Protein AF-A0A932IKR4-F1 (afdb_monomer_lite)

Sequence (503 aa):
MSDTNCPSDQYCCGGRCQAKACEPSVCDTSACADAAPGAAHVSEWVCAGGGCAIATCDAGWVDLNTGSADGCEFACTPDPPERCNAADDDCDGVLDNEGAVGCIDYFRDDDADGFGTGVGRCLCSPEAPYVASGTGDCDDDPAGCGAACNPAAPEVCDGYDNDCRAVTTEDGCLTFTTMTSGLANLSVTALALDAAGSLFVGTAGNGGGYRLPAGASTFEPVAGLQSYPIAVVTADVNGNAWFGYTQSNCDDNGTSGCDCGVSRVGGSTTFYCTDYMSTVQNYVLSMVGDAAGYVYLGTGNDYGIYFPAPYDTQACDVDVGTVPPLSTCFAMALDGNTPPHLWVGTGDRLQECTPNHPDPAACGDTCAPRDAAFAGSADDIRALVFDDRGTPSTSDDRLWVGSASKGLSRYEIASAAGTQFSAGSSGLPSNDIRALALDPVRQHLYIGTAGSGLTRYDIAGDAWKVYDTSNGLPSDIIHALAIDGANRQLWIGTDAGVVGTNL

Secondary structure (DSSP, 8-state):
--GGGS-TTEEEETTEEEES---TT---GGGHHHH-TT-BSEEEEEEETTEEEEEEEPTTEE-SS--TTTBS-EE--SSSPPBSSSS-SSSSS-TT-TT-BT-EEEEE-SS-SS--EEEEEEESS-BTTEEE-----S---TTTTGGG-STTSPP-SSSS-TT---SSTTTTPPPPEEE-TT-S---EEEEEE-TT-PEEEEESSTT-EEEE-TT-SS-EEPTT--SS-EEEEEE-TTS-EEEEES-----TTSSS----SEEEESSSEEEE-S-TT-SS---EEEEEE-TTS-EEEEESSS--EE---TTSS-PPP-------TT---EEEEE-S-SSPPEEEEESS-EEEEE--TT-TT----EEEE--GGGTT----EEEEEEE--SSTT-TT-EEEEEESSS-EEEEETTTTEEEEE-BTTBS-S-S-EEEEEEETTTTEEEEEESSS-EEEEETTTTEEEEE-GGGT-S-S-EEEEEEETTTTEEEEEETTEEEEEE-

Structure (mmCIF, N/CA/C/O backbone):
data_AF-A0A932IKR4-F1
#
_entry.id   AF-A0A932IKR4-F1
#
loop_
_atom_site.group_PDB
_atom_site.id
_atom_site.type_symbol
_atom_site.label_atom_id
_atom_site.label_alt_id
_atom_site.label_comp_id
_atom_site.label_asym_id
_atom_site.label_entity_id
_atom_site.label_seq_id
_atom_site.pdbx_PDB_ins_code
_atom_site.Cartn_x
_atom_site.Cartn_y
_atom_site.Cartn_z
_atom_site.occupancy
_atom_site.B_iso_or_equiv
_atom_site.auth_seq_id
_atom_site.auth_comp_id
_atom_site.auth_asym_id
_atom_site.auth_atom_id
_atom_site.pdbx_PDB_model_num
ATOM 1 N N . MET A 1 1 ? -39.457 12.843 95.302 1.00 56.16 1 MET A N 1
ATOM 2 C CA . MET A 1 1 ? -40.437 13.831 94.804 1.00 56.16 1 MET A CA 1
ATOM 3 C C . MET A 1 1 ? -41.474 13.057 94.008 1.00 56.16 1 MET A C 1
ATOM 5 O O . MET A 1 1 ? -41.088 12.087 93.373 1.00 56.16 1 MET A O 1
ATOM 9 N N . SER A 1 2 ? -42.754 13.400 94.133 1.00 53.97 2 SER A N 1
ATOM 10 C CA . SER A 1 2 ? -43.852 12.835 93.334 1.00 53.97 2 SER A CA 1
ATOM 11 C C . SER A 1 2 ? -44.293 13.854 92.282 1.00 53.97 2 SER A C 1
ATOM 13 O O . SER A 1 2 ? -44.059 15.048 92.473 1.00 53.97 2 SER A O 1
ATOM 15 N N . ASP A 1 3 ? -44.954 13.405 91.212 1.00 54.75 3 ASP A N 1
ATOM 16 C CA . ASP A 1 3 ? -45.394 14.262 90.092 1.00 54.75 3 ASP A CA 1
ATOM 17 C C . ASP A 1 3 ? -46.277 15.443 90.509 1.00 54.75 3 ASP A C 1
ATOM 19 O O . ASP A 1 3 ? -46.286 16.480 89.858 1.00 54.75 3 ASP A O 1
ATOM 23 N N . THR A 1 4 ? -46.933 15.355 91.666 1.00 64.56 4 THR A N 1
ATOM 24 C CA . THR A 1 4 ? -47.698 16.453 92.278 1.00 64.56 4 THR A CA 1
ATOM 25 C C . THR A 1 4 ? -46.868 17.695 92.627 1.00 64.56 4 THR A C 1
ATOM 27 O O . THR A 1 4 ? -47.444 18.715 92.995 1.00 64.56 4 THR A O 1
ATOM 30 N N . ASN A 1 5 ? -45.535 17.616 92.554 1.00 69.81 5 ASN A N 1
ATOM 31 C CA . ASN A 1 5 ? -44.621 18.716 92.868 1.00 69.81 5 ASN A CA 1
ATOM 32 C C . ASN A 1 5 ? -44.021 19.391 91.623 1.00 69.81 5 ASN A C 1
ATOM 34 O O . ASN A 1 5 ? -43.191 20.288 91.780 1.00 69.81 5 ASN A O 1
ATOM 38 N N . CYS A 1 6 ? -44.410 18.972 90.417 1.00 65.69 6 CYS A N 1
ATOM 39 C CA . CYS A 1 6 ? -43.968 19.584 89.168 1.00 65.69 6 CYS A CA 1
ATOM 40 C C . CYS A 1 6 ? -45.066 20.475 88.556 1.00 65.69 6 CYS A C 1
ATOM 42 O O . CYS A 1 6 ? -46.251 20.244 88.805 1.00 65.69 6 CYS A O 1
ATOM 44 N N . PRO A 1 7 ? -44.693 21.521 87.790 1.00 74.25 7 PRO A N 1
ATOM 45 C CA . PRO A 1 7 ? -45.634 22.292 86.975 1.00 74.25 7 PRO A CA 1
ATOM 46 C C . PRO A 1 7 ? -46.482 21.381 86.075 1.00 74.25 7 PRO A C 1
ATOM 48 O O . PRO A 1 7 ? -46.032 20.305 85.693 1.00 74.25 7 PRO A O 1
ATOM 51 N N . SER A 1 8 ? -47.705 21.799 85.730 1.00 68.19 8 SER A N 1
ATOM 52 C CA . SER A 1 8 ? -48.698 20.967 85.019 1.00 68.19 8 SER A CA 1
ATOM 53 C C . SER A 1 8 ? -48.262 20.450 83.637 1.00 68.19 8 SER A C 1
ATOM 55 O O . SER A 1 8 ? -48.944 19.613 83.050 1.00 68.19 8 SER A O 1
ATOM 57 N N . ASP A 1 9 ? -47.155 20.960 83.107 1.00 65.12 9 ASP A N 1
ATOM 58 C CA . ASP A 1 9 ? -46.519 20.608 81.838 1.00 65.12 9 ASP A CA 1
ATOM 59 C C . ASP A 1 9 ? -45.223 19.775 82.000 1.00 65.12 9 ASP A C 1
ATOM 61 O O . ASP A 1 9 ? -44.519 19.544 81.016 1.00 65.12 9 ASP A O 1
ATOM 65 N N . GLN A 1 10 ? -44.903 19.300 83.214 1.00 71.56 10 GLN A N 1
ATOM 66 C CA . GLN A 1 10 ? -43.674 18.559 83.544 1.00 71.56 10 GLN A CA 1
ATOM 67 C C . GLN A 1 10 ? -43.917 17.357 84.477 1.00 71.56 10 GLN A C 1
ATOM 69 O O . GLN A 1 10 ? -44.913 17.309 85.196 1.00 71.56 10 GLN A O 1
ATOM 74 N N . TYR A 1 11 ? -42.963 16.417 84.528 1.00 66.50 11 TYR A N 1
ATOM 75 C CA . TYR A 1 11 ? -43.001 15.241 85.420 1.00 66.50 11 TYR A CA 1
ATOM 76 C C . TYR A 1 11 ? -41.697 15.058 86.204 1.00 66.50 11 TYR A C 1
ATOM 78 O O . TYR A 1 11 ? -40.645 15.562 85.803 1.00 66.50 11 TYR A O 1
ATOM 86 N N . CYS A 1 12 ? -41.746 14.322 87.318 1.00 52.25 12 CYS A N 1
ATOM 87 C CA . CYS A 1 12 ? -40.599 14.088 88.193 1.00 52.25 12 CYS A CA 1
ATOM 88 C C . CYS A 1 12 ? -39.766 12.876 87.735 1.00 52.25 12 CYS A C 1
ATOM 90 O O . CYS A 1 12 ? -40.035 11.741 88.126 1.00 52.25 12 CYS A O 1
ATOM 92 N N . CYS A 1 13 ? -38.671 13.129 87.014 1.00 53.44 13 CYS A N 1
ATOM 93 C CA . CYS A 1 13 ? -37.703 12.112 86.590 1.00 53.44 13 CYS A CA 1
ATOM 94 C C . CYS A 1 13 ? -36.390 12.241 87.385 1.00 53.44 13 CYS A C 1
ATOM 96 O O . CYS A 1 13 ? -35.826 13.329 87.512 1.00 53.44 13 CYS A O 1
ATOM 98 N N . GLY A 1 14 ? -35.916 11.155 88.009 1.00 53.19 14 GLY A N 1
ATOM 99 C CA . GLY A 1 14 ? -34.653 11.154 88.773 1.00 53.19 14 GLY A CA 1
ATOM 100 C C . GLY A 1 14 ? -34.582 12.161 89.939 1.00 53.19 14 GLY A C 1
ATOM 101 O O . GLY A 1 14 ? -33.494 12.498 90.403 1.00 53.19 14 GLY A O 1
ATOM 102 N N . GLY A 1 15 ? -35.730 12.667 90.411 1.00 59.91 15 GLY A N 1
ATOM 103 C CA . GLY A 1 15 ? -35.820 13.684 91.464 1.00 59.91 15 GLY A CA 1
ATOM 104 C C . GLY A 1 15 ? -35.792 15.142 90.984 1.00 59.91 15 GLY A C 1
ATOM 105 O O . GLY A 1 15 ? -35.603 16.026 91.820 1.00 59.91 15 GLY A O 1
ATOM 106 N N . ARG A 1 16 ? -35.975 15.415 89.682 1.00 64.00 16 ARG A N 1
ATOM 107 C CA . ARG A 1 16 ? -36.125 16.769 89.111 1.00 64.00 16 ARG A CA 1
ATOM 108 C C . ARG A 1 16 ? -37.298 16.824 88.124 1.00 64.00 16 ARG A C 1
ATOM 110 O O . ARG A 1 16 ? -37.612 15.824 87.491 1.00 64.00 16 ARG A O 1
ATOM 117 N N . CYS A 1 17 ? -37.931 17.988 87.993 1.00 64.88 17 CYS A N 1
ATOM 118 C CA . CYS A 1 17 ? -39.000 18.198 87.013 1.00 64.88 17 CYS A CA 1
ATOM 119 C C . CYS A 1 17 ? -38.411 18.403 85.609 1.00 64.88 17 CYS A C 1
ATOM 121 O O . CYS A 1 17 ? -37.458 19.173 85.460 1.00 64.88 17 CYS A O 1
ATOM 123 N N . GLN A 1 18 ? -38.941 17.699 84.606 1.00 66.94 18 GLN A N 1
ATOM 124 C CA . GLN A 1 18 ? -38.500 17.781 83.208 1.00 66.94 18 GLN A CA 1
ATOM 125 C C . GLN A 1 18 ? -39.681 17.898 82.237 1.00 66.94 18 GLN A C 1
ATOM 127 O O . GLN A 1 18 ? -40.800 17.496 82.559 1.00 66.94 18 GLN A O 1
ATOM 132 N N . ALA A 1 19 ? -39.415 18.482 81.062 1.00 60.28 19 ALA A N 1
ATOM 133 C CA . ALA A 1 19 ? -40.395 18.677 79.999 1.00 60.28 19 ALA A CA 1
ATOM 134 C C . ALA A 1 19 ? -40.912 17.343 79.447 1.00 60.28 19 ALA A C 1
ATOM 136 O O . ALA A 1 19 ? -40.222 16.327 79.466 1.00 60.28 19 ALA A O 1
ATOM 137 N N . LYS A 1 20 ? -42.142 17.387 78.942 1.00 54.25 20 LYS A N 1
ATOM 138 C CA . LYS A 1 20 ? -43.007 16.247 78.628 1.00 54.25 20 LYS A CA 1
ATOM 139 C C . LYS A 1 20 ? -42.462 15.214 77.624 1.00 54.25 20 LYS A C 1
ATOM 141 O O . LYS A 1 20 ? -43.030 14.132 77.522 1.00 54.25 20 LYS A O 1
ATOM 146 N N . ALA A 1 21 ? -41.386 15.526 76.909 1.00 50.66 21 ALA A N 1
ATOM 147 C CA . ALA A 1 21 ? -40.803 14.687 75.871 1.00 50.66 21 ALA A CA 1
ATOM 148 C C . ALA A 1 21 ? -39.400 14.236 76.291 1.00 50.66 21 ALA A C 1
ATOM 150 O O . ALA A 1 21 ? -38.470 15.028 76.179 1.00 50.66 21 ALA A O 1
ATOM 151 N N . CYS A 1 22 ? -39.276 13.012 76.820 1.00 44.84 22 CYS A N 1
ATOM 152 C CA . CYS A 1 22 ? -38.085 12.140 76.779 1.00 44.84 22 CYS A CA 1
ATOM 153 C C . CYS A 1 22 ? -38.253 10.976 77.777 1.00 44.84 22 CYS A C 1
ATOM 155 O O . CYS A 1 22 ? -37.707 11.004 78.877 1.00 44.84 22 CYS A O 1
ATOM 157 N N . GLU A 1 23 ? -38.988 9.935 77.388 1.00 44.25 23 GLU A N 1
ATOM 158 C CA . GLU A 1 23 ? -38.870 8.595 77.980 1.00 44.25 23 GLU A CA 1
ATOM 159 C C . GLU A 1 23 ? -39.088 7.558 76.856 1.00 44.25 23 GLU A C 1
ATOM 161 O O . GLU A 1 23 ? -40.125 7.603 76.191 1.00 44.25 23 GLU A O 1
ATOM 166 N N . PRO A 1 24 ? -38.150 6.616 76.623 1.00 46.19 24 PRO A N 1
ATOM 167 C CA . PRO A 1 24 ? -38.243 5.584 75.577 1.00 46.19 24 PRO A CA 1
ATOM 168 C C . PRO A 1 24 ? -39.400 4.582 75.745 1.00 46.19 24 PRO A C 1
ATOM 170 O O . PRO A 1 24 ? -39.541 3.672 74.932 1.00 46.19 24 PRO A O 1
ATOM 173 N N . SER A 1 25 ? -40.212 4.719 76.798 1.00 50.53 25 SER A N 1
ATOM 174 C CA . SER A 1 25 ? -41.405 3.908 77.058 1.00 50.53 25 SER A CA 1
ATOM 175 C C . SER A 1 25 ? -42.730 4.631 76.750 1.00 50.53 25 SER A C 1
ATOM 177 O O . SER A 1 25 ? -43.794 4.025 76.870 1.00 50.53 25 SER A O 1
ATOM 179 N N . VAL A 1 26 ? -42.680 5.902 76.323 1.00 54.09 26 VAL A N 1
ATOM 180 C CA . VAL A 1 26 ? -43.856 6.755 76.062 1.00 54.09 26 VAL A CA 1
ATOM 181 C C . VAL A 1 26 ? -43.600 7.645 74.843 1.00 54.09 26 VAL A C 1
ATOM 183 O O . VAL A 1 26 ? -43.619 8.871 74.926 1.00 54.09 26 VAL A O 1
ATOM 186 N N . CYS A 1 27 ? -43.313 7.046 73.693 1.00 55.88 27 CYS A N 1
ATOM 187 C CA . CYS A 1 27 ? -43.464 7.803 72.460 1.00 55.88 27 CYS A CA 1
ATOM 188 C C . CYS A 1 27 ? -44.968 7.869 72.138 1.00 55.88 27 CYS A C 1
ATOM 190 O O . CYS A 1 27 ? -45.645 6.846 72.027 1.00 55.88 27 CYS A O 1
ATOM 192 N N . ASP A 1 28 ? -45.495 9.091 72.125 1.00 65.50 28 ASP A N 1
ATOM 193 C CA . ASP A 1 28 ? -46.889 9.392 71.827 1.00 65.50 28 ASP A CA 1
ATOM 194 C C . ASP A 1 28 ? -47.001 9.703 70.334 1.00 65.50 28 ASP A C 1
ATOM 196 O O . ASP A 1 28 ? -46.618 10.786 69.889 1.00 65.50 28 ASP A O 1
ATOM 200 N N . THR A 1 29 ? -47.516 8.749 69.557 1.00 65.25 29 THR A N 1
ATOM 201 C CA . THR A 1 29 ? -47.688 8.909 68.106 1.00 65.25 29 THR A CA 1
ATOM 202 C C . THR A 1 29 ? -48.612 10.079 67.756 1.00 65.25 29 THR A C 1
ATOM 204 O O . THR A 1 29 ? -48.490 10.640 66.670 1.00 65.25 29 THR A O 1
ATOM 207 N N . SER A 1 30 ? -49.474 10.520 68.686 1.00 65.12 30 SER A N 1
ATOM 208 C CA . SER A 1 30 ? -50.340 11.689 68.493 1.00 65.12 30 SER A CA 1
ATOM 209 C C . SER A 1 30 ? -49.604 13.031 68.583 1.00 65.12 30 SER A C 1
ATOM 211 O O . SER A 1 30 ? -50.107 14.024 68.068 1.00 65.12 30 SER A O 1
ATOM 213 N N . ALA A 1 31 ? -48.399 13.060 69.164 1.00 68.56 31 ALA A N 1
ATOM 214 C CA . ALA A 1 31 ? -47.545 14.248 69.242 1.00 68.56 31 ALA A CA 1
ATOM 215 C C . ALA A 1 31 ? -46.484 14.309 68.124 1.00 68.56 31 ALA A C 1
ATOM 217 O O . ALA A 1 31 ? -45.763 15.302 68.013 1.00 68.56 31 ALA A O 1
ATOM 218 N N . CYS A 1 32 ? -46.369 13.265 67.296 1.00 71.75 32 CYS A N 1
ATOM 219 C CA . CYS A 1 32 ? -45.347 13.189 66.252 1.00 71.75 32 CYS A CA 1
ATOM 220 C C . CYS A 1 32 ? -45.570 14.191 65.112 1.00 71.75 32 CYS A C 1
ATOM 222 O O . CYS A 1 32 ? -44.610 14.813 64.664 1.00 71.75 32 CYS A O 1
ATOM 224 N N . ALA A 1 33 ? -46.824 14.431 64.718 1.00 67.38 33 ALA A N 1
ATOM 225 C CA . ALA A 1 33 ? -47.159 15.442 63.714 1.00 67.38 33 ALA A CA 1
ATOM 226 C C . ALA A 1 33 ? -46.787 16.872 64.166 1.00 67.38 33 ALA A C 1
ATOM 228 O O . ALA A 1 33 ? -46.304 17.672 63.371 1.00 67.38 33 ALA A O 1
ATOM 229 N N . ASP A 1 34 ? -46.936 17.182 65.459 1.00 70.38 34 ASP A N 1
ATOM 230 C CA . ASP A 1 34 ? -46.568 18.490 66.021 1.00 70.38 34 ASP A CA 1
ATOM 231 C C . ASP A 1 34 ? -45.042 18.675 66.139 1.00 70.38 34 ASP A C 1
ATOM 233 O O . ASP A 1 34 ? -44.538 19.801 66.123 1.00 70.38 34 ASP A O 1
ATOM 237 N N . ALA A 1 35 ? -44.296 17.573 66.270 1.00 66.75 35 ALA A N 1
ATOM 238 C CA . ALA A 1 35 ? -42.837 17.569 66.355 1.00 66.75 35 ALA A CA 1
ATOM 239 C C . ALA A 1 35 ? -42.148 17.738 64.986 1.00 66.75 35 ALA A C 1
ATOM 241 O O . ALA A 1 35 ? -40.981 18.134 64.945 1.00 66.75 35 ALA A O 1
ATOM 242 N N . ALA A 1 36 ? -42.867 17.488 63.887 1.00 71.31 36 ALA A N 1
ATOM 243 C CA . ALA A 1 36 ? -42.398 17.626 62.511 1.00 71.31 36 ALA A CA 1
ATOM 244 C C . ALA A 1 36 ? -43.330 18.553 61.701 1.00 71.31 36 ALA A C 1
ATOM 246 O O . ALA A 1 36 ? -44.064 18.100 60.829 1.00 71.31 36 ALA A O 1
ATOM 247 N N . PRO A 1 37 ? -43.308 19.876 61.948 1.00 69.69 37 PRO A N 1
ATOM 248 C CA . PRO A 1 37 ? -44.230 20.821 61.309 1.00 69.69 37 PRO A CA 1
ATOM 249 C C . PRO A 1 37 ? -44.044 20.964 59.786 1.00 69.69 37 PRO A C 1
ATOM 251 O O . PRO A 1 37 ? -44.856 21.623 59.141 1.00 69.69 37 PRO A O 1
ATOM 254 N N . GLY A 1 38 ? -42.967 20.402 59.227 1.00 74.88 38 GLY A N 1
ATOM 255 C CA . GLY A 1 38 ? -42.724 20.314 57.786 1.00 74.88 38 GLY A CA 1
ATOM 256 C C . GLY A 1 38 ? -43.245 19.028 57.142 1.00 74.88 38 GLY A C 1
ATOM 257 O O . GLY A 1 38 ? -43.277 18.969 55.919 1.00 74.88 38 GLY A O 1
ATOM 258 N N . ALA A 1 39 ? -43.670 18.038 57.933 1.00 81.06 39 ALA A N 1
ATOM 259 C CA . ALA A 1 39 ? -44.105 16.748 57.427 1.00 81.06 39 ALA A CA 1
ATOM 260 C C . ALA A 1 39 ? -45.499 16.829 56.796 1.00 81.06 39 ALA A C 1
ATOM 262 O O . ALA A 1 39 ? -46.489 17.135 57.467 1.00 81.06 39 ALA A O 1
ATOM 263 N N . ALA A 1 40 ? -45.571 16.536 55.499 1.00 84.25 40 ALA A N 1
ATOM 264 C CA . ALA A 1 40 ? -46.813 16.443 54.743 1.00 84.25 40 ALA A CA 1
ATOM 265 C C . ALA A 1 40 ? -47.147 14.983 54.400 1.00 84.25 40 ALA A C 1
ATOM 267 O O . ALA A 1 40 ? -46.277 14.120 54.410 1.00 84.25 40 ALA A O 1
ATOM 268 N N . HIS A 1 41 ? -48.421 14.716 54.105 1.00 88.25 41 HIS A N 1
ATOM 269 C CA . HIS A 1 41 ? -48.885 13.447 53.531 1.00 88.25 41 HIS A CA 1
ATOM 270 C C . HIS A 1 41 ? -48.590 12.176 54.348 1.00 88.25 41 HIS A C 1
ATOM 272 O O . HIS A 1 41 ? -48.432 11.094 53.791 1.00 88.25 41 HIS A O 1
ATOM 278 N N . VAL A 1 42 ? -48.545 12.289 55.680 1.00 86.75 42 VAL A N 1
ATOM 279 C CA . VAL A 1 42 ? -48.355 11.154 56.598 1.00 86.75 42 VAL A CA 1
ATOM 280 C C . VAL A 1 42 ? -49.703 10.699 57.160 1.00 86.75 42 VAL A C 1
ATOM 282 O O . VAL A 1 42 ? -50.359 11.458 57.879 1.00 86.75 42 VAL A O 1
ATOM 285 N N . SER A 1 43 ? -50.090 9.448 56.899 1.00 86.81 43 SER A N 1
ATOM 286 C CA . SER A 1 43 ? -51.343 8.869 57.401 1.00 86.81 43 SER A CA 1
ATOM 287 C C . SER A 1 43 ? -51.203 8.231 58.783 1.00 86.81 43 SER A C 1
ATOM 289 O O . SER A 1 43 ? -52.168 8.207 59.551 1.00 86.81 43 SER A O 1
ATOM 291 N N . GLU A 1 44 ? -50.017 7.726 59.131 1.00 86.94 44 GLU A N 1
ATOM 292 C CA . GLU A 1 44 ? -49.754 7.123 60.440 1.00 86.94 44 GLU A CA 1
ATOM 293 C C . GLU A 1 44 ? -48.305 7.345 60.885 1.00 86.94 44 GLU A C 1
ATOM 295 O O . GLU A 1 44 ? -47.365 7.221 60.103 1.00 86.94 44 GLU A O 1
ATOM 300 N N . TRP A 1 45 ? -48.130 7.625 62.177 1.00 84.69 45 TRP A N 1
ATOM 301 C CA . TRP A 1 45 ? -46.833 7.780 62.835 1.00 84.69 45 TRP A CA 1
ATOM 302 C C . TRP A 1 45 ? -46.554 6.596 63.760 1.00 84.69 45 TRP A C 1
ATOM 304 O O . TRP A 1 45 ? -47.455 6.115 64.449 1.00 84.69 45 TRP A O 1
ATOM 314 N N . VAL A 1 46 ? -45.294 6.171 63.839 1.00 84.75 46 VAL A N 1
ATOM 315 C CA . VAL A 1 46 ? -44.826 5.111 64.741 1.00 84.75 46 VAL A CA 1
ATOM 316 C C . VAL A 1 46 ? -43.627 5.581 65.551 1.00 84.75 46 VAL A C 1
ATOM 318 O O . VAL A 1 46 ? -42.904 6.511 65.204 1.00 84.75 46 VAL A O 1
ATOM 321 N N . CYS A 1 47 ? -43.417 4.910 66.671 1.00 76.50 47 CYS A N 1
ATOM 322 C CA . CYS A 1 47 ? -42.304 5.145 67.564 1.00 76.50 47 CYS A CA 1
ATOM 323 C C . CYS A 1 47 ? -41.173 4.163 67.270 1.00 76.50 47 CYS A C 1
ATOM 325 O O . CYS A 1 47 ? -41.295 2.973 67.565 1.00 76.50 47 CYS A O 1
ATOM 327 N N . ALA A 1 48 ? -40.063 4.658 66.726 1.00 74.75 48 ALA A N 1
ATOM 328 C CA . ALA A 1 48 ? -38.890 3.856 66.391 1.00 74.75 48 ALA A CA 1
ATOM 329 C C . ALA A 1 48 ? -37.629 4.475 67.012 1.00 74.75 48 ALA A C 1
ATOM 331 O O . ALA A 1 48 ? -37.416 5.683 66.959 1.00 74.75 48 ALA A O 1
ATOM 332 N N . GLY A 1 49 ? -36.796 3.660 67.668 1.00 65.56 49 GLY A N 1
ATOM 333 C CA . GLY A 1 49 ? -35.505 4.113 68.214 1.00 65.56 49 GLY A CA 1
ATOM 334 C C . GLY A 1 49 ? -35.569 5.194 69.309 1.00 65.56 49 GLY A C 1
ATOM 335 O O . GLY A 1 49 ? -34.550 5.811 69.602 1.00 65.56 49 GLY A O 1
ATOM 336 N N . GLY A 1 50 ? -36.733 5.426 69.927 1.00 69.62 50 GLY A N 1
ATOM 337 C CA . GLY A 1 50 ? -36.932 6.495 70.916 1.00 69.62 50 GLY A CA 1
ATOM 338 C C . GLY A 1 50 ? -37.344 7.851 70.324 1.00 69.62 50 GLY A C 1
ATOM 339 O O . GLY A 1 50 ? -37.390 8.826 71.071 1.00 69.62 50 GLY A O 1
ATOM 340 N N . GLY A 1 51 ? -37.663 7.908 69.025 1.00 73.75 51 GLY A N 1
ATOM 341 C CA . GLY A 1 51 ? -38.201 9.079 68.325 1.00 73.75 51 GLY A CA 1
ATOM 342 C C . GLY A 1 51 ? -39.405 8.744 67.434 1.00 73.75 51 GLY A C 1
ATOM 343 O O . GLY A 1 51 ? -39.844 7.593 67.369 1.00 73.75 51 GLY A O 1
ATOM 344 N N . CYS A 1 52 ? -39.948 9.769 66.775 1.00 78.19 52 CYS A N 1
ATOM 345 C CA . CYS A 1 52 ? -41.031 9.640 65.801 1.00 78.19 52 CYS A CA 1
ATOM 346 C C . CYS A 1 52 ? -40.483 9.205 64.440 1.00 78.19 52 CYS A C 1
ATOM 348 O O . CYS A 1 52 ? -39.486 9.753 63.979 1.00 78.19 52 CYS A O 1
ATOM 350 N N . ALA A 1 53 ? -41.155 8.254 63.803 1.00 83.81 53 ALA A N 1
ATOM 351 C CA . ALA A 1 53 ? -40.898 7.808 62.442 1.00 83.81 53 ALA A CA 1
ATOM 352 C C . ALA A 1 53 ? -42.225 7.699 61.680 1.00 83.81 53 ALA A C 1
ATOM 354 O O . ALA A 1 53 ? -43.284 7.498 62.284 1.00 83.81 53 ALA A O 1
ATOM 355 N N . ILE A 1 54 ? -42.165 7.835 60.360 1.00 86.12 54 ILE A N 1
ATOM 356 C CA . ILE A 1 54 ? -43.325 7.684 59.481 1.00 86.12 54 ILE A CA 1
ATOM 357 C C . ILE A 1 54 ? -43.669 6.191 59.408 1.00 86.12 54 ILE A C 1
ATOM 359 O O . ILE A 1 54 ? -42.795 5.355 59.192 1.00 86.12 54 ILE A O 1
ATOM 363 N N . ALA A 1 55 ? -44.928 5.841 59.686 1.00 84.31 55 ALA A N 1
ATOM 364 C CA . ALA A 1 55 ? -45.402 4.456 59.653 1.00 84.31 55 ALA A CA 1
ATOM 365 C C . ALA A 1 55 ? -46.091 4.138 58.326 1.00 84.31 55 ALA A C 1
ATOM 367 O O . ALA A 1 55 ? -45.809 3.110 57.716 1.00 84.31 55 ALA A O 1
ATOM 368 N N . THR A 1 56 ? -46.996 5.018 57.893 1.00 85.44 56 THR A N 1
ATOM 369 C CA . THR A 1 56 ? -47.658 4.944 56.588 1.00 85.44 56 THR A CA 1
ATOM 370 C C . THR A 1 56 ? -47.872 6.344 56.022 1.00 85.44 56 THR A C 1
ATOM 372 O O . THR A 1 56 ? -48.119 7.297 56.769 1.00 85.44 56 THR A O 1
ATOM 375 N N . CYS A 1 57 ? -47.778 6.449 54.700 1.00 87.81 57 CYS A N 1
ATOM 376 C CA . CYS A 1 57 ? -48.072 7.653 53.935 1.00 87.81 57 CYS A CA 1
ATOM 377 C C . CYS A 1 57 ? -49.528 7.675 53.458 1.00 87.81 57 CYS A C 1
ATOM 379 O O . CYS A 1 57 ? -50.146 6.625 53.253 1.00 87.81 57 CYS A O 1
ATOM 381 N N . ASP A 1 58 ? -50.062 8.881 53.248 1.00 87.69 58 ASP A N 1
ATOM 382 C CA . ASP A 1 58 ? -51.340 9.082 52.571 1.00 87.69 58 ASP A CA 1
ATOM 383 C C . ASP A 1 58 ? -51.336 8.376 51.206 1.00 87.69 58 ASP A C 1
ATOM 385 O O . ASP A 1 58 ? -50.313 8.275 50.532 1.00 87.69 58 ASP A O 1
ATOM 389 N N . ALA A 1 59 ? -52.502 7.901 50.762 1.00 83.12 59 ALA A N 1
ATOM 390 C CA . ALA A 1 59 ? -52.613 7.236 49.467 1.00 83.12 59 ALA A CA 1
ATOM 391 C C . ALA A 1 59 ? -52.113 8.145 48.324 1.00 83.12 59 ALA A C 1
ATOM 393 O O . ALA A 1 59 ? -52.599 9.269 48.172 1.00 83.12 59 ALA A O 1
ATOM 394 N N . GLY A 1 60 ? -51.190 7.628 47.505 1.00 81.38 60 GLY A N 1
ATOM 395 C CA . GLY A 1 60 ? -50.534 8.380 46.429 1.00 81.38 60 GLY A CA 1
ATOM 396 C C . GLY A 1 60 ? -49.326 9.206 46.883 1.00 81.38 60 GLY A C 1
ATOM 397 O O . GLY A 1 60 ? -48.941 10.126 46.167 1.00 81.38 60 GLY A O 1
ATOM 398 N N . TRP A 1 61 ? -48.766 8.915 48.061 1.00 85.69 61 TRP A N 1
ATOM 399 C CA . TRP A 1 61 ? -47.539 9.527 48.563 1.00 85.69 61 TRP A CA 1
ATOM 400 C C . TRP A 1 61 ? -46.600 8.484 49.163 1.00 85.69 61 TRP A C 1
ATOM 402 O O . TRP A 1 61 ? -47.057 7.496 49.741 1.00 85.69 61 TRP A O 1
ATOM 412 N N . VAL A 1 62 ? -45.298 8.736 49.064 1.00 85.44 62 VAL A N 1
ATOM 413 C CA . VAL A 1 62 ? -44.230 7.889 49.615 1.00 85.44 62 VAL A CA 1
ATOM 414 C C . VAL A 1 62 ? -43.143 8.749 50.272 1.00 85.44 62 VAL A C 1
ATOM 41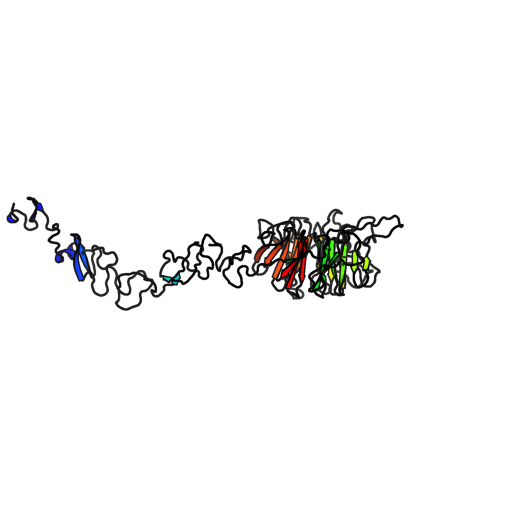6 O O . VAL A 1 62 ? -42.915 9.889 49.866 1.00 85.44 62 VAL A O 1
ATOM 419 N N . ASP A 1 63 ? -42.512 8.203 51.313 1.00 84.31 63 ASP A N 1
ATOM 420 C CA . ASP A 1 63 ? -41.333 8.758 51.997 1.00 84.31 63 ASP A CA 1
ATOM 421 C C . ASP A 1 63 ? -40.107 7.949 51.555 1.00 84.31 63 ASP A C 1
ATOM 423 O O . ASP A 1 63 ? -39.972 6.774 51.911 1.00 84.31 63 ASP A O 1
ATOM 427 N N . LEU A 1 64 ? -39.237 8.561 50.747 1.00 78.94 64 LEU A N 1
ATOM 428 C CA . LEU A 1 64 ? -38.065 7.889 50.172 1.00 78.94 64 LEU A CA 1
ATOM 429 C C . LEU A 1 64 ? -36.799 8.085 51.001 1.00 78.94 64 LEU A C 1
ATOM 431 O O . LEU A 1 64 ? -35.900 7.240 50.984 1.00 78.94 64 LEU A O 1
ATOM 435 N N . ASN A 1 65 ? -36.691 9.210 51.708 1.00 79.94 65 ASN A N 1
ATOM 436 C CA . ASN A 1 65 ? -35.481 9.560 52.443 1.00 79.94 65 ASN A CA 1
ATOM 437 C C . ASN A 1 65 ? -35.497 9.037 53.893 1.00 79.94 65 ASN A C 1
ATOM 439 O O . ASN A 1 65 ? -34.476 9.111 54.589 1.00 79.94 65 ASN A O 1
ATOM 443 N N . THR A 1 66 ? -36.612 8.430 54.326 1.00 75.50 66 THR A N 1
ATOM 444 C CA . THR A 1 66 ? -36.870 7.868 55.667 1.00 75.50 66 THR A CA 1
ATOM 445 C C . THR A 1 66 ? -36.803 8.905 56.793 1.00 75.50 66 THR A C 1
ATOM 447 O O . THR A 1 66 ? -36.698 8.579 57.983 1.00 75.50 66 THR A O 1
ATOM 450 N N . GLY A 1 67 ? -36.811 10.179 56.413 1.00 80.50 67 GLY A N 1
ATOM 451 C CA . GLY A 1 67 ? -36.696 11.345 57.256 1.00 80.50 67 GLY A CA 1
ATOM 452 C C . GLY A 1 67 ? -38.066 11.775 57.744 1.00 80.50 67 GLY A C 1
ATOM 453 O O . GLY A 1 67 ? -38.937 12.220 57.015 1.00 80.50 67 GLY A O 1
ATOM 454 N N . SER A 1 68 ? -38.242 11.755 59.057 1.00 78.38 68 SER A N 1
ATOM 455 C CA . SER A 1 68 ? -39.497 12.175 59.676 1.00 78.38 68 SER A CA 1
ATOM 456 C C . SER A 1 68 ? -39.773 13.686 59.598 1.00 78.38 68 SER A C 1
ATOM 458 O O . SER A 1 68 ? -40.757 14.138 60.173 1.00 78.38 68 SER A O 1
ATOM 460 N N . ALA A 1 69 ? -38.875 14.501 59.035 1.00 80.81 69 ALA A N 1
ATOM 461 C CA . ALA A 1 69 ? -38.911 15.962 59.175 1.00 80.81 69 ALA A CA 1
ATOM 462 C C . ALA A 1 69 ? -39.730 16.669 58.082 1.00 80.81 69 ALA A C 1
ATOM 464 O O . ALA A 1 69 ? -40.319 17.722 58.346 1.00 80.81 69 ALA A O 1
ATOM 465 N N . ASP A 1 70 ? -39.749 16.098 56.883 1.00 81.31 70 ASP A N 1
ATOM 466 C CA . ASP A 1 70 ? -40.357 16.604 55.650 1.00 81.31 70 ASP A CA 1
ATOM 467 C C . ASP A 1 70 ? -41.539 15.754 55.154 1.00 81.31 70 ASP A C 1
ATOM 469 O O . ASP A 1 70 ? -42.327 16.231 54.337 1.00 81.31 70 ASP A O 1
ATOM 473 N N . GLY A 1 71 ? -41.800 14.604 55.783 1.00 85.75 71 GLY A N 1
ATOM 474 C CA . GLY A 1 71 ? -43.033 13.839 55.575 1.00 85.75 71 GLY A CA 1
ATOM 475 C C . GLY A 1 71 ? -42.904 12.836 54.440 1.00 85.75 71 GLY A C 1
ATOM 476 O O . GLY A 1 71 ? -41.811 12.386 54.156 1.00 85.75 71 GLY A O 1
ATOM 477 N N . CYS A 1 72 ? -44.026 12.481 53.819 1.00 86.69 72 CYS A N 1
ATOM 478 C CA . CYS A 1 72 ? -44.037 11.716 52.577 1.00 86.69 72 CYS A CA 1
ATOM 479 C C . CYS A 1 72 ? -44.017 12.713 51.419 1.00 86.69 72 CYS A C 1
ATOM 481 O O . CYS A 1 72 ? -45.033 13.330 51.093 1.00 86.69 72 CYS A O 1
ATOM 483 N N . GLU A 1 73 ? -42.835 12.964 50.876 1.00 83.12 73 GLU A N 1
ATOM 484 C CA . GLU A 1 73 ? -42.541 14.126 50.043 1.00 83.12 73 GLU A CA 1
ATOM 485 C C . GLU A 1 73 ? -42.752 13.893 48.540 1.00 83.12 73 GLU A C 1
ATOM 487 O O . GLU A 1 73 ? -42.831 14.860 47.775 1.00 83.12 73 GLU A O 1
ATOM 492 N N . PHE A 1 74 ? -42.923 12.639 48.114 1.00 80.06 74 PHE A N 1
ATOM 493 C CA . PHE A 1 74 ? -43.097 12.277 46.708 1.00 80.06 74 PHE A CA 1
ATOM 494 C C . PHE A 1 74 ? -44.535 11.856 46.413 1.00 80.06 74 PHE A C 1
ATOM 496 O O . PHE A 1 74 ? -45.060 10.930 47.028 1.00 80.06 74 PHE A O 1
ATOM 503 N N . ALA A 1 75 ? -45.172 12.550 45.466 1.00 79.19 75 ALA A N 1
ATOM 504 C CA . ALA A 1 75 ? -46.489 12.193 44.951 1.00 79.19 75 ALA A CA 1
ATOM 505 C C . ALA A 1 75 ? -46.351 11.122 43.864 1.00 79.19 75 ALA A C 1
ATOM 507 O O . ALA A 1 75 ? -45.559 11.299 42.943 1.00 79.19 75 ALA A O 1
ATOM 508 N N . CYS A 1 76 ? -47.175 10.081 43.935 1.00 76.94 76 CYS A N 1
ATOM 509 C CA . CYS A 1 76 ? -47.127 8.919 43.054 1.00 76.94 76 CYS A CA 1
ATOM 510 C C . CYS A 1 76 ? -48.547 8.462 42.670 1.00 76.94 76 CYS A C 1
ATOM 512 O O . CYS A 1 76 ? -49.550 8.857 43.283 1.00 76.94 76 CYS A O 1
ATOM 514 N N . THR A 1 77 ? -48.666 7.614 41.650 1.00 74.94 77 THR A N 1
ATOM 515 C CA . THR A 1 77 ? -49.939 6.984 41.267 1.00 74.94 77 THR A CA 1
ATOM 516 C C . THR A 1 77 ? -49.766 5.475 41.313 1.00 74.94 77 THR A C 1
ATOM 518 O O . THR A 1 77 ? -48.862 4.985 40.672 1.00 74.94 77 THR A O 1
ATOM 521 N N . PRO A 1 78 ? -50.625 4.694 41.985 1.00 67.00 78 PRO A N 1
ATOM 522 C CA . PRO A 1 78 ? -50.501 3.241 41.922 1.00 67.00 78 PRO A CA 1
ATOM 523 C C . PRO A 1 78 ? -50.795 2.731 40.502 1.00 67.00 78 PRO A C 1
ATOM 525 O O . PRO A 1 78 ? -51.803 3.145 39.916 1.00 67.00 78 PRO A O 1
ATOM 528 N N . ASP A 1 79 ? -49.987 1.789 39.997 1.00 68.38 79 ASP A N 1
ATOM 529 C CA . ASP A 1 79 ? -50.212 1.001 38.760 1.00 68.38 79 ASP A CA 1
ATOM 530 C C . ASP A 1 79 ? -49.813 1.591 37.359 1.00 68.38 79 ASP A C 1
ATOM 532 O O . ASP A 1 79 ? -50.111 0.939 36.350 1.00 68.38 79 ASP A O 1
ATOM 536 N N . PRO A 1 80 ? -49.168 2.770 37.180 1.00 73.50 80 PRO A N 1
ATOM 537 C CA . PRO A 1 80 ? -48.492 3.143 35.936 1.00 73.50 80 PRO A CA 1
ATOM 538 C C . PRO A 1 80 ? -47.053 2.591 35.892 1.00 73.50 80 PRO A C 1
ATOM 540 O O . PRO A 1 80 ? -46.483 2.279 36.927 1.00 73.50 80 PRO A O 1
ATOM 543 N N . PRO A 1 81 ? -46.443 2.468 34.701 1.00 82.88 81 PRO A N 1
ATOM 544 C CA . PRO A 1 81 ? -45.024 2.146 34.601 1.00 82.88 81 PRO A CA 1
ATOM 545 C C . PRO A 1 81 ? -44.157 3.344 35.021 1.00 82.88 81 PRO A C 1
ATOM 547 O O . PRO A 1 81 ? -44.438 4.466 34.580 1.00 82.88 81 PRO A O 1
ATOM 550 N N . GLU A 1 82 ? -43.104 3.067 35.796 1.00 88.56 82 GLU A N 1
ATOM 551 C CA . GLU A 1 82 ? -42.075 4.020 36.238 1.00 88.56 82 GLU A CA 1
ATOM 552 C C . GLU A 1 82 ? -41.484 4.805 35.058 1.00 88.56 82 GLU A C 1
ATOM 554 O O . GLU A 1 82 ? -41.442 4.284 33.936 1.00 88.56 82 GLU A O 1
ATOM 559 N N . ARG A 1 83 ? -41.046 6.055 35.249 1.00 90.38 83 ARG A N 1
ATOM 560 C CA . ARG A 1 83 ? -40.474 6.884 34.167 1.00 90.38 83 ARG A CA 1
ATOM 561 C C . ARG A 1 83 ? -39.198 7.544 34.637 1.00 90.38 83 ARG A C 1
ATOM 563 O O . ARG A 1 83 ? -39.170 8.052 35.736 1.00 90.38 83 ARG A O 1
ATOM 570 N N . CYS A 1 84 ? -38.224 7.692 33.737 1.00 91.69 84 CYS A N 1
ATOM 571 C CA . CYS A 1 84 ? -36.986 8.427 34.016 1.00 91.69 84 CYS A CA 1
ATOM 572 C C . CYS A 1 84 ? -37.234 9.938 34.222 1.00 91.69 84 CYS A C 1
ATOM 574 O O . CYS A 1 84 ? -37.045 10.739 33.297 1.00 91.69 84 CYS A O 1
ATOM 576 N N . ASN A 1 85 ? -37.705 10.337 35.400 1.00 88.56 85 ASN A N 1
ATOM 577 C CA . ASN A 1 85 ? -38.125 11.702 35.723 1.00 88.56 85 ASN A CA 1
ATOM 578 C C . ASN A 1 85 ? -37.747 12.140 37.154 1.00 88.56 85 ASN A C 1
ATOM 580 O O . ASN A 1 85 ? -38.109 13.256 37.542 1.00 88.56 85 ASN A O 1
ATOM 584 N N . ALA A 1 86 ? -36.986 11.320 37.891 1.00 86.19 86 ALA A N 1
ATOM 585 C CA . ALA A 1 86 ? -36.603 11.539 39.286 1.00 86.19 86 ALA A CA 1
ATOM 586 C C . ALA A 1 86 ? -37.793 11.639 40.261 1.00 86.19 86 ALA A C 1
ATOM 588 O O . ALA A 1 86 ? -37.697 12.312 41.293 1.00 86.19 86 ALA A O 1
ATOM 589 N N . ALA A 1 87 ? -38.907 10.985 39.936 1.00 83.81 87 ALA A N 1
ATOM 590 C CA . ALA A 1 87 ? -40.041 10.739 40.817 1.00 83.81 87 ALA A CA 1
ATOM 591 C C . ALA A 1 87 ? -40.256 9.226 40.974 1.00 83.81 87 ALA A C 1
ATOM 593 O O . ALA A 1 87 ? -39.679 8.432 40.243 1.00 83.81 87 ALA A O 1
ATOM 594 N N . ASP A 1 88 ? -41.026 8.849 41.990 1.00 83.44 88 ASP A N 1
ATOM 595 C CA . ASP A 1 88 ? -41.515 7.483 42.173 1.00 83.44 88 ASP A CA 1
ATOM 596 C C . ASP A 1 88 ? -42.931 7.488 41.595 1.00 83.44 88 ASP A C 1
ATOM 598 O O . ASP A 1 88 ? -43.864 7.989 42.230 1.00 83.44 88 ASP A O 1
ATOM 602 N N . ASP A 1 89 ? -43.073 7.100 40.328 1.00 84.69 89 ASP A N 1
ATOM 603 C CA . ASP A 1 89 ? -44.341 7.212 39.611 1.00 84.69 89 ASP A CA 1
ATOM 604 C C . ASP A 1 89 ? -45.314 6.084 39.992 1.00 84.69 89 ASP A C 1
ATOM 606 O O . ASP A 1 89 ? -46.530 6.310 39.901 1.00 84.69 89 ASP A O 1
ATOM 610 N N . ASP A 1 90 ? -44.809 4.917 40.423 1.00 85.25 90 ASP A N 1
ATOM 611 C CA . ASP A 1 90 ? -45.582 3.693 40.701 1.00 85.25 90 ASP A CA 1
ATOM 612 C C . ASP A 1 90 ? -45.788 3.349 42.196 1.00 85.25 90 ASP A C 1
ATOM 614 O O . ASP A 1 90 ? -46.560 2.437 42.530 1.00 85.25 90 ASP A O 1
ATOM 618 N N . CYS A 1 91 ? -45.236 4.177 43.088 1.00 82.50 91 CYS A N 1
ATOM 619 C CA . CYS A 1 91 ? -45.300 4.091 44.548 1.00 82.50 91 CYS A CA 1
ATOM 620 C C . CYS A 1 91 ? -44.564 2.880 45.164 1.00 82.50 91 CYS A C 1
ATOM 622 O O . CYS A 1 91 ? -44.968 2.428 46.247 1.00 82.50 91 CYS A O 1
ATOM 624 N N . ASP A 1 92 ? -43.550 2.302 44.513 1.00 83.62 92 ASP A N 1
ATOM 625 C CA . ASP A 1 92 ? -42.813 1.139 45.035 1.00 83.62 92 ASP A CA 1
ATOM 626 C C . ASP A 1 92 ? -41.666 1.490 46.007 1.00 83.62 92 ASP A C 1
ATOM 628 O O . ASP A 1 92 ? -41.125 0.602 46.682 1.00 83.62 92 ASP A O 1
ATOM 632 N N . GLY A 1 93 ? -41.352 2.780 46.156 1.00 80.56 93 GLY A N 1
ATOM 633 C CA . GLY A 1 93 ? -40.274 3.294 46.9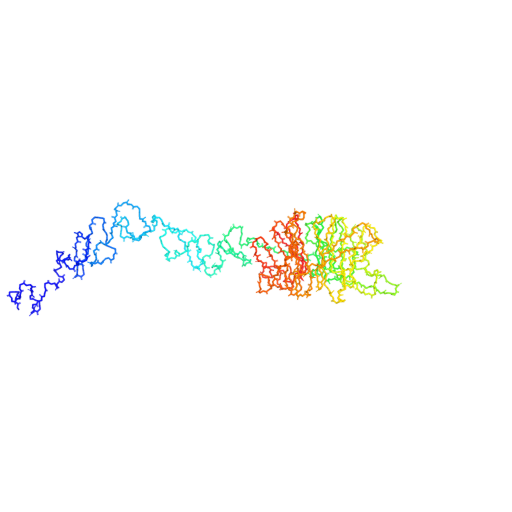93 1.00 80.56 93 GLY A CA 1
ATOM 634 C C . GLY A 1 93 ? -38.917 3.386 46.285 1.00 80.56 93 GLY A C 1
ATOM 635 O O . GLY A 1 93 ? -37.903 3.589 46.961 1.00 80.56 93 GLY A O 1
ATOM 636 N N . VAL A 1 94 ? -38.856 3.201 44.963 1.00 84.56 94 VAL A N 1
ATOM 637 C CA . VAL A 1 94 ? -37.626 3.202 44.161 1.00 84.56 94 VAL A CA 1
ATOM 638 C C . VAL A 1 94 ? -37.756 4.174 42.988 1.00 84.56 94 VAL A C 1
ATOM 640 O O . VAL A 1 94 ? -38.478 3.941 42.031 1.00 84.56 94 VAL A O 1
ATOM 643 N N . LEU A 1 95 ? -36.963 5.247 43.019 1.00 87.44 95 LEU A N 1
ATOM 644 C CA . LEU A 1 95 ? -36.880 6.196 41.904 1.00 87.44 95 LEU A CA 1
ATOM 645 C C . LEU A 1 95 ? -36.245 5.548 40.672 1.00 87.44 95 LEU A C 1
ATOM 647 O O . LEU A 1 95 ? -35.174 4.945 40.792 1.00 87.44 95 LEU A O 1
ATOM 651 N N . ASP A 1 96 ? -36.835 5.784 39.495 1.00 87.19 96 ASP A N 1
ATOM 652 C CA . ASP A 1 96 ? -36.201 5.552 38.190 1.00 87.19 96 ASP A CA 1
ATOM 653 C C . ASP A 1 96 ? -35.577 4.139 38.046 1.00 87.19 96 ASP A C 1
ATOM 655 O O . ASP A 1 96 ? -34.429 3.984 37.609 1.00 87.19 96 ASP A O 1
ATOM 659 N N . ASN A 1 97 ? -36.308 3.097 38.457 1.00 88.81 97 ASN A N 1
ATOM 660 C CA . ASN A 1 97 ? -35.808 1.720 38.468 1.00 88.81 97 ASN A CA 1
ATOM 661 C C . ASN A 1 97 ? -35.504 1.169 37.050 1.00 88.81 97 ASN A C 1
ATOM 663 O O . ASN A 1 97 ? -35.880 1.724 36.014 1.00 88.81 97 ASN A O 1
ATOM 667 N N . GLU A 1 98 ? -34.752 0.064 36.983 1.00 92.12 98 GLU A N 1
ATOM 668 C CA . GLU A 1 98 ? -34.377 -0.548 35.701 1.00 92.12 98 GLU A CA 1
ATOM 669 C C . GLU A 1 98 ? -35.619 -0.934 34.882 1.00 92.12 98 GLU A C 1
ATOM 671 O O . GLU A 1 98 ? -36.494 -1.661 35.353 1.00 92.12 98 GLU A O 1
ATOM 676 N N . GLY A 1 99 ? -35.664 -0.492 33.622 1.00 91.19 99 GLY A N 1
ATOM 677 C CA . GLY A 1 99 ? -36.810 -0.692 32.732 1.00 91.19 99 GLY A CA 1
ATOM 678 C C . GLY A 1 99 ? -37.863 0.421 32.771 1.00 91.19 99 GLY A C 1
ATOM 679 O O . GLY A 1 99 ? -38.874 0.298 32.071 1.00 91.19 99 GLY A O 1
ATOM 680 N N . ALA A 1 100 ? -37.633 1.504 33.522 1.00 92.62 100 ALA A N 1
ATOM 681 C CA . ALA A 1 100 ? -38.499 2.678 33.520 1.00 92.62 100 ALA A CA 1
ATOM 682 C C . ALA A 1 100 ? -38.683 3.265 32.108 1.00 92.62 100 ALA A C 1
ATOM 684 O O . ALA A 1 100 ? -37.779 3.329 31.276 1.00 92.62 100 ALA A O 1
ATOM 685 N N . VAL A 1 101 ? -39.882 3.741 31.804 1.00 92.31 101 VAL A N 1
ATOM 686 C CA . VAL A 1 101 ? -40.228 4.336 30.515 1.00 92.31 101 VAL A CA 1
ATOM 687 C C . VAL A 1 101 ? -39.321 5.531 30.225 1.00 92.31 101 VAL A C 1
ATOM 689 O O . VAL A 1 101 ? -39.322 6.531 30.943 1.00 92.31 101 VAL A O 1
ATOM 692 N N . GLY A 1 102 ? -38.608 5.451 29.102 1.00 91.00 102 GLY A N 1
ATOM 693 C CA . GLY A 1 102 ? -37.645 6.468 28.682 1.00 91.00 102 GLY A CA 1
ATOM 694 C C . GLY A 1 102 ? -36.196 6.146 29.047 1.00 91.00 102 GLY A C 1
ATOM 695 O O . GLY A 1 102 ? -35.329 6.953 28.718 1.00 91.00 102 GLY A O 1
ATOM 696 N N . CYS A 1 103 ? -35.929 4.991 29.664 1.00 94.56 103 CYS A N 1
ATOM 697 C CA . CYS A 1 103 ? -34.569 4.495 29.839 1.00 94.56 103 CYS A CA 1
ATOM 698 C C . CYS A 1 103 ? -33.889 4.237 28.490 1.00 94.56 103 CYS A C 1
ATOM 700 O O . CYS A 1 103 ? -34.540 4.042 27.456 1.00 94.56 103 CYS A O 1
ATOM 702 N N . ILE A 1 104 ? -32.560 4.246 28.518 1.00 94.75 104 ILE A N 1
ATOM 703 C CA . ILE A 1 104 ? -31.721 3.800 27.408 1.00 94.75 104 ILE A CA 1
ATOM 704 C C . ILE A 1 104 ? -30.856 2.641 27.885 1.00 94.75 104 ILE A C 1
ATOM 706 O O . ILE A 1 104 ? -30.578 2.516 29.079 1.00 94.75 104 ILE A O 1
ATOM 710 N N . ASP A 1 105 ? -30.442 1.792 26.953 1.00 95.88 105 ASP A N 1
ATOM 711 C CA . ASP A 1 105 ? -29.551 0.689 27.278 1.00 95.88 105 ASP A CA 1
ATOM 712 C C . ASP A 1 105 ? -28.147 1.222 27.582 1.00 95.88 105 ASP A C 1
ATOM 714 O O . ASP A 1 105 ? -27.529 1.882 26.744 1.00 95.88 105 ASP A O 1
ATOM 718 N N . TYR A 1 106 ? -27.659 0.914 28.782 1.00 96.56 106 TYR A N 1
ATOM 719 C CA . TYR A 1 106 ? -26.264 1.065 29.169 1.00 96.56 106 TYR A CA 1
ATOM 720 C C . TYR A 1 106 ? -25.582 -0.297 29.204 1.00 96.56 106 TYR A C 1
ATOM 722 O O . TYR A 1 106 ? -26.148 -1.285 29.680 1.00 96.56 106 TYR A O 1
ATOM 730 N N . PHE A 1 107 ? -24.352 -0.347 28.718 1.00 96.00 107 PHE A N 1
ATOM 731 C CA . PHE A 1 107 ? -23.550 -1.556 28.600 1.00 96.00 107 PHE A CA 1
ATOM 732 C C . PHE A 1 107 ? -22.444 -1.545 29.643 1.00 96.00 107 PHE A C 1
ATOM 734 O O . PHE A 1 107 ? -22.031 -0.485 30.123 1.00 96.00 107 PHE A O 1
ATOM 741 N N . ARG A 1 108 ? -22.018 -2.748 30.032 1.00 94.94 108 ARG A N 1
ATOM 742 C CA . ARG A 1 108 ? -20.858 -2.908 30.901 1.00 94.94 108 ARG A CA 1
ATOM 743 C C . ARG A 1 108 ? -19.640 -2.354 30.168 1.00 94.94 108 ARG A C 1
ATOM 745 O O . ARG A 1 108 ? -19.520 -2.654 28.995 1.00 94.94 108 ARG A O 1
ATOM 752 N N . ASP A 1 109 ? -18.842 -1.546 30.850 1.00 94.69 109 ASP A N 1
ATOM 753 C CA . ASP A 1 109 ? -17.694 -0.840 30.271 1.00 94.69 109 ASP A CA 1
ATOM 754 C C . ASP A 1 109 ? -16.569 -0.833 31.313 1.00 94.69 109 ASP A C 1
ATOM 756 O O . ASP A 1 109 ? -16.613 -0.111 32.318 1.00 94.69 109 ASP A O 1
ATOM 760 N N . ASP A 1 110 ? -15.647 -1.775 31.145 1.00 94.31 110 ASP A N 1
ATOM 761 C CA . ASP A 1 110 ? -14.547 -2.073 32.060 1.00 94.31 110 ASP A CA 1
ATOM 762 C C . ASP A 1 110 ? -13.254 -1.332 31.681 1.00 94.31 110 ASP A C 1
ATOM 764 O O . ASP A 1 110 ? -12.409 -1.105 32.559 1.00 94.31 110 ASP A O 1
ATOM 768 N N . ASP A 1 111 ? -13.093 -0.941 30.416 1.00 93.38 111 ASP A N 1
ATOM 769 C CA . ASP A 1 111 ? -11.911 -0.243 29.899 1.00 93.38 111 ASP A CA 1
ATOM 770 C C . ASP A 1 111 ? -12.098 1.274 29.696 1.00 93.38 111 ASP A C 1
ATOM 772 O O . ASP A 1 111 ? -11.112 2.001 29.520 1.00 93.38 111 ASP A O 1
ATOM 776 N N . ALA A 1 112 ? -13.328 1.756 29.884 1.00 93.75 112 ALA A N 1
ATOM 777 C CA . ALA A 1 112 ? -13.747 3.150 29.896 1.00 93.75 112 ALA A CA 1
ATOM 778 C C . ALA A 1 112 ? -13.606 3.879 28.551 1.00 93.75 112 ALA A C 1
ATOM 780 O O . ALA A 1 112 ? -13.276 5.076 28.533 1.00 93.75 112 ALA A O 1
ATOM 781 N N . ASP A 1 113 ? -13.872 3.199 27.436 1.00 93.06 113 ASP A N 1
ATOM 782 C CA . ASP A 1 113 ? -13.854 3.796 26.095 1.00 93.06 113 ASP A CA 1
ATOM 783 C C . ASP A 1 113 ? -15.224 4.318 25.606 1.00 93.06 113 ASP A C 1
ATOM 785 O O . ASP A 1 113 ? -15.303 5.101 24.649 1.00 93.06 113 ASP A O 1
ATOM 789 N N . GLY A 1 114 ? -16.296 3.990 26.339 1.00 94.19 114 GLY A N 1
ATOM 790 C CA . GLY A 1 114 ? -17.667 4.433 26.086 1.00 94.19 114 GLY A CA 1
ATOM 791 C C . GLY A 1 114 ? -18.509 3.484 25.227 1.00 94.19 114 GLY A C 1
ATOM 792 O O . GLY A 1 114 ? -19.707 3.757 25.032 1.00 94.19 114 GLY A O 1
ATOM 793 N N . PHE A 1 115 ? -17.923 2.390 24.751 1.00 95.69 115 PHE A N 1
ATOM 794 C CA . PHE A 1 115 ? -18.599 1.209 24.233 1.00 95.69 115 PHE A CA 1
ATOM 795 C C . PHE A 1 115 ? -18.560 0.105 25.290 1.00 95.69 115 PHE A C 1
ATOM 797 O O . PHE A 1 115 ? -17.884 0.212 26.302 1.00 95.69 115 PHE A O 1
ATOM 804 N N . GLY A 1 116 ? -19.435 -0.884 25.147 1.00 94.31 116 GLY A N 1
ATOM 805 C CA . GLY A 1 116 ? -19.515 -1.942 26.137 1.00 94.31 116 GLY A CA 1
ATOM 806 C C . GLY A 1 116 ? -19.970 -3.263 25.559 1.00 94.31 116 GLY A C 1
ATOM 807 O O . GLY A 1 116 ? -20.680 -3.322 24.540 1.00 94.31 116 GLY A O 1
ATOM 808 N N . THR A 1 117 ? -19.568 -4.338 26.231 1.00 90.88 117 THR A N 1
ATOM 809 C CA . THR A 1 117 ? -19.851 -5.710 25.810 1.00 90.88 117 THR A CA 1
ATOM 810 C C . THR A 1 117 ? -21.166 -6.251 26.381 1.00 90.88 117 THR A C 1
ATOM 812 O O . THR A 1 117 ? -21.711 -5.810 27.398 1.00 90.88 117 THR A O 1
ATOM 815 N N . GLY A 1 118 ? -21.691 -7.291 25.728 1.00 89.38 118 GLY A N 1
ATOM 816 C CA . GLY A 1 118 ? -22.802 -8.086 26.250 1.00 89.38 118 GLY A CA 1
ATOM 817 C C . GLY A 1 118 ? -24.186 -7.452 26.082 1.00 89.38 118 GLY A C 1
ATOM 818 O O . GLY A 1 118 ? -24.491 -6.821 25.073 1.00 89.38 118 GLY A O 1
ATOM 819 N N . VAL A 1 119 ? -25.078 -7.732 27.037 1.00 91.62 119 VAL A N 1
ATOM 820 C CA . VAL A 1 119 ? -26.480 -7.291 26.994 1.00 91.62 119 VAL A CA 1
ATOM 821 C C . VAL A 1 119 ? -26.618 -6.003 27.794 1.00 91.62 119 VAL A C 1
ATOM 823 O O . VAL A 1 119 ? -26.277 -5.977 28.977 1.00 91.62 119 VAL A O 1
ATOM 826 N N . GLY A 1 120 ? -27.135 -4.962 27.147 1.00 93.81 120 GLY A N 1
ATOM 827 C CA . GLY A 1 120 ? -27.411 -3.685 27.791 1.00 93.81 120 GLY A CA 1
ATOM 828 C C . GLY A 1 120 ? -28.514 -3.793 28.845 1.00 93.81 120 GLY A C 1
ATOM 829 O O . GLY A 1 120 ? -29.409 -4.638 28.754 1.00 93.81 120 GLY A O 1
ATOM 830 N N . ARG A 1 121 ? -28.433 -2.930 29.856 1.00 95.88 121 ARG A N 1
ATOM 831 C CA . ARG A 1 121 ? -29.458 -2.735 30.883 1.00 95.88 121 ARG A CA 1
ATOM 832 C C . ARG A 1 121 ? -30.140 -1.399 30.655 1.00 95.88 121 ARG A C 1
ATOM 834 O O . ARG A 1 121 ? -29.464 -0.385 30.515 1.00 95.88 121 ARG A O 1
ATOM 841 N N . CYS A 1 122 ? -31.466 -1.392 30.651 1.00 95.50 122 CYS A N 1
ATOM 842 C CA . CYS A 1 122 ? -32.227 -0.176 30.402 1.00 95.50 122 CYS A CA 1
ATOM 843 C C . CYS A 1 122 ? -32.281 0.676 31.677 1.00 95.50 122 CYS A C 1
ATOM 845 O O . CYS A 1 122 ? -33.089 0.417 32.570 1.00 95.50 122 CYS A O 1
ATOM 847 N N . LEU A 1 123 ? -31.400 1.676 31.770 1.00 95.50 123 LEU A N 1
ATOM 848 C CA . LEU A 1 123 ? -31.232 2.541 32.943 1.00 95.50 123 LEU A CA 1
ATOM 849 C C . LEU A 1 123 ? -31.538 4.007 32.597 1.00 95.50 123 LEU A C 1
ATOM 851 O O . LEU A 1 123 ? -31.414 4.444 31.450 1.00 95.50 123 LEU A O 1
ATOM 855 N N . CYS A 1 124 ? -31.921 4.790 33.604 1.00 93.94 124 CYS A N 1
ATOM 856 C CA . CYS A 1 124 ? -32.177 6.227 33.455 1.00 93.94 124 CYS A CA 1
ATOM 857 C C . CYS A 1 124 ? -30.900 7.084 33.536 1.00 93.94 124 CYS A C 1
ATOM 859 O O . CYS A 1 124 ? -30.875 8.224 33.073 1.00 93.94 124 CYS A O 1
ATOM 861 N N . SER A 1 125 ? -29.824 6.537 34.104 1.00 92.56 125 SER A N 1
ATOM 862 C CA . SER A 1 125 ? -28.501 7.161 34.213 1.00 92.56 125 SER A CA 1
ATOM 863 C C . SER A 1 125 ? -27.418 6.073 34.286 1.00 92.56 125 SER A C 1
ATOM 865 O O . SER A 1 125 ? -27.750 4.944 34.655 1.00 92.56 125 SER A O 1
ATOM 867 N N . PRO A 1 126 ? -26.155 6.368 33.924 1.00 93.75 126 PRO A N 1
ATOM 868 C CA . PRO A 1 126 ? -25.086 5.374 33.965 1.00 93.75 126 PRO A CA 1
ATOM 869 C C . PRO A 1 126 ? -24.790 4.956 35.410 1.00 93.75 126 PRO A C 1
ATOM 871 O O . PRO A 1 126 ? -24.576 5.805 36.280 1.00 93.75 126 PRO A O 1
ATOM 874 N N . GLU A 1 127 ? -24.722 3.650 35.658 1.00 92.38 127 GLU A N 1
ATOM 875 C CA . GLU A 1 127 ? -24.447 3.073 36.976 1.00 92.38 127 GLU A CA 1
ATOM 876 C C . GLU A 1 127 ? -23.396 1.973 36.847 1.00 92.38 127 GLU A C 1
ATOM 878 O O . GLU A 1 127 ? -23.607 0.988 36.147 1.00 92.38 127 GLU A O 1
ATOM 883 N N . ALA A 1 128 ? -22.272 2.098 37.559 1.00 91.19 128 ALA A N 1
ATOM 884 C CA . ALA A 1 128 ? -21.190 1.122 37.479 1.00 91.19 128 ALA A CA 1
ATOM 885 C C . ALA A 1 128 ? -21.668 -0.313 37.813 1.00 91.19 128 ALA A C 1
ATOM 887 O O . ALA A 1 128 ? -22.304 -0.522 38.848 1.00 91.19 128 ALA A O 1
ATOM 888 N N . PRO A 1 129 ? -21.326 -1.326 36.990 1.00 92.06 129 PRO A N 1
ATOM 889 C CA . PRO A 1 129 ? -20.365 -1.272 35.881 1.00 92.06 129 PRO A CA 1
ATOM 890 C C . PRO A 1 129 ? -20.971 -0.928 34.501 1.00 92.06 129 PRO A C 1
ATOM 892 O O . PRO A 1 129 ? -20.257 -0.986 33.513 1.00 92.06 129 PRO A O 1
ATOM 895 N N . TYR A 1 130 ? -22.260 -0.592 34.412 1.00 94.88 130 TYR A N 1
ATOM 896 C CA . TYR A 1 130 ? -22.982 -0.263 33.177 1.00 94.88 130 TYR A CA 1
ATOM 897 C C . TYR A 1 130 ? -22.955 1.246 32.896 1.00 94.88 130 TYR A C 1
ATOM 899 O O . TYR A 1 130 ? -23.878 1.981 33.261 1.00 94.88 130 TYR A O 1
ATOM 907 N N . VAL A 1 131 ? -21.866 1.719 32.289 1.00 95.56 131 VAL A N 1
ATOM 908 C CA . VAL A 1 131 ? -21.627 3.156 32.066 1.00 95.56 131 VAL A CA 1
ATOM 909 C C . VAL A 1 131 ? -21.524 3.553 30.592 1.00 95.56 131 VAL A C 1
ATOM 911 O O . VAL A 1 131 ? -21.738 4.728 30.286 1.00 95.56 131 VAL A O 1
ATOM 914 N N . ALA A 1 132 ? -21.298 2.603 29.680 1.00 95.81 132 ALA A N 1
ATOM 915 C CA . ALA A 1 132 ? -21.262 2.867 28.244 1.00 95.81 132 ALA A CA 1
ATOM 916 C C . ALA A 1 132 ? -22.662 3.028 27.658 1.00 95.81 132 ALA A C 1
ATOM 918 O O . ALA A 1 132 ? -23.587 2.301 28.006 1.00 95.81 132 ALA A O 1
ATOM 919 N N . SER A 1 133 ? -22.796 3.955 26.711 1.00 94.62 133 SER A N 1
ATOM 920 C CA . SER A 1 133 ? -24.008 4.104 25.888 1.00 94.62 133 SER A CA 1
ATOM 921 C C . SER A 1 133 ? -23.816 3.578 24.461 1.00 94.62 133 SER A C 1
ATOM 923 O O . SER A 1 133 ? -24.793 3.395 23.733 1.00 94.62 133 SER A O 1
ATOM 925 N N . GLY A 1 134 ? -22.565 3.327 24.059 1.00 93.88 134 GLY A N 1
ATOM 926 C CA . GLY A 1 134 ? -22.222 2.599 22.845 1.00 93.88 134 GLY A CA 1
ATOM 927 C C . GLY A 1 134 ? -22.339 1.089 23.051 1.00 93.88 134 GLY A C 1
ATOM 928 O O . GLY A 1 134 ? -22.136 0.580 24.148 1.00 93.88 134 GLY A O 1
ATOM 929 N N . THR A 1 135 ? -22.662 0.366 21.981 1.00 93.00 135 THR A N 1
ATOM 930 C CA . THR A 1 135 ? -22.728 -1.103 21.955 1.00 93.00 135 THR A CA 1
ATOM 931 C C . THR A 1 135 ? -21.849 -1.639 20.836 1.00 93.00 135 THR A C 1
ATOM 933 O O . THR A 1 135 ? -21.557 -0.901 19.894 1.00 93.00 135 THR A O 1
ATOM 936 N N . GLY A 1 136 ? -21.509 -2.926 20.892 1.00 90.25 136 GLY A N 1
ATOM 937 C CA . GLY A 1 136 ? -20.748 -3.610 19.845 1.00 90.25 136 GLY A CA 1
ATOM 938 C C . GLY A 1 136 ? -19.253 -3.696 20.120 1.00 90.25 136 GLY A C 1
ATOM 939 O O . GLY A 1 136 ? -18.510 -4.043 19.212 1.00 90.25 136 GLY A O 1
ATOM 940 N N . ASP A 1 137 ? -18.833 -3.399 21.346 1.00 92.81 137 ASP A N 1
ATOM 941 C CA . ASP A 1 137 ? -17.482 -3.677 21.811 1.00 92.81 137 ASP A CA 1
ATOM 942 C C . ASP A 1 137 ? -17.179 -5.184 21.721 1.00 92.81 137 ASP A C 1
ATOM 944 O O . ASP A 1 137 ? -18.056 -6.032 21.953 1.00 92.81 137 ASP A O 1
ATOM 948 N N . CYS A 1 138 ? -15.951 -5.508 21.341 1.00 90.06 138 CYS A N 1
ATOM 949 C CA . CYS A 1 138 ? -15.449 -6.860 21.192 1.00 90.06 138 CYS A CA 1
ATOM 950 C C . CYS A 1 138 ? -14.374 -7.235 22.226 1.00 90.06 138 CYS A C 1
ATOM 952 O O . CYS A 1 138 ? -14.122 -8.436 22.378 1.00 90.06 138 CYS A O 1
ATOM 954 N N . ASP A 1 139 ? -13.804 -6.279 22.968 1.00 90.50 139 ASP A N 1
ATOM 955 C CA . ASP A 1 139 ? -12.837 -6.513 24.044 1.00 90.50 139 ASP A CA 1
ATOM 956 C C . ASP A 1 139 ? -12.875 -5.438 25.150 1.00 90.50 139 ASP A C 1
ATOM 958 O O . ASP A 1 139 ? -12.059 -4.529 25.184 1.00 90.50 139 ASP A O 1
ATOM 962 N N . ASP A 1 140 ? -13.745 -5.663 26.135 1.00 89.31 140 ASP A N 1
ATOM 963 C CA . ASP A 1 140 ? -13.875 -4.858 27.361 1.00 89.31 140 ASP A CA 1
ATOM 964 C C . ASP A 1 140 ? -12.743 -5.081 28.396 1.00 89.31 140 ASP A C 1
ATOM 966 O O . ASP A 1 140 ? -12.811 -4.568 29.514 1.00 89.31 140 ASP A O 1
ATOM 970 N N . ASP A 1 141 ? -11.756 -5.955 28.142 1.00 89.50 141 ASP A N 1
ATOM 971 C CA . ASP A 1 141 ? -10.694 -6.256 29.115 1.00 89.50 141 ASP A CA 1
ATOM 972 C C . ASP A 1 141 ? -9.476 -5.341 28.888 1.00 89.50 141 ASP A C 1
ATOM 974 O O . ASP A 1 141 ? -8.772 -5.483 27.884 1.00 89.50 141 ASP A O 1
ATOM 978 N N . PRO A 1 142 ? -9.093 -4.482 29.860 1.00 87.12 142 PRO A N 1
ATOM 979 C CA . PRO A 1 142 ? -7.882 -3.666 29.755 1.00 87.12 142 PRO A CA 1
ATOM 980 C C . PRO A 1 142 ? -6.584 -4.475 29.583 1.00 87.12 142 PRO A C 1
ATOM 982 O O . PRO A 1 142 ? -5.529 -3.898 29.309 1.00 87.12 142 PRO A O 1
ATOM 985 N N . ALA A 1 143 ? -6.610 -5.789 29.837 1.00 86.81 143 ALA A N 1
ATOM 986 C CA . ALA A 1 143 ? -5.488 -6.695 29.608 1.00 86.81 143 ALA A CA 1
ATOM 987 C C . ALA A 1 143 ? -5.376 -7.217 28.159 1.00 86.81 143 ALA A C 1
ATOM 989 O O . ALA A 1 143 ? -4.327 -7.781 27.826 1.00 86.81 143 ALA A O 1
ATOM 990 N N . GLY A 1 144 ? -6.420 -7.066 27.337 1.00 84.88 144 GLY A N 1
ATOM 991 C CA . GLY A 1 144 ? -6.448 -7.366 25.904 1.00 84.88 144 GLY A CA 1
ATOM 992 C C . GLY A 1 144 ? -6.057 -6.154 25.054 1.00 84.88 144 GLY A C 1
ATOM 993 O O . GLY A 1 144 ? -5.042 -5.507 25.335 1.00 84.88 144 GLY A O 1
ATOM 994 N N . CYS A 1 145 ? -6.831 -5.849 24.012 1.00 87.31 145 CYS A N 1
ATOM 995 C CA . CYS A 1 145 ? -6.724 -4.568 23.305 1.00 87.31 145 CYS A CA 1
ATOM 996 C C . CYS A 1 145 ? -7.476 -3.431 24.015 1.00 87.31 145 CYS A C 1
ATOM 998 O O . CYS A 1 145 ? -7.120 -2.267 23.794 1.00 87.31 145 CYS A O 1
ATOM 1000 N N . GLY A 1 146 ? -8.421 -3.756 24.911 1.00 92.12 146 GLY A N 1
ATOM 1001 C CA . GLY A 1 146 ? -9.183 -2.801 25.721 1.00 92.12 146 GLY A CA 1
ATOM 1002 C C . GLY A 1 146 ? -9.731 -1.653 24.877 1.00 92.12 146 GLY A C 1
ATOM 1003 O O . GLY A 1 146 ? -10.127 -1.862 23.738 1.00 92.12 146 GLY A O 1
ATOM 1004 N N . ALA A 1 147 ? -9.570 -0.419 25.369 1.00 92.75 147 ALA A N 1
ATOM 1005 C CA . ALA A 1 147 ? -10.114 0.802 24.762 1.00 92.75 147 ALA A CA 1
ATOM 1006 C C . ALA A 1 147 ? -9.695 1.093 23.300 1.00 92.75 147 ALA A C 1
ATOM 1008 O O . ALA A 1 147 ? -10.101 2.097 22.708 1.00 92.75 147 ALA A O 1
ATOM 1009 N N . ALA A 1 148 ? -8.790 0.292 22.727 1.00 91.12 148 ALA A N 1
ATOM 1010 C CA . ALA A 1 148 ? -8.457 0.321 21.308 1.00 91.12 148 ALA A CA 1
ATOM 1011 C C . ALA A 1 148 ? -9.388 -0.551 20.441 1.00 91.12 148 ALA A C 1
ATOM 1013 O O . ALA A 1 148 ? -9.237 -0.520 19.222 1.00 91.12 148 ALA A O 1
ATOM 1014 N N . CYS A 1 149 ? -10.294 -1.327 21.035 1.00 91.50 149 CYS A N 1
ATOM 1015 C CA . CYS A 1 149 ? -11.184 -2.280 20.381 1.00 91.50 149 CYS A CA 1
ATOM 1016 C C . CYS A 1 149 ? -12.648 -1.896 20.567 1.00 91.50 149 CYS A C 1
ATOM 1018 O O . CYS A 1 149 ? -13.344 -2.413 21.427 1.00 91.50 149 CYS A O 1
ATOM 1020 N N . ASN A 1 150 ? -13.141 -1.020 19.698 1.00 92.19 150 ASN A N 1
ATOM 1021 C CA . ASN A 1 150 ? -14.540 -0.619 19.692 1.00 92.19 150 ASN A CA 1
ATOM 1022 C C . ASN A 1 150 ? -15.021 -0.271 18.278 1.00 92.19 150 ASN A C 1
ATOM 1024 O O . ASN A 1 150 ? -14.222 0.099 17.420 1.00 92.19 150 ASN A O 1
ATOM 1028 N N . PRO A 1 151 ? -16.343 -0.261 18.026 1.00 90.81 151 PRO A N 1
ATOM 1029 C CA . PRO A 1 151 ? -16.914 0.035 16.708 1.00 90.81 151 PRO A CA 1
ATOM 1030 C C . PRO A 1 151 ? -16.540 1.381 16.072 1.00 90.81 151 PRO A C 1
ATOM 1032 O O . PRO A 1 151 ? -16.848 1.610 14.899 1.00 90.81 151 PRO A O 1
ATOM 1035 N N . ALA A 1 152 ? -15.964 2.312 16.836 1.00 89.00 152 ALA A N 1
ATOM 1036 C CA . ALA A 1 152 ? -15.508 3.606 16.342 1.00 89.00 152 ALA A CA 1
ATOM 1037 C C . ALA A 1 152 ? -13.984 3.682 16.149 1.00 89.00 152 ALA A C 1
ATOM 1039 O O . ALA A 1 152 ? -13.501 4.676 15.592 1.00 89.00 152 ALA A O 1
ATOM 1040 N N . ALA A 1 153 ? -13.225 2.680 16.595 1.00 86.94 153 ALA A N 1
ATOM 1041 C CA . ALA A 1 153 ? -11.782 2.664 16.455 1.00 86.94 153 ALA A CA 1
ATOM 1042 C C . ALA A 1 153 ? -11.374 2.323 15.009 1.00 86.94 153 ALA A C 1
ATOM 1044 O O . ALA A 1 153 ? -12.117 1.676 14.273 1.00 86.94 153 ALA A O 1
ATOM 1045 N N . PRO A 1 154 ? -10.206 2.795 14.546 1.00 78.31 154 PRO A N 1
ATOM 1046 C CA . PRO A 1 154 ? -9.641 2.371 13.273 1.00 78.31 154 PRO A CA 1
ATOM 1047 C C . PRO A 1 154 ? -8.919 1.022 13.406 1.00 78.31 154 PRO A C 1
ATOM 1049 O O . PRO A 1 154 ? -8.142 0.828 14.335 1.00 78.31 154 PRO A O 1
ATOM 1052 N N . GLU A 1 155 ? -9.072 0.147 12.411 1.00 78.75 155 GLU A N 1
ATOM 1053 C CA . GLU A 1 155 ? -8.359 -1.136 12.363 1.00 78.75 155 GLU A CA 1
ATOM 1054 C C . GLU A 1 155 ? -6.824 -0.979 12.337 1.00 78.75 155 GLU A C 1
ATOM 1056 O O . GLU A 1 155 ? -6.258 -0.352 11.426 1.00 78.75 155 GLU A O 1
ATOM 1061 N N . VAL A 1 156 ? -6.112 -1.667 13.235 1.00 75.56 156 VAL A N 1
ATOM 1062 C CA . VAL A 1 156 ? -4.643 -1.841 13.300 1.00 75.56 156 VAL A CA 1
ATOM 1063 C C . VAL A 1 156 ? -4.318 -3.334 13.065 1.00 75.56 156 VAL A C 1
ATOM 1065 O O . VAL A 1 156 ? -5.183 -4.166 13.224 1.00 75.56 156 VAL A O 1
ATOM 1068 N N . CYS A 1 157 ? -3.165 -3.686 12.466 1.00 74.81 157 CYS A N 1
ATOM 1069 C CA . CYS A 1 157 ? -2.851 -5.108 12.183 1.00 74.81 157 CYS A CA 1
ATOM 1070 C C . CYS A 1 157 ? -1.984 -5.671 13.307 1.00 74.81 157 CYS A C 1
ATOM 1072 O O . CYS A 1 157 ? -0.804 -5.983 13.099 1.00 74.81 157 CYS A O 1
ATOM 1074 N N . ASP A 1 158 ? -2.512 -5.647 14.522 1.00 74.00 158 ASP A N 1
ATOM 1075 C CA . ASP A 1 158 ? -1.796 -5.994 15.749 1.00 74.00 158 ASP A CA 1
ATOM 1076 C C . ASP A 1 158 ? -2.246 -7.332 16.358 1.00 74.00 158 ASP A C 1
ATOM 1078 O O . ASP A 1 158 ? -1.741 -7.737 17.408 1.00 74.00 158 ASP A O 1
ATOM 1082 N N . GLY A 1 159 ? -3.114 -8.065 15.663 1.00 75.44 159 GLY A N 1
ATOM 1083 C CA . GLY A 1 159 ? -3.710 -9.321 16.094 1.00 75.44 159 GLY A CA 1
ATOM 1084 C C . GLY A 1 159 ? -5.094 -9.168 16.723 1.00 75.44 159 GLY A C 1
ATOM 1085 O O . GLY A 1 159 ? -5.654 -10.195 17.124 1.00 75.44 159 GLY A O 1
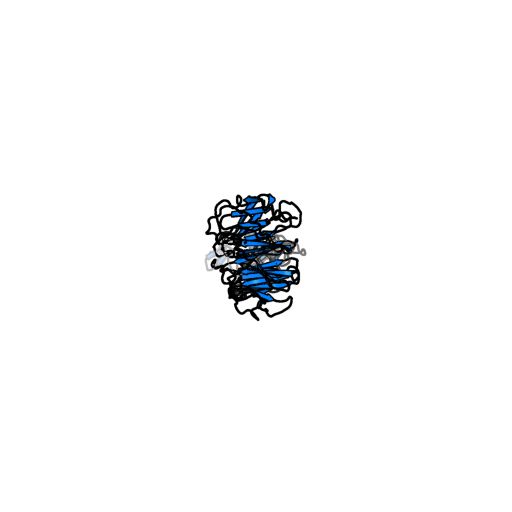ATOM 1086 N N . TYR A 1 160 ? -5.624 -7.945 16.827 1.00 81.94 160 TYR A N 1
ATOM 1087 C CA . TYR A 1 160 ? -6.926 -7.638 17.415 1.00 81.94 160 TYR A CA 1
ATOM 1088 C C . TYR A 1 160 ? -7.881 -7.003 16.390 1.00 81.94 160 TYR A C 1
ATOM 1090 O O . TYR A 1 160 ? -7.461 -6.259 15.514 1.00 81.94 160 TYR A O 1
ATOM 1098 N N . ASP A 1 161 ? -9.180 -7.284 16.531 1.00 84.44 161 ASP A N 1
ATOM 1099 C CA . ASP A 1 161 ? -10.252 -6.642 15.752 1.00 84.44 161 ASP A CA 1
ATOM 1100 C C . ASP A 1 161 ? -10.548 -5.280 16.389 1.00 84.44 161 ASP A C 1
ATOM 1102 O O . ASP A 1 161 ? -11.363 -5.193 17.304 1.00 84.44 161 ASP A O 1
ATOM 1106 N N . ASN A 1 162 ? -9.829 -4.227 15.993 1.00 86.31 162 ASN A N 1
ATOM 1107 C CA . ASN A 1 162 ? -9.956 -2.935 16.669 1.00 86.31 162 ASN A CA 1
ATOM 1108 C C . ASN A 1 162 ? -11.307 -2.280 16.385 1.00 86.31 162 ASN A C 1
ATOM 1110 O O . ASN A 1 162 ? -11.812 -1.562 17.238 1.00 86.31 162 ASN A O 1
ATOM 1114 N N . ASP A 1 163 ? -11.895 -2.502 15.207 1.00 87.31 163 ASP A N 1
ATOM 1115 C CA . ASP A 1 163 ? -13.160 -1.865 14.823 1.00 87.31 163 ASP A CA 1
ATOM 1116 C C . ASP A 1 163 ? -14.411 -2.737 15.035 1.00 87.31 163 ASP A C 1
ATOM 1118 O O . ASP A 1 163 ? -15.528 -2.335 14.690 1.00 87.31 163 ASP A O 1
ATOM 1122 N N . CYS A 1 164 ? -14.233 -3.911 15.650 1.00 87.94 164 CYS A N 1
ATOM 1123 C CA . CYS A 1 164 ? -15.268 -4.836 16.116 1.00 87.94 164 CYS A CA 1
ATOM 1124 C C . CYS A 1 164 ? -16.349 -5.173 15.072 1.00 87.94 164 CYS A C 1
ATOM 1126 O O . CYS A 1 164 ? -17.507 -5.454 15.414 1.00 87.94 164 CYS A O 1
ATOM 1128 N N . ARG A 1 165 ? -16.014 -5.147 13.776 1.00 84.00 165 ARG A N 1
ATOM 1129 C CA . ARG A 1 165 ? -16.986 -5.392 12.691 1.00 84.00 165 ARG A CA 1
ATOM 1130 C C . ARG A 1 165 ? -17.074 -6.850 12.244 1.00 84.00 165 ARG A C 1
ATOM 1132 O O . ARG A 1 165 ? -17.922 -7.159 11.403 1.00 84.00 165 ARG A O 1
ATOM 1139 N N . ALA A 1 166 ? -16.251 -7.730 12.816 1.00 66.25 166 ALA A N 1
ATOM 1140 C CA . ALA A 1 166 ? -16.310 -9.185 12.706 1.00 66.25 166 ALA A CA 1
ATOM 1141 C C . ALA A 1 166 ? -16.537 -9.749 11.283 1.00 66.25 166 ALA A C 1
ATOM 1143 O O . ALA A 1 166 ? -17.620 -10.235 10.935 1.00 66.25 166 ALA A O 1
ATOM 1144 N N . VAL A 1 167 ? -15.467 -9.812 10.491 1.00 57.34 167 VAL A N 1
ATOM 1145 C CA . VAL A 1 167 ? -15.301 -10.679 9.306 1.00 57.34 167 VAL A CA 1
ATOM 1146 C C . VAL A 1 167 ? -14.068 -11.601 9.468 1.00 57.34 167 VAL A C 1
ATOM 1148 O O . VAL A 1 167 ? -14.094 -12.723 8.962 1.00 57.34 167 VAL A O 1
ATOM 1151 N N . THR A 1 168 ? -13.076 -11.210 10.277 1.00 55.53 168 THR A N 1
ATOM 1152 C CA . THR A 1 168 ? -11.898 -11.918 10.829 1.00 55.53 168 THR A CA 1
ATOM 1153 C C . THR A 1 168 ? -11.189 -10.969 11.819 1.00 55.53 168 THR A C 1
ATOM 1155 O O . THR A 1 168 ? -11.504 -9.791 11.832 1.00 55.53 168 THR A O 1
ATOM 1158 N N . THR A 1 169 ? -10.225 -11.435 12.626 1.00 56.97 169 THR A N 1
ATOM 1159 C CA . THR A 1 169 ? -9.479 -10.609 13.615 1.00 56.97 169 THR A CA 1
ATOM 1160 C C . THR A 1 169 ? -8.623 -9.477 13.015 1.00 56.97 169 THR A C 1
ATOM 1162 O O . THR A 1 169 ? -7.791 -8.934 13.718 1.00 56.97 169 THR A O 1
ATOM 1165 N N . GLU A 1 170 ? -8.708 -9.247 11.703 1.00 61.94 170 GLU A N 1
ATOM 1166 C CA . GLU A 1 170 ? -7.731 -8.516 10.886 1.00 61.94 170 GLU A CA 1
ATOM 1167 C C . GLU A 1 170 ? -8.404 -8.022 9.585 1.00 61.94 170 GLU A C 1
ATOM 1169 O O . GLU A 1 170 ? -7.920 -8.232 8.460 1.00 61.94 170 GLU A O 1
ATOM 1174 N N . ASP A 1 171 ? -9.604 -7.456 9.694 1.00 61.25 171 ASP A N 1
ATOM 1175 C CA . ASP A 1 171 ? -10.410 -7.145 8.519 1.00 61.25 171 ASP A CA 1
ATOM 1176 C C . ASP A 1 171 ? -9.813 -6.010 7.707 1.00 61.25 171 ASP A C 1
ATOM 1178 O O . ASP A 1 171 ? -9.803 -4.844 8.093 1.00 61.25 171 ASP A O 1
ATOM 1182 N N . GLY A 1 172 ? -9.348 -6.357 6.509 1.00 66.00 172 GLY A N 1
ATOM 1183 C CA . GLY A 1 172 ? -8.638 -5.423 5.649 1.00 66.00 172 GLY A CA 1
ATOM 1184 C C . GLY A 1 172 ? -7.142 -5.358 5.936 1.00 66.00 172 GLY A C 1
ATOM 1185 O O . GLY A 1 172 ? -6.493 -4.444 5.432 1.00 66.00 172 GLY A O 1
ATOM 1186 N N . CYS A 1 173 ? -6.568 -6.305 6.676 1.00 76.81 173 CYS A N 1
ATOM 1187 C CA . CYS A 1 173 ? -5.124 -6.474 6.789 1.00 76.81 173 CYS A CA 1
ATOM 1188 C C . CYS A 1 173 ? -4.566 -7.408 5.708 1.00 76.81 173 CYS A C 1
ATOM 1190 O O . CYS A 1 173 ? -5.172 -8.402 5.309 1.00 76.81 173 CYS A O 1
ATOM 1192 N N . LEU A 1 174 ? -3.394 -7.051 5.181 1.00 87.44 174 LEU A N 1
ATOM 1193 C CA . LEU A 1 174 ? -2.694 -7.846 4.178 1.00 87.44 174 LEU A CA 1
ATOM 1194 C C . LEU A 1 174 ? -1.961 -9.022 4.826 1.00 87.44 174 LEU A C 1
ATOM 1196 O O . LEU A 1 174 ? -1.188 -8.846 5.762 1.00 87.44 174 LEU A O 1
ATOM 1200 N N . THR A 1 175 ? -2.126 -10.217 4.259 1.00 88.12 175 THR A N 1
ATOM 1201 C CA . THR A 1 175 ? -1.323 -11.394 4.620 1.00 88.12 175 THR A CA 1
ATOM 1202 C C . THR A 1 175 ? -0.176 -11.580 3.636 1.00 88.12 175 THR A C 1
ATOM 1204 O O . THR A 1 175 ? -0.411 -11.667 2.426 1.00 88.12 175 THR A O 1
ATOM 1207 N N . PHE A 1 176 ? 1.055 -11.696 4.126 1.00 93.50 176 PHE A N 1
ATOM 1208 C CA . PHE A 1 176 ? 2.250 -11.750 3.284 1.00 93.50 176 PHE A CA 1
ATOM 1209 C C . PHE A 1 176 ? 2.749 -13.178 3.060 1.00 93.50 176 PHE A C 1
ATOM 1211 O O . PHE A 1 176 ? 2.988 -13.928 4.003 1.00 93.50 176 PHE A O 1
ATOM 1218 N N . THR A 1 177 ? 2.949 -13.555 1.794 1.00 95.25 177 THR A N 1
ATOM 1219 C CA . THR A 1 177 ? 3.604 -14.815 1.416 1.00 95.25 177 THR A CA 1
ATOM 1220 C C . THR A 1 177 ? 4.930 -14.528 0.728 1.00 95.25 177 THR A C 1
ATOM 1222 O O . THR A 1 177 ? 4.959 -14.089 -0.422 1.00 95.25 177 THR A O 1
ATOM 1225 N N . THR A 1 178 ? 6.037 -14.800 1.417 1.00 96.94 178 THR A N 1
ATOM 1226 C CA . THR A 1 178 ? 7.388 -14.625 0.867 1.00 96.94 178 THR A CA 1
ATOM 1227 C C . THR A 1 178 ? 7.756 -15.773 -0.069 1.00 96.94 178 THR A C 1
ATOM 1229 O O . THR A 1 178 ? 7.706 -16.948 0.298 1.00 96.94 178 THR A O 1
ATOM 1232 N N . MET A 1 179 ? 8.188 -15.429 -1.276 1.00 96.62 179 MET A N 1
ATOM 1233 C CA . MET A 1 179 ? 8.593 -16.345 -2.331 1.00 96.62 179 MET A CA 1
ATOM 1234 C C . MET A 1 179 ? 10.059 -16.119 -2.698 1.00 96.62 179 MET A C 1
ATOM 1236 O O . MET A 1 179 ? 10.473 -15.034 -3.107 1.00 96.62 179 MET A O 1
ATOM 1240 N N . THR A 1 180 ? 10.848 -17.184 -2.586 1.00 97.00 180 THR A N 1
ATOM 1241 C CA . THR A 1 180 ? 12.296 -17.168 -2.861 1.00 97.00 180 THR A CA 1
ATOM 1242 C C . THR A 1 180 ? 12.739 -18.291 -3.799 1.00 97.00 180 THR A C 1
ATOM 1244 O O . THR A 1 180 ? 13.859 -18.282 -4.304 1.00 97.00 180 THR A O 1
ATOM 1247 N N . SER A 1 181 ? 11.866 -19.273 -4.052 1.00 96.75 181 SER A N 1
ATOM 1248 C CA . SER A 1 181 ? 12.192 -20.474 -4.822 1.00 96.75 181 SER A CA 1
ATOM 1249 C C . SER A 1 181 ? 12.568 -20.127 -6.262 1.00 96.75 181 SER A C 1
ATOM 1251 O O . SER A 1 181 ? 11.726 -19.653 -7.014 1.00 96.75 181 SER A O 1
ATOM 1253 N N . GLY A 1 182 ? 13.818 -20.384 -6.653 1.00 95.31 182 GLY A N 1
ATOM 1254 C CA . GLY A 1 182 ? 14.321 -20.126 -8.008 1.00 95.31 182 GLY A CA 1
ATOM 1255 C C . GLY A 1 182 ? 15.063 -18.797 -8.184 1.00 95.31 182 GLY A C 1
ATOM 1256 O O . GLY A 1 182 ? 15.745 -18.626 -9.192 1.00 95.31 182 GLY A O 1
ATOM 1257 N N . LEU A 1 183 ? 15.018 -17.893 -7.198 1.00 95.56 183 LEU A N 1
ATOM 1258 C CA . LEU A 1 183 ? 15.827 -16.670 -7.197 1.00 95.56 183 LEU A CA 1
ATOM 1259 C C . LEU A 1 183 ? 17.234 -16.966 -6.666 1.00 95.56 183 LEU A C 1
ATOM 1261 O O . LEU A 1 183 ? 17.385 -17.481 -5.559 1.00 95.56 183 LEU A O 1
ATOM 1265 N N . ALA A 1 184 ? 18.277 -16.606 -7.419 1.00 94.19 184 ALA A N 1
ATOM 1266 C CA . ALA A 1 184 ? 19.656 -16.709 -6.926 1.00 94.19 184 ALA A CA 1
ATOM 1267 C C . ALA A 1 184 ? 20.071 -15.509 -6.053 1.00 94.19 184 ALA A C 1
ATOM 1269 O O . ALA A 1 184 ? 21.025 -15.611 -5.283 1.00 94.19 184 ALA A O 1
ATOM 1270 N N . ASN A 1 185 ? 19.367 -14.379 -6.165 1.00 95.56 185 ASN A N 1
ATOM 1271 C CA . ASN A 1 185 ? 19.543 -13.194 -5.330 1.00 95.56 185 ASN A CA 1
ATOM 1272 C C . ASN A 1 185 ? 18.169 -12.731 -4.827 1.00 95.56 185 ASN A C 1
ATOM 1274 O O . ASN A 1 185 ? 17.223 -12.671 -5.606 1.00 95.56 185 ASN A O 1
ATOM 1278 N N . LEU A 1 186 ? 18.066 -12.446 -3.528 1.00 96.56 186 LEU A N 1
ATOM 1279 C CA . LEU A 1 186 ? 16.811 -12.072 -2.874 1.00 96.56 186 LEU A CA 1
ATOM 1280 C C . LEU A 1 186 ? 16.583 -10.560 -2.800 1.00 96.56 186 LEU A C 1
ATOM 1282 O O . LEU A 1 186 ? 15.477 -10.152 -2.475 1.00 96.56 186 LEU A O 1
ATOM 1286 N N . SER A 1 187 ? 17.584 -9.735 -3.118 1.00 96.94 187 SER A N 1
ATOM 1287 C CA . SER A 1 187 ? 17.394 -8.289 -3.216 1.00 96.94 187 SER A CA 1
ATOM 1288 C C . SER A 1 187 ? 16.705 -7.972 -4.539 1.00 96.94 187 SER A C 1
ATOM 1290 O O . SER A 1 187 ? 17.336 -7.937 -5.602 1.00 96.94 187 SER A O 1
ATOM 1292 N N . VAL A 1 188 ? 15.380 -7.847 -4.466 1.00 98.00 188 VAL A N 1
ATOM 1293 C CA . VAL A 1 188 ? 14.497 -7.561 -5.597 1.00 98.00 188 VAL A CA 1
ATOM 1294 C C . VAL A 1 188 ? 14.478 -6.061 -5.827 1.00 98.00 188 VAL A C 1
ATOM 1296 O O . VAL A 1 188 ? 14.128 -5.304 -4.932 1.00 98.00 188 VAL A O 1
ATOM 1299 N N . THR A 1 189 ? 14.828 -5.641 -7.034 1.00 96.38 189 THR A N 1
ATOM 1300 C CA . THR A 1 189 ? 14.972 -4.228 -7.410 1.00 96.38 189 THR A CA 1
ATOM 1301 C C . THR A 1 189 ? 13.807 -3.725 -8.248 1.00 96.38 189 THR A C 1
ATOM 1303 O O . THR A 1 189 ? 13.483 -2.546 -8.197 1.00 96.38 189 THR A O 1
ATOM 1306 N N . ALA A 1 190 ? 13.163 -4.610 -9.011 1.00 96.44 190 ALA A N 1
ATOM 1307 C CA . ALA A 1 190 ? 12.109 -4.241 -9.942 1.00 96.44 190 ALA A CA 1
ATOM 1308 C C . ALA A 1 190 ? 11.107 -5.376 -10.141 1.00 96.44 190 ALA A C 1
ATOM 1310 O O . ALA A 1 190 ? 11.472 -6.553 -10.120 1.00 96.44 190 ALA A O 1
ATOM 1311 N N . LEU A 1 191 ? 9.852 -5.003 -10.381 1.00 97.56 191 LEU A N 1
ATOM 1312 C CA . LEU A 1 191 ? 8.744 -5.910 -10.653 1.00 97.56 191 LEU A CA 1
ATOM 1313 C C . LEU A 1 191 ? 7.915 -5.366 -11.815 1.00 97.56 191 LEU A C 1
ATOM 1315 O O . LEU A 1 191 ? 7.655 -4.168 -11.874 1.00 97.56 191 LEU A O 1
ATOM 1319 N N . ALA A 1 192 ? 7.468 -6.249 -12.703 1.00 95.56 192 ALA A N 1
ATOM 1320 C CA . ALA A 1 192 ? 6.496 -5.925 -13.743 1.00 95.56 192 ALA A CA 1
ATOM 1321 C C . ALA A 1 192 ? 5.591 -7.124 -14.020 1.00 95.56 192 ALA A C 1
ATOM 1323 O O . ALA A 1 192 ? 6.019 -8.269 -13.883 1.00 95.56 192 ALA A O 1
ATOM 1324 N N . LEU A 1 193 ? 4.357 -6.866 -14.441 1.00 93.75 193 LEU A N 1
ATOM 1325 C CA . LEU A 1 193 ? 3.406 -7.895 -14.853 1.00 93.75 193 LEU A CA 1
ATOM 1326 C C . LEU A 1 193 ? 3.170 -7.800 -16.355 1.00 93.75 193 LEU A C 1
ATOM 1328 O O . LEU A 1 193 ? 3.050 -6.699 -16.888 1.00 93.75 193 LEU A O 1
ATOM 1332 N N . ASP A 1 194 ? 3.072 -8.944 -17.028 1.00 90.12 194 ASP A N 1
ATOM 1333 C CA . ASP A 1 194 ? 2.487 -8.985 -18.368 1.00 90.12 194 ASP A CA 1
ATOM 1334 C C . ASP A 1 194 ? 0.958 -9.113 -18.320 1.00 90.12 194 ASP A C 1
ATOM 1336 O O . ASP A 1 194 ? 0.353 -9.413 -17.289 1.00 90.12 194 ASP A O 1
ATOM 1340 N N . ALA A 1 195 ? 0.321 -8.936 -19.479 1.00 86.81 195 ALA A N 1
ATOM 1341 C CA . ALA A 1 195 ? -1.125 -9.087 -19.636 1.00 86.81 195 ALA A CA 1
ATOM 1342 C C . ALA A 1 195 ? -1.644 -10.514 -19.350 1.00 86.81 195 ALA A C 1
ATOM 1344 O O . ALA A 1 195 ? -2.853 -10.711 -19.238 1.00 86.81 195 ALA A O 1
ATOM 1345 N N . ALA A 1 196 ? -0.761 -11.514 -19.255 1.00 88.12 196 ALA A N 1
ATOM 1346 C CA . ALA A 1 196 ? -1.114 -12.884 -18.893 1.00 88.12 196 ALA A CA 1
ATOM 1347 C C . ALA A 1 196 ? -1.002 -13.149 -17.377 1.00 88.12 196 ALA A C 1
ATOM 1349 O O . ALA A 1 196 ? -1.327 -14.254 -16.942 1.00 88.12 196 ALA A O 1
ATOM 1350 N N . GLY A 1 197 ? -0.561 -12.166 -16.583 1.00 89.88 197 GLY A N 1
ATOM 1351 C CA . GLY A 1 197 ? -0.358 -12.285 -15.136 1.00 89.88 197 GLY A CA 1
ATOM 1352 C C . GLY A 1 197 ? 0.972 -12.936 -14.746 1.00 89.88 197 GLY A C 1
ATOM 1353 O O . GLY A 1 197 ? 1.142 -13.357 -13.603 1.00 89.88 197 GLY A O 1
ATOM 1354 N N . SER A 1 198 ? 1.922 -13.071 -15.676 1.00 92.69 198 SER A N 1
ATOM 1355 C CA . SER A 1 198 ? 3.282 -13.490 -15.326 1.00 92.69 198 SER A CA 1
ATOM 1356 C C . SER A 1 198 ? 4.026 -12.319 -14.703 1.00 92.69 198 SER A C 1
ATOM 1358 O O . SER A 1 198 ? 4.016 -11.213 -15.243 1.00 92.69 198 SER A O 1
ATOM 1360 N N . LEU A 1 199 ? 4.730 -12.582 -13.607 1.00 96.19 199 LEU A N 1
ATOM 1361 C CA . LEU A 1 199 ? 5.548 -11.586 -12.931 1.00 96.19 199 LEU A CA 1
ATOM 1362 C C . LEU A 1 199 ? 6.995 -11.679 -13.421 1.00 96.19 199 LEU A C 1
ATOM 1364 O O . LEU A 1 199 ? 7.636 -12.720 -13.301 1.00 96.19 199 LEU A O 1
ATOM 1368 N N . PHE A 1 200 ? 7.533 -10.584 -13.935 1.00 96.81 200 PHE A N 1
ATOM 1369 C CA . PHE A 1 200 ? 8.952 -10.425 -14.218 1.00 96.81 200 PHE A CA 1
ATOM 1370 C C . PHE A 1 200 ? 9.639 -9.715 -13.057 1.00 96.81 200 PHE A C 1
ATOM 1372 O O . PHE A 1 200 ? 9.109 -8.757 -12.493 1.00 96.81 200 PHE A O 1
ATOM 1379 N N . VAL A 1 201 ? 10.826 -10.200 -12.703 1.00 97.81 201 VAL A N 1
ATOM 1380 C CA . VAL A 1 201 ? 11.564 -9.781 -11.511 1.00 97.81 201 VAL A CA 1
ATOM 1381 C C . VAL A 1 201 ? 12.980 -9.392 -11.899 1.00 97.81 201 VAL A C 1
ATOM 1383 O O . VAL A 1 201 ? 13.699 -10.179 -12.518 1.00 97.81 201 VAL A O 1
ATOM 1386 N N . GLY A 1 202 ? 13.383 -8.188 -11.509 1.00 97.12 202 GLY A N 1
ATOM 1387 C CA . GLY A 1 202 ? 14.771 -7.750 -11.488 1.00 97.12 202 GLY A CA 1
ATOM 1388 C C . GLY A 1 202 ? 15.370 -7.919 -10.094 1.00 97.12 202 GLY A C 1
ATOM 1389 O O . GLY A 1 202 ? 14.691 -7.706 -9.090 1.00 97.12 202 GLY A O 1
ATOM 1390 N N . THR A 1 203 ? 16.642 -8.301 -10.024 1.00 96.69 203 THR A N 1
ATOM 1391 C CA . THR A 1 203 ? 17.388 -8.418 -8.765 1.00 96.69 203 THR A CA 1
ATOM 1392 C C . THR A 1 203 ? 18.740 -7.719 -8.865 1.00 96.69 203 THR A C 1
ATOM 1394 O O . THR A 1 203 ? 19.295 -7.558 -9.958 1.00 96.69 203 THR A O 1
ATOM 1397 N N . ALA A 1 204 ? 19.310 -7.360 -7.713 1.00 92.94 204 ALA A N 1
ATOM 1398 C CA . ALA A 1 204 ? 20.622 -6.715 -7.611 1.00 92.94 204 ALA A CA 1
ATOM 1399 C C . ALA A 1 204 ? 21.808 -7.645 -7.966 1.00 92.94 204 ALA A C 1
ATOM 1401 O O . ALA A 1 204 ? 22.965 -7.224 -7.957 1.00 92.94 204 ALA A O 1
ATOM 1402 N N . GLY A 1 205 ? 21.553 -8.929 -8.242 1.00 86.56 205 GLY A N 1
ATOM 1403 C CA . GLY A 1 205 ? 22.575 -9.892 -8.649 1.00 86.56 205 GLY A CA 1
ATOM 1404 C C . GLY A 1 205 ? 22.889 -9.821 -10.142 1.00 86.56 205 GLY A C 1
ATOM 1405 O O . GLY A 1 205 ? 22.031 -9.494 -10.954 1.00 86.56 205 GLY A O 1
ATOM 1406 N N . ASN A 1 206 ? 24.110 -10.197 -10.521 1.00 83.19 206 ASN A N 1
ATOM 1407 C CA . ASN A 1 206 ? 24.481 -10.341 -11.929 1.00 83.19 206 ASN A CA 1
ATOM 1408 C C . ASN A 1 206 ? 23.628 -11.418 -12.616 1.00 83.19 206 ASN A C 1
ATOM 1410 O O . ASN A 1 206 ? 23.505 -12.528 -12.096 1.00 83.19 206 ASN A O 1
ATOM 1414 N N . GLY A 1 207 ? 23.060 -11.096 -13.785 1.00 79.00 207 GLY A N 1
ATOM 1415 C CA . GLY A 1 207 ? 22.101 -11.976 -14.463 1.00 79.00 207 GLY A CA 1
ATOM 1416 C C . GLY A 1 207 ? 20.760 -12.030 -13.729 1.00 79.00 207 GLY A C 1
ATOM 1417 O O . GLY A 1 207 ? 20.093 -13.060 -13.708 1.00 79.00 207 GLY A O 1
ATOM 1418 N N . GLY A 1 208 ? 20.393 -10.928 -13.073 1.00 86.94 208 GLY A N 1
ATOM 1419 C CA . GLY A 1 208 ? 19.350 -10.873 -12.059 1.00 86.94 208 GLY A CA 1
ATOM 1420 C C . GLY A 1 208 ? 17.907 -10.893 -12.557 1.00 86.94 208 GLY A C 1
ATOM 1421 O O . GLY A 1 208 ? 17.037 -10.506 -11.783 1.00 86.94 208 GLY A O 1
ATOM 1422 N N . GLY A 1 209 ? 17.645 -11.277 -13.808 1.00 94.88 209 GLY A N 1
ATOM 1423 C CA . GLY A 1 209 ? 16.301 -11.283 -14.386 1.00 94.88 209 GLY A CA 1
ATOM 1424 C C . GLY A 1 209 ? 15.622 -12.649 -14.299 1.00 94.88 209 GLY A C 1
ATOM 1425 O O . GLY A 1 209 ? 16.157 -13.657 -14.766 1.00 94.88 209 GLY A O 1
ATOM 1426 N N . TYR A 1 210 ? 14.416 -12.667 -13.741 1.00 96.69 210 TYR A N 1
ATOM 1427 C CA . TYR A 1 210 ? 13.610 -13.869 -13.539 1.00 96.69 210 TYR A CA 1
ATOM 1428 C C . TYR A 1 210 ? 12.171 -13.649 -13.993 1.00 96.69 210 TYR A C 1
ATOM 1430 O O . TYR A 1 210 ? 11.699 -12.519 -14.126 1.00 96.69 210 TYR A O 1
ATOM 1438 N N . ARG A 1 211 ? 11.462 -14.753 -14.200 1.00 96.31 211 ARG A N 1
ATOM 1439 C CA . ARG A 1 211 ? 10.031 -14.788 -14.471 1.00 96.31 211 ARG A CA 1
ATOM 1440 C C . ARG A 1 211 ? 9.355 -15.746 -13.498 1.00 96.31 211 ARG A C 1
ATOM 1442 O O . ARG A 1 211 ? 9.884 -16.809 -13.195 1.00 96.31 211 ARG A O 1
ATOM 1449 N N . LEU A 1 212 ? 8.172 -15.387 -13.034 1.00 96.50 212 LEU A N 1
ATOM 1450 C CA . LEU A 1 212 ? 7.220 -16.280 -12.400 1.00 96.50 212 LEU A CA 1
ATOM 1451 C C . LEU A 1 212 ? 6.037 -16.417 -13.359 1.00 96.50 212 LEU A C 1
ATOM 1453 O O . LEU A 1 212 ? 5.285 -15.455 -13.537 1.00 96.50 212 LEU A O 1
ATOM 1457 N N . PRO A 1 213 ? 5.877 -17.571 -14.025 1.00 94.50 213 PRO A N 1
ATOM 1458 C CA . PRO A 1 213 ? 4.682 -17.822 -14.815 1.00 94.50 213 PRO A CA 1
ATOM 1459 C C . PRO A 1 213 ? 3.417 -17.637 -13.967 1.00 94.50 213 PRO A C 1
ATOM 1461 O O . PRO A 1 213 ? 3.412 -17.993 -12.788 1.00 94.50 213 PRO A O 1
ATOM 1464 N N . ALA A 1 214 ? 2.337 -17.141 -14.571 1.00 91.19 214 ALA A N 1
ATOM 1465 C CA . ALA A 1 214 ? 1.051 -17.009 -13.891 1.00 91.19 214 ALA A CA 1
ATOM 1466 C C . ALA A 1 214 ? 0.634 -18.334 -13.216 1.00 91.19 214 ALA A C 1
ATOM 1468 O O . ALA A 1 214 ? 0.611 -19.393 -13.851 1.00 91.19 214 ALA A O 1
ATOM 1469 N N . GLY A 1 215 ? 0.340 -18.280 -11.914 1.00 88.56 215 GLY A N 1
ATOM 1470 C CA . GLY A 1 215 ? -0.036 -19.444 -11.102 1.00 88.56 215 GLY A CA 1
ATOM 1471 C C . GLY A 1 215 ? 1.108 -20.396 -10.715 1.00 88.56 215 GLY A C 1
ATOM 1472 O O . GLY A 1 215 ? 0.850 -21.409 -10.065 1.00 88.56 215 GLY A O 1
ATOM 1473 N N . ALA A 1 216 ? 2.357 -20.110 -11.090 1.00 94.19 216 ALA A N 1
ATOM 1474 C CA . ALA A 1 216 ? 3.517 -20.878 -10.643 1.00 94.19 216 ALA A CA 1
ATOM 1475 C C . ALA A 1 216 ? 3.981 -20.455 -9.238 1.00 94.19 216 ALA A C 1
ATOM 1477 O O . ALA A 1 216 ? 3.645 -19.384 -8.742 1.00 94.19 216 ALA A O 1
ATOM 1478 N N . SER A 1 217 ? 4.800 -21.301 -8.607 1.00 93.00 217 SER A N 1
ATOM 1479 C CA . SER A 1 217 ? 5.377 -21.068 -7.272 1.00 93.00 217 SER A CA 1
ATOM 1480 C C . SER A 1 217 ? 6.908 -20.975 -7.268 1.00 93.00 217 SER A C 1
ATOM 1482 O O . SER A 1 217 ? 7.528 -20.936 -6.205 1.00 93.00 217 SER A O 1
ATOM 1484 N N . THR A 1 218 ? 7.534 -21.027 -8.443 1.00 96.75 218 THR A N 1
ATOM 1485 C CA . THR A 1 218 ? 8.991 -21.064 -8.599 1.00 96.75 218 THR A CA 1
ATOM 1486 C C . THR A 1 218 ? 9.399 -20.149 -9.739 1.00 96.75 218 THR A C 1
ATOM 1488 O O . THR A 1 218 ? 8.850 -20.236 -10.836 1.00 96.75 218 THR A O 1
ATOM 1491 N N . PHE A 1 219 ? 10.375 -19.291 -9.463 1.00 97.62 219 PHE A N 1
ATOM 1492 C CA . PHE A 1 219 ? 10.975 -18.387 -10.428 1.00 97.62 219 PHE A CA 1
ATOM 1493 C C . PHE A 1 219 ? 11.895 -19.145 -11.388 1.00 97.62 219 PHE A C 1
ATOM 1495 O O . PHE A 1 219 ? 12.678 -20.005 -10.981 1.00 97.62 219 PHE A O 1
ATOM 1502 N N . GLU A 1 220 ? 11.827 -18.794 -12.665 1.00 96.12 220 GLU A N 1
ATOM 1503 C CA . GLU A 1 220 ? 12.725 -19.276 -13.710 1.00 96.12 220 GLU A CA 1
ATOM 1504 C C . GLU A 1 220 ? 13.648 -18.137 -14.174 1.00 96.12 220 GLU A C 1
ATOM 1506 O O . GLU A 1 220 ? 13.181 -17.008 -14.354 1.00 96.12 220 GLU A O 1
ATOM 1511 N N . PRO A 1 221 ? 14.959 -18.379 -14.354 1.00 95.00 221 PRO A N 1
ATOM 1512 C CA . PRO A 1 221 ? 15.858 -17.368 -14.897 1.00 95.00 221 PRO A CA 1
ATOM 1513 C C . PRO A 1 221 ? 15.494 -17.069 -16.352 1.00 95.00 221 PRO A C 1
ATOM 1515 O O . PRO A 1 221 ? 15.259 -17.981 -17.151 1.00 95.00 221 PRO A O 1
ATOM 1518 N N . VAL A 1 222 ? 15.488 -15.790 -16.719 1.00 93.88 222 VAL A N 1
ATOM 1519 C CA . VAL A 1 222 ? 15.214 -15.374 -18.096 1.00 93.88 222 VAL A CA 1
ATOM 1520 C C . VAL A 1 222 ? 16.479 -15.555 -18.933 1.00 93.88 222 VAL A C 1
ATOM 1522 O O . VAL A 1 222 ? 17.524 -14.959 -18.673 1.00 93.88 222 VAL A O 1
ATOM 1525 N N . ALA A 1 223 ? 16.393 -16.415 -19.945 1.00 89.62 223 ALA A N 1
ATOM 1526 C CA . ALA A 1 223 ? 17.532 -16.752 -20.787 1.00 89.62 223 ALA A CA 1
ATOM 1527 C C . ALA A 1 223 ? 17.980 -15.573 -21.669 1.00 89.62 223 ALA A C 1
ATOM 1529 O O . ALA A 1 223 ? 17.172 -14.782 -22.153 1.00 89.62 223 ALA A O 1
ATOM 1530 N N . GLY A 1 224 ? 19.289 -15.495 -21.925 1.00 84.81 224 GLY A N 1
ATOM 1531 C CA . GLY A 1 224 ? 19.872 -14.532 -22.862 1.00 84.81 224 GLY A CA 1
ATOM 1532 C C . GLY A 1 224 ? 20.039 -13.110 -22.322 1.00 84.81 224 GLY A C 1
ATOM 1533 O O . GLY A 1 224 ? 20.462 -12.247 -23.080 1.00 84.81 224 GLY A O 1
ATOM 1534 N N . LEU A 1 225 ? 19.740 -12.851 -21.047 1.00 88.06 225 LEU A N 1
ATOM 1535 C CA . LEU A 1 225 ? 20.035 -11.561 -20.421 1.00 88.06 225 LEU A CA 1
ATOM 1536 C C . LEU A 1 225 ? 21.538 -11.364 -20.195 1.00 88.06 225 LEU A C 1
ATOM 1538 O O . LEU A 1 225 ? 22.291 -12.323 -20.008 1.00 88.06 225 LEU A O 1
ATOM 1542 N N . GLN A 1 226 ? 21.958 -10.100 -20.162 1.00 85.81 226 GLN A N 1
ATOM 1543 C CA . GLN A 1 226 ? 23.317 -9.730 -19.782 1.00 85.81 226 GLN A CA 1
ATOM 1544 C C . GLN A 1 226 ? 23.568 -9.986 -18.293 1.00 85.81 226 GLN A C 1
ATOM 1546 O O . GLN A 1 226 ? 22.656 -9.939 -17.462 1.00 85.81 226 GLN A O 1
ATOM 1551 N N . SER A 1 227 ? 24.829 -10.240 -17.947 1.00 86.88 227 SER A N 1
ATOM 1552 C CA . SER A 1 227 ? 25.252 -10.597 -16.591 1.00 86.88 227 SER A CA 1
ATOM 1553 C C . SER A 1 227 ? 25.446 -9.365 -15.691 1.00 86.88 227 SER A C 1
ATOM 1555 O O . SER A 1 227 ? 26.479 -9.236 -15.032 1.00 86.88 227 SER A O 1
ATOM 1557 N N . TYR A 1 228 ? 24.439 -8.494 -15.630 1.00 86.44 228 TYR A N 1
ATOM 1558 C CA . TYR A 1 228 ? 24.413 -7.284 -14.802 1.00 86.44 228 TYR A CA 1
ATOM 1559 C C . TYR A 1 228 ? 23.219 -7.283 -13.842 1.00 86.44 228 TYR A C 1
ATOM 1561 O O . TYR A 1 228 ? 22.270 -8.050 -14.056 1.00 86.44 228 TYR A O 1
ATOM 1569 N N . PRO A 1 229 ? 23.253 -6.447 -12.789 1.00 89.81 229 PRO A N 1
ATOM 1570 C CA . PRO A 1 229 ? 22.081 -6.185 -11.971 1.00 89.81 229 PRO A CA 1
ATOM 1571 C C . PRO A 1 229 ? 20.989 -5.507 -12.798 1.00 89.81 229 PRO A C 1
ATOM 1573 O O . PRO A 1 229 ? 21.262 -4.645 -13.639 1.00 89.81 229 PRO A O 1
ATOM 1576 N N . ILE A 1 230 ? 19.745 -5.899 -12.543 1.00 93.00 230 ILE A N 1
ATOM 1577 C CA . ILE A 1 230 ? 18.577 -5.298 -13.184 1.00 93.00 230 ILE A CA 1
ATOM 1578 C C . ILE A 1 230 ? 18.122 -4.120 -12.327 1.00 93.00 230 ILE A C 1
ATOM 1580 O O . ILE A 1 230 ? 17.909 -4.283 -11.129 1.00 93.00 230 ILE A O 1
ATOM 1584 N N . ALA A 1 231 ? 17.976 -2.944 -12.925 1.00 90.75 231 ALA A N 1
ATOM 1585 C CA . ALA A 1 231 ? 17.489 -1.741 -12.252 1.00 90.75 231 ALA A CA 1
ATOM 1586 C C . ALA A 1 231 ? 15.965 -1.628 -12.338 1.00 90.75 231 ALA A C 1
ATOM 1588 O O . ALA A 1 231 ? 15.302 -1.283 -11.368 1.00 90.75 231 ALA A O 1
ATOM 1589 N N . VAL A 1 232 ? 15.422 -1.930 -13.516 1.00 92.44 232 VAL A N 1
ATOM 1590 C CA . VAL A 1 232 ? 14.018 -1.718 -13.853 1.00 92.44 232 VAL A CA 1
ATOM 1591 C C . VAL A 1 232 ? 13.556 -2.785 -14.834 1.00 92.44 232 VAL A C 1
ATOM 1593 O O . VAL A 1 232 ? 14.322 -3.264 -15.674 1.00 92.44 232 VAL A O 1
ATOM 1596 N N . VAL A 1 233 ? 12.289 -3.165 -14.720 1.00 94.94 233 VAL A N 1
ATOM 1597 C CA . VAL A 1 233 ? 11.626 -4.102 -15.620 1.00 94.94 233 VAL A CA 1
ATOM 1598 C C . VAL A 1 233 ? 10.295 -3.494 -16.029 1.00 94.94 233 VAL A C 1
ATOM 1600 O O . VAL A 1 233 ? 9.628 -2.870 -15.210 1.00 94.94 233 VAL A O 1
ATOM 1603 N N . THR A 1 234 ? 9.904 -3.674 -17.285 1.00 92.75 234 THR A N 1
ATOM 1604 C CA . THR A 1 234 ? 8.540 -3.390 -17.741 1.00 92.75 234 THR A CA 1
ATOM 1605 C C . THR A 1 234 ? 8.092 -4.457 -18.734 1.00 92.75 234 THR A C 1
ATOM 1607 O O . THR A 1 234 ? 8.920 -5.199 -19.269 1.00 92.75 234 THR A O 1
ATOM 1610 N N . ALA A 1 235 ? 6.791 -4.561 -18.971 1.00 90.25 235 ALA A N 1
ATOM 1611 C CA . ALA A 1 235 ? 6.231 -5.425 -20.000 1.00 90.25 235 ALA A CA 1
ATOM 1612 C C . ALA A 1 235 ? 5.421 -4.577 -20.981 1.00 90.25 235 ALA A C 1
ATOM 1614 O O . ALA A 1 235 ? 4.727 -3.648 -20.574 1.00 90.25 235 ALA A O 1
ATOM 1615 N N . ASP A 1 236 ? 5.518 -4.888 -22.272 1.00 86.19 236 ASP A N 1
ATOM 1616 C CA . ASP A 1 236 ? 4.714 -4.217 -23.292 1.00 86.19 236 ASP A CA 1
ATOM 1617 C C . ASP A 1 236 ? 3.406 -4.967 -23.587 1.00 86.19 236 ASP A C 1
ATOM 1619 O O . ASP A 1 236 ? 3.231 -6.144 -23.256 1.00 86.19 236 ASP A O 1
ATOM 1623 N N . VAL A 1 237 ? 2.484 -4.284 -24.271 1.00 84.19 237 VAL A N 1
ATOM 1624 C CA . VAL A 1 237 ? 1.175 -4.833 -24.676 1.00 84.19 237 VAL A CA 1
ATOM 1625 C C . VAL A 1 237 ? 1.283 -6.057 -25.599 1.00 84.19 237 VAL A C 1
ATOM 1627 O O . VAL A 1 237 ? 0.333 -6.826 -25.733 1.00 84.19 237 VAL A O 1
ATOM 1630 N N . ASN A 1 238 ? 2.442 -6.269 -26.228 1.00 82.50 238 ASN A N 1
ATOM 1631 C CA . ASN A 1 238 ? 2.703 -7.409 -27.104 1.00 82.50 238 ASN A CA 1
ATOM 1632 C C . ASN A 1 238 ? 3.236 -8.630 -26.332 1.00 82.50 238 ASN A C 1
ATOM 1634 O O . ASN A 1 238 ? 3.536 -9.654 -26.949 1.00 82.50 238 ASN A O 1
ATOM 1638 N N . GLY A 1 239 ? 3.362 -8.537 -25.004 1.00 82.69 239 GLY A N 1
ATOM 1639 C CA . GLY A 1 239 ? 3.837 -9.611 -24.136 1.00 82.69 239 GLY A CA 1
ATOM 1640 C C . GLY A 1 239 ? 5.358 -9.752 -24.090 1.00 82.69 239 GLY A C 1
ATOM 1641 O O . GLY A 1 239 ? 5.846 -10.796 -23.656 1.00 82.69 239 GLY A O 1
ATOM 1642 N N . ASN A 1 240 ? 6.120 -8.747 -24.538 1.00 86.06 240 ASN A N 1
ATOM 1643 C CA . ASN A 1 240 ? 7.572 -8.757 -24.356 1.00 86.06 240 ASN A CA 1
ATOM 1644 C C . ASN A 1 240 ? 7.940 -8.147 -23.006 1.00 86.06 240 ASN A C 1
ATOM 1646 O O . ASN A 1 240 ? 7.357 -7.147 -22.590 1.00 86.06 240 ASN A O 1
ATOM 1650 N N . ALA A 1 241 ? 8.966 -8.706 -22.371 1.00 91.12 241 ALA A N 1
ATOM 1651 C CA . ALA A 1 241 ? 9.566 -8.140 -21.170 1.00 91.12 241 ALA A CA 1
ATOM 1652 C C . ALA A 1 241 ? 10.829 -7.353 -21.514 1.00 91.12 241 ALA A C 1
ATOM 1654 O O . ALA A 1 241 ? 11.658 -7.802 -22.308 1.00 91.12 241 ALA A O 1
ATOM 1655 N N . TRP A 1 242 ? 10.986 -6.197 -20.887 1.00 91.31 242 TRP A N 1
ATOM 1656 C CA . TRP A 1 242 ? 12.102 -5.280 -21.063 1.00 91.31 242 TRP A CA 1
ATOM 1657 C C . TRP A 1 242 ? 12.861 -5.172 -19.748 1.00 91.31 242 TRP A C 1
ATOM 1659 O O . TRP A 1 242 ? 12.253 -4.961 -18.702 1.00 91.31 242 TRP A O 1
ATOM 1669 N N . PHE A 1 243 ? 14.181 -5.313 -19.802 1.00 91.56 243 PHE A N 1
ATOM 1670 C CA . PHE A 1 243 ? 15.076 -5.322 -18.647 1.00 91.56 243 PHE A CA 1
ATOM 1671 C C . PHE A 1 243 ? 16.125 -4.229 -18.816 1.00 91.56 243 PHE A C 1
ATOM 1673 O O . PHE A 1 243 ? 16.937 -4.307 -19.737 1.00 91.56 243 PHE A O 1
ATOM 1680 N N . GLY A 1 244 ? 16.105 -3.234 -17.932 1.00 88.88 244 GLY A N 1
ATOM 1681 C CA . GLY A 1 244 ? 17.100 -2.168 -17.859 1.00 88.88 244 GLY A CA 1
ATOM 1682 C C . GLY A 1 244 ? 18.176 -2.491 -16.827 1.00 88.88 244 GLY A C 1
ATOM 1683 O O . GLY A 1 244 ? 17.868 -2.994 -15.743 1.00 88.88 244 GLY A O 1
ATOM 1684 N N . TYR A 1 245 ? 19.437 -2.216 -17.153 1.00 86.62 245 TYR A N 1
ATOM 1685 C CA . TYR A 1 245 ? 20.586 -2.581 -16.319 1.00 86.62 245 TYR A CA 1
ATOM 1686 C C . TYR A 1 245 ? 21.120 -1.410 -15.487 1.00 86.62 245 TYR A C 1
ATOM 1688 O O . TYR A 1 245 ? 21.083 -0.251 -15.907 1.00 86.62 245 TYR A O 1
ATOM 1696 N N . THR A 1 246 ? 21.687 -1.725 -14.315 1.00 77.81 246 THR A N 1
ATOM 1697 C CA . THR A 1 246 ? 22.384 -0.743 -13.463 1.00 77.81 246 THR A CA 1
ATOM 1698 C C . THR A 1 246 ? 23.821 -0.480 -13.909 1.00 77.81 246 THR A C 1
ATOM 1700 O O . THR A 1 246 ? 24.523 0.208 -13.181 1.00 77.81 246 THR A O 1
ATOM 1703 N N . GLN A 1 247 ? 24.310 -1.086 -14.996 1.00 72.94 247 GLN A N 1
ATOM 1704 C CA . GLN A 1 247 ? 25.622 -0.840 -15.608 1.00 72.94 247 GLN A CA 1
ATOM 1705 C C . GLN A 1 247 ? 25.558 -1.199 -17.095 1.00 72.94 247 GLN A C 1
ATOM 1707 O O . GLN A 1 247 ? 24.965 -2.215 -17.452 1.00 72.94 247 GLN A O 1
ATOM 1712 N N . SER A 1 248 ? 26.217 -0.398 -17.929 1.00 62.34 248 SER A N 1
ATOM 1713 C CA . SER A 1 248 ? 26.540 -0.721 -19.320 1.00 62.34 248 SER A CA 1
ATOM 1714 C C . SER A 1 248 ? 28.006 -0.345 -19.553 1.00 62.34 248 SER A C 1
ATOM 1716 O O . SER A 1 248 ? 28.394 0.790 -19.264 1.00 62.34 248 SER A O 1
ATOM 1718 N N . ASN A 1 249 ? 28.847 -1.278 -20.007 1.00 55.16 249 ASN A N 1
ATOM 1719 C CA . ASN A 1 249 ? 30.244 -0.985 -20.325 1.00 55.16 249 ASN A CA 1
ATOM 1720 C C . ASN A 1 249 ? 30.465 -1.032 -21.840 1.00 55.16 249 ASN A C 1
ATOM 1722 O O . ASN A 1 249 ? 30.703 -2.084 -22.423 1.00 55.16 249 ASN A O 1
ATOM 1726 N N . CYS A 1 250 ? 30.407 0.129 -22.484 1.00 53.06 250 CYS A N 1
ATOM 1727 C CA . CYS A 1 250 ? 30.877 0.272 -23.854 1.00 53.06 250 CYS A CA 1
ATOM 1728 C C . CYS A 1 250 ? 32.326 0.763 -23.793 1.00 53.06 250 CYS A C 1
ATOM 1730 O O . CYS A 1 250 ? 32.582 1.952 -23.624 1.00 53.06 250 CYS A O 1
ATOM 1732 N N . ASP A 1 251 ? 33.294 -0.150 -23.884 1.00 48.81 251 ASP A N 1
ATOM 1733 C CA . ASP A 1 251 ? 34.678 0.260 -24.119 1.00 48.81 251 ASP A CA 1
ATOM 1734 C C . ASP A 1 251 ? 34.778 0.755 -25.578 1.00 48.81 251 ASP A C 1
ATOM 1736 O O . ASP A 1 251 ? 34.710 -0.047 -26.512 1.00 48.81 251 ASP A O 1
ATOM 1740 N N . ASP A 1 252 ? 35.009 2.058 -25.787 1.00 46.09 252 ASP A N 1
ATOM 1741 C CA . ASP A 1 252 ? 35.176 2.755 -27.088 1.00 46.09 252 ASP A CA 1
ATOM 1742 C C . ASP A 1 252 ? 36.288 2.192 -28.018 1.00 46.09 252 ASP A C 1
ATOM 1744 O O . ASP A 1 252 ? 36.611 2.762 -29.062 1.00 46.09 252 ASP A O 1
ATOM 1748 N N . ASN A 1 253 ? 36.914 1.062 -27.680 1.00 44.31 253 ASN A N 1
ATOM 1749 C CA . ASN A 1 253 ? 38.056 0.492 -28.401 1.00 44.31 253 ASN A CA 1
ATOM 1750 C C . ASN A 1 253 ? 37.692 -0.521 -29.500 1.00 44.31 253 ASN A C 1
ATOM 1752 O O . ASN A 1 253 ? 38.574 -1.228 -29.996 1.00 44.31 253 ASN A O 1
ATOM 1756 N N . GLY A 1 254 ? 36.422 -0.602 -29.911 1.00 44.22 254 GLY A N 1
ATOM 1757 C CA . GLY A 1 254 ? 36.009 -1.244 -31.168 1.00 44.22 254 GLY A CA 1
ATOM 1758 C C . GLY A 1 254 ? 36.446 -2.705 -31.364 1.00 44.22 254 GLY A C 1
ATOM 1759 O O . GLY A 1 254 ? 36.551 -3.157 -32.503 1.00 44.22 254 GLY A O 1
ATOM 1760 N N . THR A 1 255 ? 36.749 -3.446 -30.290 1.00 44.50 255 THR A N 1
ATOM 1761 C CA . THR A 1 255 ? 37.302 -4.814 -30.381 1.00 44.50 255 THR A CA 1
ATOM 1762 C C . THR A 1 255 ? 36.641 -5.858 -29.472 1.00 44.50 255 THR A C 1
ATOM 1764 O O . THR A 1 255 ? 36.977 -7.038 -29.570 1.00 44.50 255 THR A O 1
ATOM 1767 N N . SER A 1 256 ? 35.623 -5.493 -28.693 1.00 46.41 256 SER A N 1
ATOM 1768 C CA . SER A 1 256 ? 34.750 -6.423 -27.957 1.00 46.41 256 SER A CA 1
ATOM 1769 C C . SER A 1 256 ? 33.407 -5.740 -27.694 1.00 46.41 256 SER A C 1
ATOM 1771 O O . SER A 1 256 ? 33.397 -4.544 -27.443 1.00 46.41 256 SER A O 1
ATOM 1773 N N . GLY A 1 257 ? 32.303 -6.474 -27.870 1.00 51.69 257 GLY A N 1
ATOM 1774 C CA . GLY A 1 257 ? 30.949 -5.944 -28.085 1.00 51.69 257 GLY A CA 1
ATOM 1775 C C . GLY A 1 257 ? 30.452 -4.927 -27.055 1.00 51.69 257 GLY A C 1
ATOM 1776 O O . GLY A 1 257 ? 30.818 -4.998 -25.890 1.00 51.69 257 GLY A O 1
ATOM 1777 N N . CYS A 1 258 ? 29.613 -3.996 -27.514 1.00 54.50 258 CYS A N 1
ATOM 1778 C CA . CYS A 1 258 ? 28.929 -3.030 -26.661 1.00 54.50 258 CYS A CA 1
ATOM 1779 C C . CYS A 1 258 ? 27.954 -3.753 -25.720 1.00 54.50 258 CYS A C 1
ATOM 1781 O O . CYS A 1 258 ? 27.096 -4.510 -26.188 1.00 54.50 258 CYS A O 1
ATOM 1783 N N . ASP A 1 259 ? 28.069 -3.509 -24.416 1.00 63.41 259 ASP A N 1
ATOM 1784 C CA . ASP A 1 259 ? 27.091 -3.965 -23.430 1.00 63.41 259 ASP A CA 1
ATOM 1785 C C . ASP A 1 259 ? 25.889 -3.013 -23.452 1.00 63.41 259 ASP A C 1
ATOM 1787 O O . ASP A 1 259 ? 25.989 -1.840 -23.095 1.00 63.41 259 ASP A O 1
ATOM 1791 N N . CYS A 1 260 ? 24.743 -3.500 -23.922 1.00 70.62 260 CYS A N 1
ATOM 1792 C CA . CYS A 1 260 ? 23.559 -2.674 -24.127 1.00 70.62 260 CYS A CA 1
ATOM 1793 C C . CYS A 1 260 ? 22.827 -2.348 -22.809 1.00 70.62 260 CYS A C 1
ATOM 1795 O O . CYS A 1 260 ? 22.644 -3.221 -21.966 1.00 70.62 260 CYS A O 1
ATOM 1797 N N . GLY A 1 261 ? 22.318 -1.122 -22.652 1.00 77.00 261 GLY A N 1
ATOM 1798 C CA . GLY A 1 261 ? 21.586 -0.698 -21.448 1.00 77.00 261 GLY A CA 1
ATOM 1799 C C . GLY A 1 261 ? 20.230 -1.388 -21.235 1.00 77.00 261 GLY A C 1
ATOM 1800 O O . GLY A 1 261 ? 19.745 -1.432 -20.103 1.00 77.00 261 GLY A O 1
ATOM 1801 N N . VAL A 1 262 ? 19.635 -1.965 -22.290 1.00 83.06 262 VAL A N 1
ATOM 1802 C CA . VAL A 1 262 ? 18.346 -2.674 -22.227 1.00 83.06 262 VAL A CA 1
ATOM 1803 C C . VAL A 1 262 ? 18.373 -4.001 -22.987 1.00 83.06 262 VAL A C 1
ATOM 1805 O O . VAL A 1 262 ? 18.941 -4.105 -24.076 1.00 83.06 262 VAL A O 1
ATOM 1808 N N . SER A 1 263 ? 17.685 -5.008 -22.446 1.00 86.62 263 SER A N 1
ATOM 1809 C CA . SER A 1 263 ? 17.330 -6.245 -23.155 1.00 86.62 263 SER A CA 1
ATOM 1810 C C . SER A 1 263 ? 15.818 -6.409 -23.256 1.00 86.62 263 SER A C 1
ATOM 1812 O O . SER A 1 263 ? 15.115 -6.295 -22.256 1.00 86.62 263 SER A O 1
ATOM 1814 N N . ARG A 1 264 ? 15.321 -6.761 -24.441 1.00 87.62 264 ARG A N 1
ATOM 1815 C CA . ARG A 1 264 ? 13.929 -7.156 -24.695 1.00 87.62 264 ARG A CA 1
ATOM 1816 C C . ARG A 1 264 ? 13.841 -8.659 -24.906 1.00 87.62 264 ARG A C 1
ATOM 1818 O O . ARG A 1 264 ? 14.625 -9.216 -25.671 1.00 87.62 264 ARG A O 1
ATOM 1825 N N . VAL A 1 265 ? 12.846 -9.304 -24.308 1.00 88.69 265 VAL A N 1
ATOM 1826 C CA . VAL A 1 265 ? 12.602 -10.746 -24.408 1.00 88.69 265 VAL A CA 1
ATOM 1827 C C . VAL A 1 265 ? 11.177 -10.996 -24.898 1.00 88.69 265 VAL A C 1
ATOM 1829 O O . VAL A 1 265 ? 10.215 -10.697 -24.199 1.00 88.69 265 VAL A O 1
ATOM 1832 N N . GLY A 1 266 ? 11.063 -11.553 -26.108 1.00 78.00 266 GLY A N 1
ATOM 1833 C CA . GLY A 1 266 ? 9.801 -11.770 -26.835 1.00 78.00 266 GLY A CA 1
ATOM 1834 C C . GLY A 1 266 ? 9.805 -13.025 -27.713 1.00 78.00 266 GLY A C 1
ATOM 1835 O O . GLY A 1 266 ? 9.229 -13.044 -28.797 1.00 78.00 266 GLY A O 1
ATOM 1836 N N . GLY A 1 267 ? 10.566 -14.043 -27.304 1.00 77.06 267 GLY A N 1
ATOM 1837 C CA . GLY A 1 267 ? 10.905 -15.229 -28.098 1.00 77.06 267 GLY A CA 1
ATOM 1838 C C . GLY A 1 267 ? 12.418 -15.366 -28.267 1.00 77.06 267 GLY A C 1
ATOM 1839 O O . GLY A 1 267 ? 13.014 -16.296 -27.730 1.00 77.06 267 GLY A O 1
ATOM 1840 N N . SER A 1 268 ? 13.048 -14.410 -28.951 1.00 75.94 268 SER A N 1
ATOM 1841 C CA . SER A 1 268 ? 14.501 -14.193 -28.913 1.00 75.94 268 SER A CA 1
ATOM 1842 C C . SER A 1 268 ? 14.828 -12.939 -28.109 1.00 75.94 268 SER A C 1
ATOM 1844 O O . SER A 1 268 ? 14.014 -12.015 -28.055 1.00 75.94 268 SER A O 1
ATOM 1846 N N . THR A 1 269 ? 16.018 -12.897 -27.512 1.00 80.12 269 THR A N 1
ATOM 1847 C CA . THR A 1 269 ? 16.498 -11.701 -26.814 1.00 80.12 269 THR A CA 1
ATOM 1848 C C . THR A 1 269 ? 17.082 -10.709 -27.813 1.00 80.12 269 THR A C 1
ATOM 1850 O O . THR A 1 269 ? 17.964 -11.066 -28.595 1.00 80.12 269 THR A O 1
ATOM 1853 N N . THR A 1 270 ? 16.596 -9.471 -27.771 1.00 79.12 270 THR A N 1
ATOM 1854 C CA . THR A 1 270 ? 17.117 -8.337 -28.543 1.00 79.12 270 THR A CA 1
ATOM 1855 C C . THR A 1 270 ? 17.750 -7.338 -27.583 1.00 79.12 270 THR A C 1
ATOM 1857 O O . THR A 1 270 ? 17.178 -7.041 -26.536 1.00 79.12 270 THR A O 1
ATOM 1860 N N . PHE A 1 271 ? 18.923 -6.818 -27.935 1.00 76.62 271 PHE A N 1
ATOM 1861 C CA . PHE A 1 271 ? 19.671 -5.874 -27.109 1.00 76.62 271 PHE A CA 1
ATOM 1862 C C . PHE A 1 271 ? 19.572 -4.463 -27.690 1.00 76.62 271 PHE A C 1
ATOM 1864 O O . PHE A 1 271 ? 19.778 -4.281 -28.888 1.00 76.62 271 PHE A O 1
ATOM 1871 N N . TYR A 1 272 ? 19.275 -3.482 -26.839 1.00 72.31 272 TYR A N 1
ATOM 1872 C CA . TYR A 1 272 ? 19.171 -2.071 -27.204 1.00 72.31 272 TYR A CA 1
ATOM 1873 C C . TYR A 1 272 ? 20.235 -1.287 -26.456 1.00 72.31 272 TYR A C 1
ATOM 1875 O O . TYR A 1 272 ? 20.168 -1.099 -25.237 1.00 72.31 272 TYR A O 1
ATOM 1883 N N . CYS A 1 273 ? 21.255 -0.882 -27.197 1.00 69.06 273 CYS A N 1
ATOM 1884 C CA . CYS A 1 273 ? 22.343 -0.100 -26.654 1.00 69.06 273 CYS A CA 1
ATOM 1885 C C . CYS A 1 273 ? 21.896 1.364 -26.563 1.00 69.06 273 CYS A C 1
ATOM 1887 O O . CYS A 1 273 ? 21.351 1.931 -27.508 1.00 69.06 273 CYS A O 1
ATOM 1889 N N . THR A 1 274 ? 22.059 1.944 -25.379 1.00 59.88 274 THR A N 1
ATOM 1890 C CA . THR A 1 274 ? 21.641 3.308 -25.030 1.00 59.88 274 THR A CA 1
ATOM 1891 C C . THR A 1 274 ? 22.758 4.323 -25.293 1.00 59.88 274 THR A C 1
ATOM 1893 O O . THR A 1 274 ? 22.655 5.469 -24.885 1.00 59.88 274 THR A O 1
ATOM 1896 N N . ASP A 1 275 ? 23.841 3.912 -25.951 1.00 55.62 275 ASP A N 1
ATOM 1897 C CA . ASP A 1 275 ? 25.099 4.640 -26.162 1.00 55.62 275 ASP A CA 1
ATOM 1898 C C . ASP A 1 275 ? 25.153 5.407 -27.491 1.00 55.62 275 ASP A C 1
ATOM 1900 O O . ASP A 1 275 ? 26.223 5.849 -27.903 1.00 55.62 275 ASP A O 1
ATOM 1904 N N . TYR A 1 276 ? 24.018 5.612 -28.170 1.00 49.19 276 TYR A N 1
ATOM 1905 C CA . TYR A 1 276 ? 24.007 6.206 -29.512 1.00 49.19 276 TYR A CA 1
ATOM 1906 C C . TYR A 1 276 ? 24.619 7.627 -29.570 1.00 49.19 276 TYR A C 1
ATOM 1908 O O . TYR A 1 276 ? 24.847 8.122 -30.672 1.00 49.19 276 TYR A O 1
ATOM 1916 N N . MET A 1 277 ? 24.911 8.282 -28.429 1.00 47.38 277 MET A N 1
ATOM 1917 C CA . MET A 1 277 ? 25.413 9.663 -28.385 1.00 47.38 277 MET A CA 1
ATOM 1918 C C . MET A 1 277 ? 26.493 10.028 -27.328 1.00 47.38 277 MET A C 1
ATOM 1920 O O . MET A 1 277 ? 26.915 11.186 -27.357 1.00 47.38 277 MET A O 1
ATOM 1924 N N . SER A 1 278 ? 27.015 9.155 -26.442 1.00 45.12 278 SER A N 1
ATOM 1925 C CA . SER A 1 278 ? 28.076 9.600 -25.499 1.00 45.12 278 SER A CA 1
ATOM 1926 C C . SER A 1 278 ? 28.988 8.516 -24.887 1.00 45.12 278 SER A C 1
ATOM 1928 O O . SER A 1 278 ? 28.646 7.343 -24.798 1.00 45.12 278 SER A O 1
ATOM 1930 N N . THR A 1 279 ? 30.187 8.940 -24.462 1.00 42.78 279 THR A N 1
ATOM 1931 C CA . THR A 1 279 ? 31.304 8.138 -23.913 1.00 42.78 279 THR A CA 1
ATOM 1932 C C . THR A 1 279 ? 31.133 7.770 -22.426 1.00 42.78 279 THR A C 1
ATOM 1934 O O . THR A 1 279 ? 32.120 7.720 -21.684 1.00 42.78 279 THR A O 1
ATOM 1937 N N . VAL A 1 280 ? 29.903 7.639 -21.923 1.00 48.09 280 VAL A N 1
ATOM 1938 C CA . VAL A 1 280 ? 29.623 7.490 -20.482 1.00 48.09 280 VAL A CA 1
ATOM 1939 C C . VAL A 1 280 ? 28.676 6.313 -20.232 1.00 48.09 280 VAL A C 1
ATOM 1941 O O . VAL A 1 280 ? 27.832 5.994 -21.059 1.00 48.09 280 VAL A O 1
ATOM 1944 N N . GLN A 1 281 ? 28.845 5.630 -19.095 1.00 55.88 281 GLN A N 1
ATOM 1945 C CA . GLN A 1 281 ? 27.998 4.503 -18.681 1.00 55.88 281 GLN A CA 1
ATOM 1946 C C . GLN A 1 281 ? 26.523 4.930 -18.632 1.00 55.88 281 GLN A C 1
ATOM 1948 O O . GLN A 1 281 ? 26.205 5.888 -17.934 1.00 55.88 281 GLN A O 1
ATOM 1953 N N . ASN A 1 282 ? 25.620 4.216 -19.304 1.00 60.72 282 ASN A N 1
ATOM 1954 C CA . ASN A 1 282 ? 24.208 4.588 -19.396 1.00 60.72 282 ASN A CA 1
ATOM 1955 C C . ASN A 1 282 ? 23.341 3.649 -18.556 1.00 60.72 282 ASN A C 1
ATOM 1957 O O . ASN A 1 282 ? 23.011 2.531 -18.949 1.00 60.72 282 ASN A O 1
ATOM 1961 N N . TYR A 1 283 ? 22.966 4.133 -17.372 1.00 75.88 283 TYR A N 1
ATOM 1962 C CA . TYR A 1 283 ? 22.067 3.452 -16.444 1.00 75.88 283 TYR A CA 1
ATOM 1963 C C . TYR A 1 283 ? 20.616 3.673 -16.847 1.00 75.88 283 TYR A C 1
ATOM 1965 O O . TYR A 1 283 ? 20.208 4.820 -17.028 1.00 75.88 283 TYR A O 1
ATOM 1973 N N . VAL A 1 284 ? 19.829 2.603 -16.938 1.00 81.44 284 VAL A N 1
ATOM 1974 C CA . VAL A 1 284 ? 18.385 2.708 -17.183 1.00 81.44 284 VAL A CA 1
ATOM 1975 C C . VAL A 1 284 ? 17.683 2.720 -1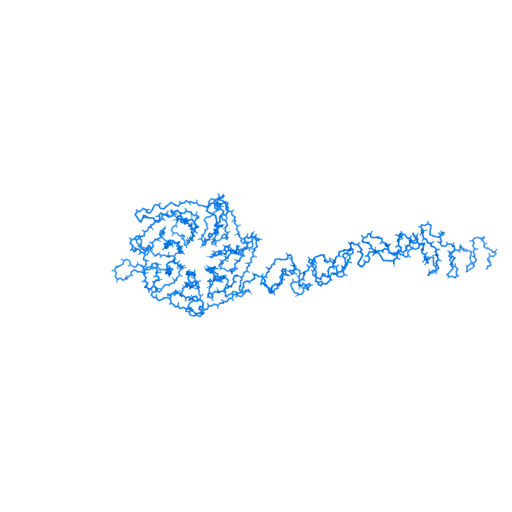5.836 1.00 81.44 284 VAL A C 1
ATOM 1977 O O . VAL A 1 284 ? 17.776 1.756 -15.082 1.00 81.44 284 VAL A O 1
ATOM 1980 N N . LEU A 1 285 ? 17.023 3.829 -15.519 1.00 82.06 285 LEU A N 1
ATOM 1981 C CA . LEU A 1 285 ? 16.467 4.092 -14.189 1.00 82.06 285 LEU A CA 1
ATOM 1982 C C . LEU A 1 285 ? 14.952 3.895 -14.140 1.00 82.06 285 LEU A C 1
ATOM 1984 O O . LEU A 1 285 ? 14.413 3.508 -13.109 1.00 82.06 285 LEU A O 1
ATOM 1988 N N . SER A 1 286 ? 14.265 4.127 -15.258 1.00 87.19 286 SER A N 1
ATOM 1989 C CA . SER A 1 286 ? 12.818 3.960 -15.352 1.00 87.19 286 SER A CA 1
ATOM 1990 C C . SER A 1 286 ? 12.419 3.500 -16.748 1.00 87.19 286 SER A C 1
ATOM 1992 O O . SER A 1 286 ? 13.059 3.864 -17.736 1.00 87.19 286 SER A O 1
ATOM 1994 N N . MET A 1 287 ? 11.368 2.688 -16.830 1.00 88.44 287 MET A N 1
ATOM 1995 C CA . MET A 1 287 ? 10.748 2.284 -18.085 1.00 88.44 287 MET A CA 1
ATOM 1996 C C . MET A 1 287 ? 9.238 2.219 -17.904 1.00 88.44 287 MET A C 1
ATOM 1998 O O . MET A 1 287 ? 8.760 1.680 -16.907 1.00 88.44 287 MET A O 1
ATOM 2002 N N . VAL A 1 288 ? 8.490 2.712 -18.886 1.00 87.25 288 VAL A N 1
ATOM 2003 C CA . VAL A 1 288 ? 7.027 2.599 -18.913 1.00 87.25 288 VAL A CA 1
ATOM 2004 C C . VAL A 1 288 ? 6.571 2.272 -20.330 1.00 87.25 288 VAL A C 1
ATOM 2006 O O . VAL A 1 288 ? 7.149 2.773 -21.290 1.00 87.25 288 VAL A O 1
ATOM 2009 N N . GLY A 1 289 ? 5.589 1.382 -20.467 1.00 84.19 289 GLY A N 1
ATOM 2010 C CA . GLY A 1 289 ? 5.007 1.002 -21.753 1.00 84.19 289 GLY A CA 1
ATOM 2011 C C . GLY A 1 289 ? 3.621 1.611 -21.947 1.00 84.19 289 GLY A C 1
ATOM 2012 O O . GLY A 1 289 ? 2.870 1.714 -20.979 1.00 84.19 289 GLY A O 1
ATOM 2013 N N . ASP A 1 290 ? 3.270 1.984 -23.177 1.00 81.25 290 ASP A N 1
ATOM 2014 C CA . ASP A 1 290 ? 1.923 2.447 -23.526 1.00 81.25 290 ASP A CA 1
ATOM 2015 C C . ASP A 1 290 ? 1.049 1.349 -24.159 1.00 81.25 290 ASP A C 1
ATOM 2017 O O . ASP A 1 290 ? 1.494 0.254 -24.521 1.00 81.25 290 ASP A O 1
ATOM 2021 N N . ALA A 1 291 ? -0.235 1.669 -24.331 1.00 81.06 291 ALA A N 1
ATOM 2022 C CA . ALA A 1 291 ? -1.208 0.787 -24.970 1.00 81.06 291 ALA A CA 1
ATOM 2023 C C . ALA A 1 291 ? -0.977 0.595 -26.484 1.00 81.06 291 ALA A C 1
ATOM 2025 O O . ALA A 1 291 ? -1.539 -0.329 -27.074 1.00 81.06 291 ALA A O 1
ATOM 2026 N N . ALA A 1 292 ? -0.167 1.444 -27.123 1.00 76.88 292 ALA A N 1
ATOM 2027 C CA . ALA A 1 292 ? 0.225 1.306 -28.525 1.00 76.88 292 ALA A CA 1
ATOM 2028 C C . ALA A 1 292 ? 1.464 0.401 -28.706 1.00 76.88 292 ALA A C 1
ATOM 2030 O O . ALA A 1 292 ? 1.811 0.048 -29.836 1.00 76.88 292 ALA A O 1
ATOM 2031 N N . GLY A 1 293 ? 2.081 -0.041 -27.605 1.00 76.00 293 GLY A N 1
ATOM 2032 C CA . GLY A 1 293 ? 3.227 -0.945 -27.579 1.00 76.00 293 GLY A CA 1
ATOM 2033 C C . GLY A 1 293 ? 4.579 -0.249 -27.659 1.00 76.00 293 GLY A C 1
ATOM 2034 O O . GLY A 1 293 ? 5.579 -0.919 -27.923 1.00 76.00 293 GLY A O 1
ATOM 2035 N N . TYR A 1 294 ? 4.624 1.062 -27.440 1.00 76.00 294 TYR A N 1
ATOM 2036 C CA . TYR A 1 294 ? 5.870 1.782 -27.237 1.00 76.00 294 TYR A CA 1
ATOM 2037 C C . TYR A 1 294 ? 6.340 1.623 -25.798 1.00 76.00 294 TYR A C 1
ATOM 2039 O O . TYR A 1 294 ? 5.539 1.514 -24.874 1.00 76.00 294 TYR A O 1
ATOM 2047 N N . VAL A 1 295 ? 7.658 1.616 -25.620 1.00 79.50 295 VAL A N 1
ATOM 2048 C CA . VAL A 1 295 ? 8.304 1.648 -24.310 1.00 79.50 295 VAL A CA 1
ATOM 2049 C C . VAL A 1 295 ? 9.170 2.889 -24.264 1.00 79.50 295 VAL A C 1
ATOM 2051 O O . VAL A 1 295 ? 9.967 3.102 -25.169 1.00 79.50 295 VAL A O 1
ATOM 2054 N N . TYR A 1 296 ? 9.003 3.685 -23.221 1.00 79.88 296 TYR A N 1
ATOM 2055 C CA . TYR A 1 296 ? 9.795 4.869 -22.930 1.00 79.88 296 TYR A CA 1
ATOM 2056 C C . TYR A 1 296 ? 10.884 4.479 -21.934 1.00 79.88 296 TYR A C 1
ATOM 2058 O O . TYR A 1 296 ? 10.590 3.812 -20.939 1.00 79.88 296 TYR A O 1
ATOM 2066 N N . LEU A 1 297 ? 12.131 4.876 -22.188 1.00 79.38 297 LEU A N 1
ATOM 2067 C CA . LEU A 1 297 ? 13.277 4.578 -21.320 1.00 79.38 297 LEU A CA 1
ATOM 2068 C C . LEU A 1 297 ? 13.839 5.872 -20.737 1.00 79.38 297 LEU A C 1
ATOM 2070 O O . LEU A 1 297 ? 14.192 6.753 -21.504 1.00 79.38 297 LEU A O 1
ATOM 2074 N N . GLY A 1 298 ? 13.972 5.961 -19.416 1.00 77.44 298 GLY A N 1
ATOM 2075 C CA . GLY A 1 298 ? 14.642 7.065 -18.731 1.00 77.44 298 GLY A CA 1
ATOM 2076 C C . GLY A 1 298 ? 16.043 6.655 -18.295 1.00 77.44 298 GLY A C 1
ATOM 2077 O O . GLY A 1 298 ? 16.196 5.640 -17.605 1.00 77.44 298 GLY A O 1
ATOM 2078 N N . THR A 1 299 ? 17.063 7.423 -18.684 1.00 74.06 299 THR A N 1
ATOM 2079 C CA . THR A 1 299 ? 18.467 7.116 -18.363 1.00 74.06 299 THR A CA 1
ATOM 2080 C C . THR A 1 299 ? 19.104 8.155 -17.441 1.00 74.06 299 THR A C 1
ATOM 2082 O O . THR A 1 299 ? 18.656 9.295 -17.369 1.00 74.06 299 THR A O 1
ATOM 2085 N N . GLY A 1 300 ? 20.134 7.746 -16.696 1.00 61.84 300 GLY A N 1
ATOM 2086 C CA . GLY A 1 300 ? 20.761 8.583 -15.666 1.00 61.84 300 GLY A CA 1
ATOM 2087 C C . GLY A 1 300 ? 21.729 9.663 -16.161 1.00 61.84 300 GLY A C 1
ATOM 2088 O O . GLY A 1 300 ? 22.071 10.534 -15.370 1.00 61.84 300 GLY A O 1
ATOM 2089 N N . ASN A 1 301 ? 22.188 9.612 -17.419 1.00 55.88 301 ASN A N 1
ATOM 2090 C CA . ASN A 1 301 ? 23.274 10.481 -17.906 1.00 55.88 301 ASN A CA 1
ATOM 2091 C C . ASN A 1 301 ? 22.977 11.214 -19.219 1.00 55.88 301 ASN A C 1
ATOM 2093 O O . ASN A 1 301 ? 23.542 12.283 -19.429 1.00 55.88 301 ASN A O 1
ATOM 2097 N N . ASP A 1 302 ? 22.076 10.693 -20.052 1.00 50.09 302 ASP A N 1
ATOM 2098 C CA . ASP A 1 302 ? 21.616 11.361 -21.266 1.00 50.09 302 ASP A CA 1
ATOM 2099 C C . ASP A 1 302 ? 20.089 11.405 -21.223 1.00 50.09 302 ASP A C 1
ATOM 2101 O O . ASP A 1 302 ? 19.418 10.372 -21.175 1.00 50.09 302 ASP A O 1
ATOM 2105 N N . TYR A 1 303 ? 19.563 12.625 -21.185 1.00 55.09 303 TYR A N 1
ATOM 2106 C CA . TYR A 1 303 ? 18.176 13.019 -20.929 1.00 55.09 303 TYR A CA 1
ATOM 2107 C C . TYR A 1 303 ? 17.137 12.502 -21.943 1.00 55.09 303 TYR A C 1
ATOM 2109 O O . TYR A 1 303 ? 16.081 13.097 -22.069 1.00 55.09 303 TYR A O 1
ATOM 2117 N N . GLY A 1 304 ? 17.390 11.396 -22.637 1.00 51.66 304 GLY A N 1
ATOM 2118 C CA . GLY A 1 304 ? 16.526 10.861 -23.675 1.00 51.66 304 GLY A CA 1
ATOM 2119 C C . GLY A 1 304 ? 15.458 9.919 -23.149 1.00 51.66 304 GLY A C 1
ATOM 2120 O O . GLY A 1 304 ? 15.721 9.053 -22.313 1.00 51.66 304 GLY A O 1
ATOM 2121 N N . ILE A 1 305 ? 14.260 10.067 -23.709 1.00 55.25 305 ILE A N 1
ATOM 2122 C CA . ILE A 1 305 ? 13.198 9.072 -23.678 1.00 55.25 305 ILE A CA 1
ATOM 2123 C C . ILE A 1 305 ? 13.298 8.240 -24.955 1.00 55.25 305 ILE A C 1
ATOM 2125 O O . ILE A 1 305 ? 12.955 8.694 -26.043 1.00 55.25 305 ILE A O 1
ATOM 2129 N N . TYR A 1 306 ? 13.780 7.010 -24.828 1.00 60.31 306 TYR A N 1
ATOM 2130 C CA . TYR A 1 306 ? 14.076 6.176 -25.994 1.00 60.31 306 TYR A CA 1
ATOM 2131 C C . TYR A 1 306 ? 12.874 5.336 -26.420 1.00 60.31 306 TYR A C 1
ATOM 2133 O O . TYR A 1 306 ? 12.217 4.743 -25.571 1.00 60.31 306 TYR A O 1
ATOM 2141 N N . PHE A 1 307 ? 12.667 5.219 -27.738 1.00 59.56 307 PHE A N 1
ATOM 2142 C CA . PHE A 1 307 ? 11.635 4.391 -28.364 1.00 59.56 307 PHE A CA 1
ATOM 2143 C C . PHE A 1 307 ? 12.267 3.194 -29.075 1.00 59.56 307 PHE A C 1
ATOM 2145 O O . PHE A 1 307 ? 12.794 3.330 -30.181 1.00 59.56 307 PHE A O 1
ATOM 2152 N N . PRO A 1 308 ? 12.165 1.982 -28.538 1.00 52.38 308 PRO A N 1
ATOM 2153 C CA . PRO A 1 308 ? 12.388 0.801 -29.334 1.00 52.38 308 PRO A CA 1
ATOM 2154 C C . PRO A 1 308 ? 11.057 0.452 -30.012 1.00 52.38 308 PRO A C 1
ATOM 2156 O O . PRO A 1 308 ? 10.302 -0.405 -29.561 1.00 52.38 308 PRO A O 1
ATOM 2159 N N . ALA A 1 309 ? 10.727 1.150 -31.103 1.00 48.12 309 ALA A N 1
ATOM 2160 C CA . ALA A 1 309 ? 9.623 0.726 -31.962 1.00 48.12 309 ALA A CA 1
ATOM 2161 C C . ALA A 1 309 ? 9.848 -0.738 -32.413 1.00 48.12 309 ALA A C 1
ATOM 2163 O O . ALA A 1 309 ? 10.995 -1.198 -32.465 1.00 48.12 309 ALA A O 1
ATOM 2164 N N . PRO A 1 310 ? 8.811 -1.463 -32.873 1.00 47.66 310 PRO A N 1
ATOM 2165 C CA . PRO A 1 310 ? 8.972 -2.774 -33.520 1.00 47.66 310 PRO A CA 1
ATOM 2166 C C . PRO A 1 310 ? 9.881 -2.775 -34.775 1.00 47.66 310 PRO A C 1
ATOM 2168 O O . PRO A 1 310 ? 10.042 -3.817 -35.407 1.00 47.66 310 PRO A O 1
ATOM 2171 N N . TYR A 1 311 ? 10.482 -1.632 -35.129 1.00 45.62 311 TYR A N 1
ATOM 2172 C CA . TYR A 1 311 ? 11.253 -1.373 -36.341 1.00 45.62 311 TYR A CA 1
ATOM 2173 C C . TYR A 1 311 ? 12.626 -0.723 -36.066 1.00 45.62 311 TYR A C 1
ATOM 2175 O O . TYR A 1 311 ? 12.994 0.219 -36.755 1.00 45.62 311 TYR A O 1
ATOM 2183 N N . ASP A 1 312 ? 13.359 -1.184 -35.050 1.00 51.62 312 ASP A N 1
ATOM 2184 C CA . ASP A 1 312 ? 14.838 -1.314 -34.999 1.00 51.62 312 ASP A CA 1
ATOM 2185 C C . ASP A 1 312 ? 15.758 -0.160 -35.495 1.00 51.62 312 ASP A C 1
ATOM 2187 O O . ASP A 1 312 ? 16.930 -0.407 -35.764 1.00 51.62 312 ASP A O 1
ATOM 2191 N N . THR A 1 313 ? 15.289 1.085 -35.694 1.00 47.31 313 THR A N 1
ATOM 2192 C CA . THR A 1 313 ? 16.060 2.062 -36.503 1.00 47.31 313 THR A CA 1
ATOM 2193 C C . THR A 1 313 ? 16.025 3.540 -36.102 1.00 47.31 313 THR A C 1
ATOM 2195 O O . THR A 1 313 ? 16.653 4.327 -36.809 1.00 47.31 313 THR A O 1
ATOM 2198 N N . GLN A 1 314 ? 15.413 3.965 -34.988 1.00 50.91 314 GLN A N 1
ATOM 2199 C CA . GLN A 1 314 ? 15.609 5.345 -34.504 1.00 50.91 314 GLN A CA 1
ATOM 2200 C C . GLN A 1 314 ? 15.237 5.532 -33.027 1.00 50.91 314 GLN A C 1
ATOM 2202 O O . GLN A 1 314 ? 14.105 5.273 -32.632 1.00 50.91 314 GLN A O 1
ATOM 2207 N N . ALA A 1 315 ? 16.202 6.009 -32.236 1.00 51.88 315 ALA A N 1
ATOM 2208 C CA . ALA A 1 315 ? 15.986 6.583 -30.914 1.00 51.88 315 ALA A CA 1
ATOM 2209 C C . ALA A 1 315 ? 15.686 8.082 -31.061 1.00 51.88 315 ALA A C 1
ATOM 2211 O O . ALA A 1 315 ? 16.406 8.770 -31.786 1.00 51.88 315 ALA A O 1
ATOM 2212 N N . CYS A 1 316 ? 14.657 8.578 -30.374 1.00 52.50 316 CYS A N 1
ATOM 2213 C CA . CYS A 1 316 ? 14.465 10.011 -30.174 1.00 52.50 316 CYS A CA 1
ATOM 2214 C C . CYS A 1 316 ? 15.051 10.414 -28.822 1.00 52.50 316 CYS A C 1
ATOM 2216 O O . CYS A 1 316 ? 14.895 9.693 -27.844 1.00 52.50 316 CYS A O 1
ATOM 2218 N N . ASP A 1 317 ? 15.733 11.553 -28.791 1.00 54.19 317 ASP A N 1
ATOM 2219 C CA . ASP A 1 317 ? 16.161 12.211 -27.561 1.00 54.19 317 ASP A CA 1
ATOM 2220 C C . ASP A 1 317 ? 15.126 13.292 -27.240 1.00 54.19 317 ASP A C 1
ATOM 2222 O O . ASP A 1 317 ? 14.824 14.138 -28.086 1.00 54.19 317 ASP A O 1
ATOM 2226 N N . VAL A 1 318 ? 14.527 13.216 -26.056 1.00 57.53 318 VAL A N 1
ATOM 2227 C CA . VAL A 1 318 ? 13.516 14.168 -25.594 1.00 57.53 318 VAL A CA 1
ATOM 2228 C C . VAL A 1 318 ? 14.200 15.040 -24.567 1.00 57.53 318 VAL A C 1
ATOM 2230 O O . VAL A 1 318 ? 14.307 14.640 -23.419 1.00 57.53 318 VAL A O 1
ATOM 2233 N N . ASP A 1 319 ? 14.673 16.220 -24.969 1.00 57.22 319 ASP A N 1
ATOM 2234 C CA . ASP A 1 319 ? 15.361 17.137 -24.057 1.00 57.22 319 ASP A CA 1
ATOM 2235 C C . ASP A 1 319 ? 14.406 17.593 -22.936 1.00 57.22 319 ASP A C 1
ATOM 2237 O O . ASP A 1 319 ? 13.650 18.559 -23.071 1.00 57.22 319 ASP A O 1
ATOM 2241 N N . VAL A 1 320 ? 14.445 16.886 -21.802 1.00 58.00 320 VAL A N 1
ATOM 2242 C CA . VAL A 1 320 ? 13.726 17.229 -20.563 1.00 58.00 320 VAL A CA 1
ATOM 2243 C C . VAL A 1 320 ? 14.403 18.384 -19.797 1.00 58.00 320 VAL A C 1
ATOM 2245 O O . VAL A 1 320 ? 14.079 18.652 -18.637 1.00 58.00 320 VAL A O 1
ATOM 2248 N N . GLY A 1 321 ? 15.313 19.120 -20.443 1.00 53.41 321 GLY A N 1
ATOM 2249 C CA . GLY A 1 321 ? 15.960 20.333 -19.954 1.00 53.41 321 GLY A CA 1
ATOM 2250 C C . GLY A 1 321 ? 17.294 20.098 -19.241 1.00 53.41 321 GLY A C 1
ATOM 2251 O O . GLY A 1 321 ? 17.632 18.997 -18.818 1.00 53.41 321 GLY A O 1
ATOM 2252 N N . THR A 1 322 ? 18.055 21.184 -19.048 1.00 48.03 322 THR A N 1
ATOM 2253 C CA . THR A 1 322 ? 19.368 21.173 -18.379 1.00 48.03 322 THR A CA 1
ATOM 2254 C C . THR A 1 322 ? 19.237 20.923 -16.871 1.00 48.03 322 THR A C 1
ATOM 2256 O O . THR A 1 322 ? 19.227 21.865 -16.071 1.00 48.03 322 THR A O 1
ATOM 2259 N N . VAL A 1 323 ? 19.115 19.664 -16.469 1.00 46.50 323 VAL A N 1
ATOM 2260 C CA . VAL A 1 323 ? 19.333 19.230 -15.082 1.00 46.50 323 VAL A CA 1
ATOM 2261 C C . VAL A 1 323 ? 20.858 19.153 -14.863 1.00 46.50 323 VAL A C 1
ATOM 2263 O O . VAL A 1 323 ? 21.603 18.911 -15.815 1.00 46.50 323 VAL A O 1
ATOM 2266 N N . PRO A 1 324 ? 21.401 19.412 -13.664 1.00 46.91 324 PRO A N 1
ATOM 2267 C CA . PRO A 1 324 ? 22.799 19.114 -13.390 1.00 46.91 324 PRO A CA 1
ATOM 2268 C C . PRO A 1 324 ? 23.078 17.616 -13.634 1.00 46.91 324 PRO A C 1
ATOM 2270 O O . PRO A 1 324 ? 22.242 16.785 -13.276 1.00 46.91 324 PRO A O 1
ATOM 2273 N N . PRO A 1 325 ? 24.264 17.242 -14.149 1.00 44.81 325 PRO A N 1
ATOM 2274 C CA . PRO A 1 325 ? 24.655 15.861 -14.486 1.00 44.81 325 PRO A CA 1
ATOM 2275 C C . PRO A 1 325 ? 24.849 14.934 -13.264 1.00 44.81 325 PRO A C 1
ATOM 2277 O O . PRO A 1 325 ? 25.627 13.988 -13.308 1.00 44.81 325 PRO A O 1
ATOM 2280 N N . LEU A 1 326 ? 24.215 15.244 -12.130 1.00 39.56 326 LEU A N 1
ATOM 2281 C CA . LEU A 1 326 ? 24.361 14.535 -10.858 1.00 39.56 326 LEU A CA 1
ATOM 2282 C C . LEU A 1 326 ? 23.048 13.945 -10.329 1.00 39.56 326 LEU A C 1
ATOM 2284 O O . LEU A 1 326 ? 23.089 13.288 -9.291 1.00 39.56 326 LEU A O 1
ATOM 2288 N N . SER A 1 327 ? 21.897 14.165 -10.979 1.00 53.34 327 SER A N 1
ATOM 2289 C CA . SER A 1 327 ? 20.660 13.531 -10.510 1.00 53.34 327 SER A CA 1
ATOM 2290 C C . SER A 1 327 ? 20.603 12.075 -10.971 1.00 53.34 327 SER A C 1
ATOM 2292 O O . SER A 1 327 ? 20.461 11.789 -12.154 1.00 53.34 327 SER A O 1
ATOM 2294 N N . THR A 1 328 ? 20.692 11.147 -10.019 1.00 61.72 328 THR A N 1
ATOM 2295 C CA . THR A 1 328 ? 20.541 9.701 -10.249 1.00 61.72 328 THR A CA 1
ATOM 2296 C C . THR A 1 328 ? 19.081 9.244 -10.182 1.00 61.72 328 THR A C 1
ATOM 2298 O O . THR A 1 328 ? 18.830 8.058 -9.971 1.00 61.72 328 THR A O 1
ATOM 2301 N N . CYS A 1 329 ? 18.118 10.166 -10.277 1.00 68.56 329 CYS A N 1
ATOM 2302 C CA . CYS A 1 329 ? 16.701 9.883 -10.069 1.00 68.56 329 CYS A CA 1
ATOM 2303 C C . CYS A 1 329 ? 15.886 10.259 -11.306 1.00 68.56 329 CYS A C 1
ATOM 2305 O O . CYS A 1 329 ? 15.927 11.394 -11.781 1.00 68.56 329 CYS A O 1
ATOM 2307 N N . PHE A 1 330 ? 15.156 9.272 -11.818 1.00 77.12 330 PHE A N 1
ATOM 2308 C CA . PHE A 1 330 ? 14.292 9.397 -12.981 1.00 77.12 330 PHE A CA 1
ATOM 2309 C C . PHE A 1 330 ? 13.079 8.497 -12.757 1.00 77.12 330 PHE A C 1
ATOM 2311 O O . PHE A 1 330 ? 13.238 7.293 -12.566 1.00 77.12 330 PHE A O 1
ATOM 2318 N N . ALA A 1 331 ? 11.880 9.067 -12.777 1.00 85.62 331 ALA A N 1
ATOM 2319 C CA . ALA A 1 331 ? 10.627 8.337 -12.638 1.00 85.62 331 ALA A CA 1
ATOM 2320 C C . ALA A 1 331 ? 9.669 8.753 -13.752 1.00 85.62 331 ALA A C 1
ATOM 2322 O O . ALA A 1 331 ? 9.616 9.927 -14.119 1.00 85.62 331 ALA A O 1
ATOM 2323 N N . MET A 1 332 ? 8.905 7.799 -14.280 1.00 88.38 332 MET A N 1
ATOM 2324 C CA . MET A 1 332 ? 7.937 8.046 -15.343 1.00 88.38 332 MET A CA 1
ATOM 2325 C C . MET A 1 332 ? 6.577 7.447 -15.014 1.00 88.38 332 MET A C 1
ATOM 2327 O O . MET A 1 332 ? 6.495 6.378 -14.412 1.00 88.38 332 MET A O 1
ATOM 2331 N N . ALA A 1 333 ? 5.523 8.119 -15.463 1.00 89.69 333 ALA A N 1
ATOM 2332 C CA . ALA A 1 333 ? 4.166 7.590 -15.497 1.00 89.69 333 ALA A CA 1
ATOM 2333 C C . ALA A 1 333 ? 3.455 8.059 -16.772 1.00 89.69 333 ALA A C 1
ATOM 2335 O O . ALA A 1 333 ? 3.760 9.125 -17.304 1.00 89.69 333 ALA A O 1
ATOM 2336 N N . LEU A 1 334 ? 2.500 7.264 -17.247 1.00 88.06 334 LEU A N 1
ATOM 2337 C CA . LEU A 1 334 ? 1.618 7.625 -18.354 1.00 88.06 334 LEU A CA 1
ATOM 2338 C C . LEU A 1 334 ? 0.220 7.904 -17.814 1.00 88.06 334 LEU A C 1
ATOM 2340 O O . LEU A 1 334 ? -0.222 7.235 -16.878 1.00 88.06 334 LEU A O 1
ATOM 2344 N N . ASP A 1 335 ? -0.462 8.873 -18.414 1.00 85.94 335 ASP A N 1
ATOM 2345 C CA . ASP A 1 335 ? -1.888 9.079 -18.179 1.00 85.94 335 ASP A CA 1
ATOM 2346 C C . ASP A 1 335 ? -2.762 8.254 -19.143 1.00 85.94 335 ASP A C 1
ATOM 2348 O O . ASP A 1 335 ? -2.270 7.557 -20.035 1.00 85.94 335 ASP A O 1
ATOM 2352 N N . GLY A 1 336 ? -4.081 8.320 -18.947 1.00 78.19 336 GLY A N 1
ATOM 2353 C CA . GLY A 1 336 ? -5.068 7.622 -19.775 1.00 78.19 336 GLY A CA 1
ATOM 2354 C C . GLY A 1 336 ? -5.385 8.294 -21.120 1.00 78.19 336 GLY A C 1
ATOM 2355 O O . GLY A 1 336 ? -6.301 7.845 -21.817 1.00 78.19 336 GLY A O 1
ATOM 2356 N N . ASN A 1 337 ? -4.691 9.374 -21.508 1.00 77.88 337 ASN A N 1
ATOM 2357 C CA . ASN A 1 337 ? -4.985 10.077 -22.758 1.00 77.88 337 ASN A CA 1
ATOM 2358 C C . ASN A 1 337 ? -4.592 9.243 -23.991 1.00 77.88 337 ASN A C 1
ATOM 2360 O O . ASN A 1 337 ? -3.856 8.259 -23.932 1.00 77.88 337 ASN A O 1
ATOM 2364 N N . THR A 1 338 ? -5.117 9.613 -25.160 1.00 77.12 338 THR A N 1
ATOM 2365 C CA . THR A 1 338 ? -4.736 8.994 -26.438 1.00 77.12 338 THR A CA 1
ATOM 2366 C C . THR A 1 338 ? -4.453 10.086 -27.480 1.00 77.12 338 THR A C 1
ATOM 2368 O O . THR A 1 338 ? -5.407 10.657 -28.019 1.00 77.12 338 THR A O 1
ATOM 2371 N N . PRO A 1 339 ? -3.173 10.383 -27.797 1.00 75.31 339 PRO A N 1
ATOM 2372 C CA . PRO A 1 339 ? -1.958 9.784 -27.222 1.00 75.31 339 PRO A CA 1
ATOM 2373 C C . PRO A 1 339 ? -1.786 10.124 -25.728 1.00 75.31 339 PRO A C 1
ATOM 2375 O O . PRO A 1 339 ? -2.296 11.163 -25.302 1.00 75.31 339 PRO A O 1
ATOM 2378 N N . PRO A 1 340 ? -1.106 9.269 -24.943 1.00 80.44 340 PRO A N 1
ATOM 2379 C CA . PRO A 1 340 ? -0.886 9.530 -23.524 1.00 80.44 340 PRO A CA 1
ATOM 2380 C C . PRO A 1 340 ? 0.074 10.706 -23.345 1.00 80.44 340 PRO A C 1
ATOM 2382 O O . PRO A 1 340 ? 0.997 10.883 -24.146 1.00 80.44 340 PRO A O 1
ATOM 2385 N N . HIS A 1 341 ? -0.104 11.499 -22.292 1.00 84.00 341 HIS A N 1
ATOM 2386 C CA . HIS A 1 341 ? 0.975 12.358 -21.816 1.00 84.00 341 HIS A CA 1
ATOM 2387 C C . HIS A 1 341 ? 1.927 11.547 -20.940 1.00 84.00 341 HIS A C 1
ATOM 2389 O O . HIS A 1 341 ? 1.530 10.659 -20.181 1.00 84.00 341 HIS A O 1
ATOM 2395 N N . LEU A 1 342 ? 3.207 11.887 -21.046 1.00 85.06 342 LEU A N 1
ATOM 2396 C CA . LEU A 1 342 ? 4.280 11.296 -20.271 1.00 85.06 342 LEU A CA 1
ATOM 2397 C C . LEU A 1 342 ? 4.671 12.244 -19.143 1.00 85.06 342 LEU A C 1
ATOM 2399 O O . LEU A 1 342 ? 5.157 13.350 -19.371 1.00 85.06 342 LEU A O 1
ATOM 2403 N N . TRP A 1 343 ? 4.480 11.792 -17.914 1.00 87.50 343 TRP A N 1
ATOM 2404 C CA . TRP A 1 343 ? 4.896 12.499 -16.714 1.00 87.50 343 TRP A CA 1
ATOM 2405 C C . TRP A 1 343 ? 6.300 12.059 -16.338 1.00 87.50 343 TRP A C 1
ATOM 2407 O O . TRP A 1 343 ? 6.553 10.865 -16.191 1.00 87.50 343 TRP A O 1
ATOM 2417 N N . VAL A 1 344 ? 7.202 13.024 -16.173 1.00 84.94 344 VAL A N 1
ATOM 2418 C CA . VAL A 1 344 ? 8.618 12.783 -15.889 1.00 84.94 344 VAL A CA 1
ATOM 2419 C C . VAL A 1 344 ? 9.006 13.499 -14.606 1.00 84.94 344 VAL A C 1
ATOM 2421 O O . VAL A 1 344 ? 8.908 14.723 -14.500 1.00 84.94 344 VAL A O 1
ATOM 2424 N N . GLY A 1 345 ? 9.463 12.727 -13.630 1.00 83.88 345 GLY A N 1
ATOM 2425 C CA . GLY A 1 345 ? 10.070 13.217 -12.405 1.00 83.88 345 GLY A CA 1
ATOM 2426 C C . GLY A 1 345 ? 11.580 13.046 -12.462 1.00 83.88 345 GLY A C 1
ATOM 2427 O O . GLY A 1 345 ? 12.066 11.965 -12.791 1.00 83.88 345 GLY A O 1
ATOM 2428 N N . THR A 1 346 ? 12.317 14.102 -12.137 1.00 79.38 346 THR A N 1
ATOM 2429 C CA . THR A 1 346 ? 13.783 14.087 -12.028 1.00 79.38 346 THR A CA 1
ATOM 2430 C C . THR A 1 346 ? 14.220 14.535 -10.632 1.00 79.38 346 THR A C 1
ATOM 2432 O O . THR A 1 346 ? 13.378 14.804 -9.774 1.00 79.38 346 THR A O 1
ATOM 2435 N N . GLY A 1 347 ? 15.529 14.662 -10.394 1.00 75.19 347 GLY A N 1
ATOM 2436 C CA . GLY A 1 347 ? 16.069 15.227 -9.149 1.00 75.19 347 GLY A CA 1
ATOM 2437 C C . GLY A 1 347 ? 15.574 16.621 -8.784 1.00 75.19 347 GLY A C 1
ATOM 2438 O O . GLY A 1 347 ? 15.525 16.985 -7.612 1.00 75.19 347 GLY A O 1
ATOM 2439 N N . ASP A 1 348 ? 15.199 17.403 -9.795 1.00 73.25 348 ASP A N 1
ATOM 2440 C CA . ASP A 1 348 ? 14.943 18.828 -9.620 1.00 73.25 348 ASP A CA 1
ATOM 2441 C C . ASP A 1 348 ? 13.480 19.217 -9.815 1.00 73.25 348 ASP A C 1
ATOM 2443 O O . ASP A 1 348 ? 13.076 20.271 -9.322 1.00 73.25 348 ASP A O 1
ATOM 2447 N N . ARG A 1 349 ? 12.700 18.443 -10.585 1.00 77.88 349 ARG A N 1
ATOM 2448 C CA . ARG A 1 349 ? 11.356 18.862 -11.009 1.00 77.88 349 ARG A CA 1
ATOM 2449 C C . ARG A 1 349 ? 10.469 17.732 -11.518 1.00 77.88 349 ARG A C 1
ATOM 2451 O O . ARG A 1 349 ? 10.947 16.701 -11.984 1.00 77.88 349 ARG A O 1
ATOM 2458 N N . LEU A 1 350 ? 9.169 18.019 -11.527 1.00 83.56 350 LEU A N 1
ATOM 2459 C CA . LEU A 1 350 ? 8.145 17.280 -12.261 1.00 83.56 350 LEU A CA 1
ATOM 2460 C C . LEU A 1 350 ? 7.795 18.011 -13.565 1.00 83.56 350 LEU A C 1
ATOM 2462 O O . LEU A 1 350 ? 7.592 19.230 -13.569 1.00 83.56 350 LEU A O 1
ATOM 2466 N N . GLN A 1 351 ? 7.673 17.264 -14.658 1.00 82.12 351 GLN A N 1
ATOM 2467 C CA . GLN A 1 351 ? 7.287 17.772 -15.973 1.00 82.12 351 GLN A CA 1
ATOM 2468 C C . GLN A 1 351 ? 6.221 16.886 -16.615 1.00 82.12 351 GLN A C 1
ATOM 2470 O O . GLN A 1 351 ? 6.170 15.683 -16.375 1.00 82.12 351 GLN A O 1
ATOM 2475 N N . GLU A 1 352 ? 5.400 17.498 -17.459 1.00 85.38 352 GLU A N 1
ATOM 2476 C CA . GLU A 1 352 ? 4.469 16.816 -18.356 1.00 85.38 352 GLU A CA 1
ATOM 2477 C C . GLU A 1 352 ? 4.968 17.000 -19.788 1.00 85.38 352 GLU A C 1
ATOM 2479 O O . GLU A 1 352 ? 5.171 18.130 -20.235 1.00 85.38 352 GLU A O 1
ATOM 2484 N N . CYS A 1 353 ? 5.171 15.895 -20.492 1.00 80.19 353 CYS A N 1
ATOM 2485 C CA . CYS A 1 353 ? 5.630 15.842 -21.869 1.00 80.19 353 CYS A CA 1
ATOM 2486 C C . CYS A 1 353 ? 4.525 15.261 -22.754 1.00 80.19 353 CYS A C 1
ATOM 2488 O O . CYS A 1 353 ? 3.839 14.317 -22.365 1.00 80.19 353 CYS A O 1
ATOM 2490 N N . THR A 1 354 ? 4.361 15.798 -23.961 1.00 78.00 354 THR A N 1
ATOM 2491 C CA . THR A 1 354 ? 3.451 15.240 -24.972 1.00 78.00 354 THR A CA 1
ATOM 2492 C C . THR A 1 354 ? 4.276 14.519 -26.039 1.00 78.00 354 THR A C 1
ATOM 2494 O O . THR A 1 354 ? 4.888 15.204 -26.864 1.00 78.00 354 THR A O 1
ATOM 2497 N N . PRO A 1 355 ? 4.310 13.173 -26.045 1.00 70.44 355 PRO A N 1
ATOM 2498 C CA . PRO A 1 355 ? 5.080 12.417 -27.025 1.00 70.44 355 PRO A CA 1
ATOM 2499 C C . PRO A 1 355 ? 4.488 12.560 -28.432 1.00 70.44 355 PRO A C 1
ATOM 2501 O O . PRO A 1 355 ? 3.297 12.313 -28.658 1.00 70.44 355 PRO A O 1
ATOM 2504 N N . ASN A 1 356 ? 5.312 12.920 -29.412 1.00 64.69 356 ASN A N 1
ATOM 2505 C CA . ASN A 1 356 ? 4.908 13.027 -30.810 1.00 64.69 356 ASN A CA 1
ATOM 2506 C C . ASN A 1 356 ? 5.061 11.673 -31.529 1.00 64.69 356 ASN A C 1
ATOM 2508 O O . ASN A 1 356 ? 6.020 11.416 -32.254 1.00 64.69 356 ASN A O 1
ATOM 2512 N N . HIS A 1 357 ? 4.082 10.789 -31.329 1.00 57.22 357 HIS A N 1
ATOM 2513 C CA . HIS A 1 357 ? 4.157 9.373 -31.714 1.00 57.22 357 HIS A CA 1
ATOM 2514 C C . HIS A 1 357 ? 4.298 8.962 -33.205 1.00 57.22 357 HIS A C 1
ATOM 2516 O O . HIS A 1 357 ? 4.613 7.788 -33.431 1.00 57.22 357 HIS A O 1
ATOM 2522 N N . PRO A 1 358 ? 4.091 9.808 -34.238 1.00 52.94 358 PRO A N 1
ATOM 2523 C CA . PRO A 1 358 ? 4.180 9.347 -35.628 1.00 52.94 358 PRO A CA 1
ATOM 2524 C C . PRO A 1 358 ? 5.443 9.742 -36.415 1.00 52.94 358 PRO A C 1
ATOM 2526 O O . PRO A 1 358 ? 5.576 9.264 -37.542 1.00 52.94 358 PRO A O 1
ATOM 2529 N N . ASP A 1 359 ? 6.359 10.571 -35.897 1.00 54.69 359 ASP A N 1
ATOM 2530 C CA . ASP A 1 359 ? 7.515 11.044 -36.683 1.00 54.69 359 ASP A CA 1
ATOM 2531 C C . ASP A 1 359 ? 8.868 10.869 -35.959 1.00 54.69 359 ASP A C 1
ATOM 2533 O O . ASP A 1 359 ? 9.303 11.761 -35.232 1.00 54.69 359 ASP A O 1
ATOM 2537 N N . PRO A 1 360 ? 9.586 9.755 -36.212 1.00 49.66 360 PRO A N 1
ATOM 2538 C CA . PRO A 1 360 ? 10.951 9.528 -35.725 1.00 49.66 360 PRO A CA 1
ATOM 2539 C C . PRO A 1 360 ? 11.969 10.600 -36.154 1.00 49.66 360 PRO A C 1
ATOM 2541 O O . PRO A 1 360 ? 13.034 10.714 -35.552 1.00 49.66 360 PRO A O 1
ATOM 2544 N N . ALA A 1 361 ? 11.668 11.384 -37.198 1.00 46.19 361 ALA A N 1
ATOM 2545 C CA . ALA A 1 361 ? 12.514 12.477 -37.673 1.00 46.19 361 ALA A CA 1
ATOM 2546 C C . ALA A 1 361 ? 12.173 13.831 -37.022 1.00 46.19 361 ALA A C 1
ATOM 2548 O O . ALA A 1 361 ? 12.917 14.799 -37.204 1.00 46.19 361 ALA A O 1
ATOM 2549 N N . ALA A 1 362 ? 11.080 13.910 -36.261 1.00 49.44 362 ALA A N 1
ATOM 2550 C CA . ALA A 1 362 ? 10.630 15.104 -35.558 1.00 49.44 362 ALA A CA 1
ATOM 2551 C C . ALA A 1 362 ? 10.425 14.802 -34.069 1.00 49.44 362 ALA A C 1
ATOM 2553 O O . ALA A 1 362 ? 9.306 14.919 -33.564 1.00 49.44 362 ALA A O 1
ATOM 2554 N N . CYS A 1 363 ? 11.526 14.470 -33.380 1.00 53.41 363 CYS A N 1
ATOM 2555 C CA . CYS A 1 363 ? 11.657 14.405 -31.916 1.00 53.41 363 CYS A CA 1
ATOM 2556 C C . CYS A 1 363 ? 11.403 15.793 -31.271 1.00 53.41 363 CYS A C 1
ATOM 2558 O O . CYS A 1 363 ? 12.278 16.397 -30.659 1.00 53.41 363 CYS A O 1
ATOM 2560 N N . GLY A 1 364 ? 10.228 16.368 -31.520 1.00 52.16 364 GLY A N 1
ATOM 2561 C CA . GLY A 1 364 ? 9.780 17.696 -31.111 1.00 52.16 364 GLY A CA 1
ATOM 2562 C C . GLY A 1 364 ? 8.856 17.628 -29.904 1.00 52.16 364 GLY A C 1
ATOM 2563 O O . GLY A 1 364 ? 7.875 18.370 -29.851 1.00 52.16 364 GLY A O 1
ATOM 2564 N N . ASP A 1 365 ? 9.140 16.708 -28.987 1.00 64.88 365 ASP A N 1
ATOM 2565 C CA . ASP A 1 365 ? 8.374 16.527 -27.763 1.00 64.88 365 ASP A CA 1
ATOM 2566 C C . ASP A 1 365 ? 8.476 17.800 -26.920 1.00 64.88 365 ASP A C 1
ATOM 2568 O O . ASP A 1 365 ? 9.556 18.338 -26.669 1.00 64.88 365 ASP A O 1
ATOM 2572 N N . THR A 1 366 ? 7.325 18.330 -26.516 1.00 69.62 366 THR A N 1
ATOM 2573 C CA . THR A 1 366 ? 7.263 19.525 -25.677 1.00 69.62 366 THR A CA 1
ATOM 2574 C C . THR A 1 366 ? 7.006 19.112 -24.241 1.00 69.62 366 THR A C 1
ATOM 2576 O O . THR A 1 366 ? 5.926 18.601 -23.942 1.00 69.62 366 THR A O 1
ATOM 2579 N N . CYS A 1 367 ? 7.972 19.373 -23.362 1.00 75.94 367 CYS A N 1
ATOM 2580 C CA . CYS A 1 367 ? 7.821 19.210 -21.922 1.00 75.94 367 CYS A CA 1
ATOM 2581 C C . CYS A 1 367 ? 7.530 20.557 -21.251 1.00 75.94 367 CYS A C 1
ATOM 2583 O O . CYS A 1 367 ? 8.171 21.574 -21.533 1.00 75.94 367 CYS A O 1
ATOM 2585 N N . ALA A 1 368 ? 6.551 20.574 -20.352 1.00 80.31 368 ALA A N 1
ATOM 2586 C CA . ALA A 1 368 ? 6.185 21.729 -19.549 1.00 80.31 368 ALA A CA 1
ATOM 2587 C C . ALA A 1 368 ? 6.369 21.408 -18.056 1.00 80.31 368 ALA A C 1
ATOM 2589 O O . ALA A 1 368 ? 5.861 20.386 -17.591 1.00 80.31 368 ALA A O 1
ATOM 2590 N N . PRO A 1 369 ? 7.033 22.278 -17.272 1.00 79.69 369 PRO A N 1
ATOM 2591 C CA . PRO A 1 369 ? 7.106 22.113 -15.825 1.00 79.69 369 PRO A CA 1
ATOM 2592 C C . PRO A 1 369 ? 5.712 22.072 -15.184 1.00 79.69 369 PRO A C 1
ATOM 2594 O O . PRO A 1 369 ? 4.805 22.830 -15.560 1.00 79.69 369 PRO A O 1
ATOM 2597 N N . ARG A 1 370 ? 5.548 21.184 -14.204 1.00 79.62 370 ARG A N 1
ATOM 2598 C CA . ARG A 1 370 ? 4.323 20.992 -13.406 1.00 79.62 370 ARG A CA 1
ATOM 2599 C C . ARG A 1 370 ? 4.605 21.061 -11.908 1.00 79.62 370 ARG A C 1
ATOM 2601 O O . ARG A 1 370 ? 3.843 20.566 -11.088 1.00 79.62 370 ARG A O 1
ATOM 2608 N N . ASP A 1 371 ? 5.700 21.718 -11.547 1.00 71.56 371 ASP A N 1
ATOM 2609 C CA . ASP A 1 371 ? 6.277 21.716 -10.210 1.00 71.56 371 ASP A CA 1
ATOM 2610 C C . ASP A 1 371 ? 5.989 22.972 -9.377 1.00 71.56 371 ASP A C 1
ATOM 2612 O O . ASP A 1 371 ? 6.333 23.029 -8.197 1.00 71.56 371 ASP A O 1
ATOM 2616 N N . ALA A 1 372 ? 5.284 23.958 -9.941 1.00 68.69 372 ALA A N 1
ATOM 2617 C CA . ALA A 1 372 ? 4.895 25.184 -9.236 1.00 68.69 372 ALA A CA 1
ATOM 2618 C C . ALA A 1 372 ? 4.048 24.919 -7.974 1.00 68.69 372 ALA A C 1
ATOM 2620 O O . ALA A 1 372 ? 4.081 25.705 -7.031 1.00 68.69 372 ALA A O 1
ATOM 2621 N N . ALA A 1 373 ? 3.316 23.804 -7.941 1.00 61.03 373 ALA A N 1
ATOM 2622 C CA . ALA A 1 373 ? 2.535 23.367 -6.786 1.00 61.03 373 ALA A CA 1
ATOM 2623 C C . ALA A 1 373 ? 3.392 22.754 -5.667 1.00 61.03 373 ALA A C 1
ATOM 2625 O O . ALA A 1 373 ? 2.987 22.763 -4.508 1.00 61.03 373 ALA A O 1
ATOM 2626 N N . PHE A 1 374 ? 4.587 22.261 -6.006 1.00 63.78 374 PHE A N 1
ATOM 2627 C CA . PHE A 1 374 ? 5.582 21.757 -5.056 1.00 63.78 374 PHE A CA 1
ATOM 2628 C C . PHE A 1 374 ? 6.629 22.827 -4.702 1.00 63.78 374 PHE A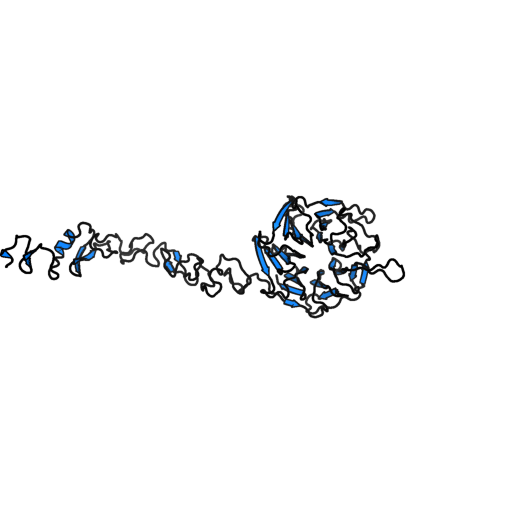 C 1
ATOM 2630 O O . PHE A 1 374 ? 7.680 22.492 -4.154 1.00 63.78 374 PHE A O 1
ATOM 2637 N N . ALA A 1 375 ? 6.371 24.102 -5.046 1.00 45.38 375 ALA A N 1
ATOM 2638 C CA . ALA A 1 375 ? 7.317 25.215 -4.970 1.00 45.38 375 ALA A CA 1
ATOM 2639 C C . ALA A 1 375 ? 8.138 25.212 -3.669 1.00 45.38 375 ALA A C 1
ATOM 2641 O O . ALA A 1 375 ? 7.647 25.592 -2.605 1.00 45.38 375 ALA A O 1
ATOM 2642 N N . GLY A 1 376 ? 9.417 24.825 -3.771 1.00 49.03 376 GLY A N 1
ATOM 2643 C CA . GLY A 1 376 ? 10.360 24.938 -2.658 1.00 49.03 376 GLY A CA 1
ATOM 2644 C C . GLY A 1 376 ? 11.508 23.932 -2.573 1.00 49.03 376 GLY A C 1
ATOM 2645 O O . GLY A 1 376 ? 12.339 24.093 -1.681 1.00 49.03 376 GLY A O 1
ATOM 2646 N N . SER A 1 377 ? 11.623 22.921 -3.436 1.00 46.84 377 SER A N 1
ATOM 2647 C CA . SER A 1 377 ? 12.807 22.044 -3.418 1.00 46.84 377 SER A CA 1
ATOM 2648 C C . SER A 1 377 ? 12.931 21.153 -4.642 1.00 46.84 377 SER A C 1
ATOM 2650 O O . SER A 1 377 ? 12.011 20.396 -4.942 1.00 46.84 377 SER A O 1
ATOM 2652 N N . ALA A 1 378 ? 14.119 21.129 -5.225 1.00 55.22 378 ALA A N 1
ATOM 2653 C CA . ALA A 1 378 ? 14.632 19.897 -5.795 1.00 55.22 378 ALA A CA 1
ATOM 2654 C C . ALA A 1 378 ? 14.542 18.799 -4.718 1.00 55.22 378 ALA A C 1
ATOM 2656 O O . ALA A 1 378 ? 15.113 18.958 -3.635 1.00 55.22 378 ALA A O 1
ATOM 2657 N N . ASP A 1 379 ? 13.748 17.762 -4.954 1.00 71.50 379 ASP A N 1
ATOM 2658 C CA . ASP A 1 379 ? 13.863 16.510 -4.220 1.00 71.50 379 ASP A CA 1
ATOM 2659 C C . ASP A 1 379 ? 13.788 15.378 -5.227 1.00 71.50 379 ASP A C 1
ATOM 2661 O O . ASP A 1 379 ? 13.005 15.429 -6.174 1.00 71.50 379 ASP A O 1
ATOM 2665 N N . ASP A 1 380 ? 14.628 14.381 -5.011 1.00 84.00 380 ASP A N 1
ATOM 2666 C CA . ASP A 1 380 ? 14.821 13.261 -5.909 1.00 84.00 380 ASP A CA 1
ATOM 2667 C C . ASP A 1 380 ? 13.513 12.478 -6.082 1.00 84.00 380 ASP A C 1
ATOM 2669 O O . ASP A 1 380 ? 13.146 11.669 -5.224 1.00 84.00 380 ASP A O 1
ATOM 2673 N N . ILE A 1 381 ? 12.788 12.732 -7.181 1.00 87.44 381 ILE A N 1
ATOM 2674 C CA . ILE A 1 381 ? 11.545 12.023 -7.498 1.00 87.44 381 ILE A CA 1
ATOM 2675 C C . ILE A 1 381 ? 11.899 10.588 -7.890 1.00 87.44 381 ILE A C 1
ATOM 2677 O O . ILE A 1 381 ? 12.624 10.350 -8.857 1.00 87.44 381 ILE A O 1
ATOM 2681 N N . ARG A 1 382 ? 11.371 9.625 -7.130 1.00 89.12 382 ARG A N 1
ATOM 2682 C CA . ARG A 1 382 ? 11.678 8.191 -7.268 1.00 89.12 382 ARG A CA 1
ATOM 2683 C C . ARG A 1 382 ? 10.531 7.376 -7.836 1.00 89.12 382 ARG A C 1
ATOM 2685 O O . ARG A 1 382 ? 10.770 6.373 -8.496 1.00 89.12 382 ARG A O 1
ATOM 2692 N N . ALA A 1 383 ? 9.296 7.795 -7.582 1.00 92.75 383 ALA A N 1
ATOM 2693 C CA . ALA A 1 383 ? 8.120 7.049 -7.994 1.00 92.75 383 ALA A CA 1
ATOM 2694 C C . ALA A 1 383 ? 7.009 7.994 -8.443 1.00 92.75 383 ALA A C 1
ATOM 2696 O O . ALA A 1 383 ? 6.751 9.012 -7.801 1.00 92.75 383 ALA A O 1
ATOM 2697 N N . LEU A 1 384 ? 6.336 7.623 -9.527 1.00 93.56 384 LEU A N 1
ATOM 2698 C CA . LEU A 1 384 ? 5.152 8.295 -10.043 1.00 93.56 384 LEU A CA 1
ATOM 2699 C C . LEU A 1 384 ? 4.070 7.248 -10.292 1.00 93.56 384 LEU A C 1
ATOM 2701 O O . LEU A 1 384 ? 4.359 6.186 -10.837 1.00 93.56 384 LEU A O 1
ATOM 2705 N N . VAL A 1 385 ? 2.827 7.551 -9.924 1.00 94.06 385 VAL A N 1
ATOM 2706 C CA . VAL A 1 385 ? 1.664 6.771 -10.364 1.00 94.06 385 VAL A CA 1
ATOM 2707 C C . VAL A 1 385 ? 0.506 7.712 -10.677 1.00 94.06 385 VAL A C 1
ATOM 2709 O O . VAL A 1 385 ? 0.219 8.638 -9.913 1.00 94.06 385 VAL A O 1
ATOM 2712 N N . PHE A 1 386 ? -0.123 7.494 -11.829 1.00 90.88 386 PHE A N 1
ATOM 2713 C CA . PHE A 1 386 ? -1.285 8.253 -12.272 1.00 90.88 386 PHE A CA 1
ATOM 2714 C C . PHE A 1 386 ? -2.567 7.592 -11.748 1.00 90.88 386 PHE A C 1
ATOM 2716 O O . PHE A 1 386 ? -2.725 6.375 -11.840 1.00 90.88 386 PHE A O 1
ATOM 2723 N N . ASP A 1 387 ? -3.462 8.391 -11.177 1.00 90.06 387 ASP A N 1
ATOM 2724 C CA . ASP A 1 387 ? -4.801 7.995 -10.729 1.00 90.06 387 ASP A CA 1
ATOM 2725 C C . ASP A 1 387 ? -5.817 8.501 -11.759 1.00 90.06 387 ASP A C 1
ATOM 2727 O O . ASP A 1 387 ? -6.273 9.645 -11.680 1.00 90.06 387 ASP A O 1
ATOM 2731 N N . ASP A 1 388 ? -6.110 7.654 -12.753 1.00 80.62 388 ASP A N 1
ATOM 2732 C CA . ASP A 1 388 ? -7.129 7.907 -13.777 1.00 80.62 388 ASP A CA 1
ATOM 2733 C C . ASP A 1 388 ? -8.516 7.594 -13.208 1.00 80.62 388 ASP A C 1
ATOM 2735 O O . ASP A 1 388 ? -8.869 6.433 -12.969 1.00 80.62 388 ASP A O 1
ATOM 2739 N N . ARG A 1 389 ? -9.322 8.639 -13.000 1.00 74.75 389 ARG A N 1
ATOM 2740 C CA . ARG A 1 389 ? -10.682 8.508 -12.453 1.00 74.75 389 ARG A CA 1
ATOM 2741 C C . ARG A 1 389 ? -11.753 8.350 -13.530 1.00 74.75 389 ARG A C 1
ATOM 2743 O O . ARG A 1 389 ? -12.947 8.391 -13.227 1.00 74.75 389 ARG A O 1
ATOM 2750 N N . GLY A 1 390 ? -11.345 8.086 -14.772 1.00 57.94 390 GLY A N 1
ATOM 2751 C CA . GLY A 1 390 ? -12.199 7.495 -15.798 1.00 57.94 390 GLY A CA 1
ATOM 2752 C C . GLY A 1 390 ? -13.098 8.477 -16.542 1.00 57.94 390 GLY A C 1
ATOM 2753 O O . GLY A 1 390 ? -14.129 8.074 -17.087 1.00 57.94 390 GLY A O 1
ATOM 2754 N N . THR A 1 391 ? -12.729 9.755 -16.619 1.00 53.00 391 THR A N 1
ATOM 2755 C CA . THR A 1 391 ? -13.391 10.700 -17.531 1.00 53.00 391 THR A CA 1
ATOM 2756 C C . THR A 1 391 ? -12.349 11.472 -18.331 1.00 53.00 391 THR A C 1
ATOM 2758 O O . THR A 1 391 ? -11.514 12.123 -17.710 1.00 53.00 391 THR A O 1
ATOM 2761 N N . PRO A 1 392 ? -12.408 11.486 -19.679 1.00 44.56 392 PRO A N 1
ATOM 2762 C CA . PRO A 1 392 ? -11.514 12.322 -20.466 1.00 44.56 392 PRO A CA 1
ATOM 2763 C C . PRO A 1 392 ? -11.760 13.784 -20.068 1.00 44.56 392 PRO A C 1
ATOM 2765 O O . PRO A 1 392 ? -12.855 14.307 -20.283 1.00 44.56 392 PRO A O 1
ATOM 2768 N N . SER A 1 393 ? -10.761 14.412 -19.446 1.00 50.50 393 SER A N 1
ATOM 2769 C CA . SER A 1 393 ? -10.740 15.807 -18.981 1.00 50.50 393 SER A CA 1
ATOM 2770 C C . SER A 1 393 ? -11.726 16.198 -17.858 1.00 50.50 393 SER A C 1
ATOM 2772 O O . SER A 1 393 ? -12.635 17.000 -18.091 1.00 50.50 393 SER A O 1
ATOM 2774 N N . THR A 1 394 ? -11.536 15.738 -16.615 1.00 53.81 394 THR A N 1
ATOM 2775 C CA . THR A 1 394 ? -12.166 16.405 -15.450 1.00 53.81 394 THR A CA 1
ATOM 2776 C C . THR A 1 394 ? -11.163 16.821 -14.378 1.00 53.81 394 THR A C 1
ATOM 2778 O O . THR A 1 394 ? -9.971 16.543 -14.453 1.00 53.81 394 THR A O 1
ATOM 2781 N N . SER A 1 395 ? -11.658 17.599 -13.415 1.00 57.38 395 SER A N 1
ATOM 2782 C CA . SER A 1 395 ? -10.904 18.310 -12.388 1.00 57.38 395 SER A CA 1
ATOM 2783 C C . SER A 1 395 ? -10.169 17.440 -11.367 1.00 57.38 395 SER A C 1
ATOM 2785 O O . SER A 1 395 ? -9.456 17.990 -10.526 1.00 57.38 395 SER A O 1
ATOM 2787 N N . ASP A 1 396 ? -10.371 16.124 -11.432 1.00 70.81 396 ASP A N 1
ATOM 2788 C CA . ASP A 1 396 ? -10.176 15.216 -10.302 1.00 70.81 396 ASP A CA 1
ATOM 2789 C C . ASP A 1 396 ? -9.081 14.165 -10.553 1.00 70.81 396 ASP A C 1
ATOM 2791 O O . ASP A 1 396 ? -8.783 13.387 -9.645 1.00 70.81 396 ASP A O 1
ATOM 2795 N N . ASP A 1 397 ? -8.482 14.138 -11.753 1.00 85.75 397 ASP A N 1
ATOM 2796 C CA . ASP A 1 397 ? -7.302 13.316 -12.033 1.00 85.75 397 ASP A CA 1
ATOM 2797 C C . ASP A 1 397 ? -6.140 13.754 -11.144 1.00 85.75 397 ASP A C 1
ATOM 2799 O O . ASP A 1 397 ? -5.913 14.952 -10.902 1.00 85.75 397 ASP A O 1
ATOM 2803 N N . ARG A 1 398 ? -5.382 12.765 -10.671 1.00 88.88 398 ARG A N 1
ATOM 2804 C CA . ARG A 1 398 ? -4.293 12.980 -9.720 1.00 88.88 398 ARG A CA 1
ATOM 2805 C C . ARG A 1 398 ? -3.026 12.293 -10.171 1.00 88.88 398 ARG A C 1
ATOM 2807 O O . ARG A 1 398 ? -3.040 11.175 -10.678 1.00 88.88 398 ARG A O 1
ATOM 2814 N N . LEU A 1 399 ? -1.910 12.936 -9.868 1.00 91.44 399 LEU A N 1
ATOM 2815 C CA . LEU A 1 399 ? -0.604 12.306 -9.887 1.00 91.44 399 LEU A CA 1
ATOM 2816 C C . LEU A 1 399 ? -0.088 12.171 -8.458 1.00 91.44 399 LEU A C 1
ATOM 2818 O O . LEU A 1 399 ? -0.031 13.145 -7.703 1.00 91.44 399 LEU A O 1
ATOM 2822 N N . TRP A 1 400 ? 0.321 10.961 -8.103 1.00 94.25 400 TRP A N 1
ATOM 2823 C CA . TRP A 1 400 ? 1.021 10.685 -6.858 1.00 94.25 400 TRP A CA 1
ATOM 2824 C C . TRP A 1 400 ? 2.524 10.669 -7.111 1.00 94.25 400 TRP A C 1
ATOM 2826 O O . TRP A 1 400 ? 3.003 9.995 -8.023 1.00 94.25 400 TRP A O 1
ATOM 2836 N N . VAL A 1 401 ? 3.258 11.420 -6.293 1.00 93.50 401 VAL A N 1
ATOM 2837 C CA . VAL A 1 401 ? 4.695 11.661 -6.443 1.00 93.50 401 VAL A CA 1
ATOM 2838 C C . VAL A 1 401 ? 5.413 11.226 -5.173 1.00 93.50 401 VAL A C 1
ATOM 2840 O O . VAL A 1 401 ? 5.239 11.826 -4.114 1.00 93.50 401 VAL A O 1
ATOM 2843 N N . GLY A 1 402 ? 6.217 10.174 -5.279 1.00 93.38 402 GLY A N 1
ATOM 2844 C CA . GLY A 1 402 ? 7.102 9.692 -4.225 1.00 93.38 402 GLY A CA 1
ATOM 2845 C C . GLY A 1 402 ? 8.494 10.289 -4.383 1.00 93.38 402 GLY A C 1
ATOM 2846 O O . GLY A 1 402 ? 9.046 10.323 -5.486 1.00 93.38 402 GLY A O 1
ATOM 2847 N N . SER A 1 403 ? 9.064 10.750 -3.278 1.00 90.62 403 SER A N 1
ATOM 2848 C CA . SER A 1 403 ? 10.345 11.453 -3.255 1.00 90.62 403 SER A CA 1
ATOM 2849 C C . SER A 1 403 ? 11.334 10.813 -2.279 1.00 90.62 403 SER A C 1
ATOM 2851 O O . SER A 1 403 ? 10.942 10.036 -1.408 1.00 90.62 403 SER A O 1
ATOM 2853 N N . ALA A 1 404 ? 12.623 11.114 -2.433 1.00 89.75 404 ALA A N 1
ATOM 2854 C CA . ALA A 1 404 ? 13.676 10.541 -1.600 1.00 89.75 404 ALA A CA 1
ATOM 2855 C C . ALA A 1 404 ? 13.721 11.109 -0.174 1.00 89.75 404 ALA A C 1
ATOM 2857 O O . ALA A 1 404 ? 14.214 10.428 0.726 1.00 89.75 404 ALA A O 1
ATOM 2858 N N . SER A 1 405 ? 13.279 12.353 0.046 1.00 89.19 405 SER A N 1
ATOM 2859 C CA . SER A 1 405 ? 13.423 13.011 1.353 1.00 89.19 405 SER A CA 1
ATOM 2860 C C . SER A 1 405 ? 12.204 13.797 1.825 1.00 89.19 405 SER A C 1
ATOM 2862 O O . SER A 1 405 ? 12.159 14.220 2.986 1.00 89.19 405 SER A O 1
ATOM 2864 N N . LYS A 1 406 ? 11.190 13.966 0.974 1.00 89.31 406 LYS A N 1
ATOM 2865 C CA . LYS A 1 406 ? 10.005 14.784 1.248 1.00 89.31 406 LYS A CA 1
ATOM 2866 C C . LYS A 1 406 ? 8.707 14.012 1.388 1.00 89.31 406 LYS A C 1
ATOM 2868 O O . LYS A 1 406 ? 7.670 14.642 1.601 1.00 89.31 406 LYS A O 1
ATOM 2873 N N . GLY A 1 407 ? 8.770 12.687 1.334 1.00 93.00 407 GLY A N 1
ATOM 2874 C CA . GLY A 1 407 ? 7.610 11.823 1.458 1.00 93.00 407 GLY A CA 1
ATOM 2875 C C . GLY A 1 407 ? 6.799 11.770 0.174 1.00 93.00 407 GLY A C 1
ATOM 2876 O O . GLY A 1 407 ? 7.347 11.702 -0.931 1.00 93.00 407 GLY A O 1
ATOM 2877 N N . LEU A 1 408 ? 5.483 11.762 0.340 1.00 94.38 408 LEU A N 1
ATOM 2878 C CA . LEU A 1 408 ? 4.514 11.614 -0.734 1.00 94.38 408 LEU A CA 1
ATOM 2879 C C . LEU A 1 408 ? 3.872 12.966 -1.039 1.00 94.38 408 LEU A C 1
ATOM 2881 O O . LEU A 1 408 ? 3.522 13.716 -0.133 1.00 94.38 408 LEU A O 1
ATOM 2885 N N . SER A 1 409 ? 3.655 13.266 -2.313 1.00 92.00 409 SER A N 1
ATOM 2886 C CA . SER A 1 409 ? 2.842 14.405 -2.731 1.00 92.00 409 SER A CA 1
ATOM 2887 C C . SER A 1 409 ? 1.703 13.961 -3.642 1.00 92.00 409 SER A C 1
ATOM 2889 O O . SER A 1 409 ? 1.880 13.093 -4.493 1.00 92.00 409 SER A O 1
ATOM 2891 N N . ARG A 1 410 ? 0.535 14.578 -3.472 1.00 91.88 410 ARG A N 1
ATOM 2892 C CA . ARG A 1 410 ? -0.621 14.467 -4.367 1.00 91.88 410 ARG A CA 1
ATOM 2893 C C . ARG A 1 410 ? -0.725 15.738 -5.190 1.00 91.88 410 ARG A C 1
ATOM 2895 O O . ARG A 1 410 ? -0.758 16.828 -4.618 1.00 91.88 410 ARG A O 1
ATOM 2902 N N . TYR A 1 411 ? -0.793 15.595 -6.503 1.00 88.31 411 TYR A N 1
ATOM 2903 C CA . TYR A 1 411 ? -0.951 16.695 -7.443 1.00 88.31 411 TYR A CA 1
ATOM 2904 C C . TYR A 1 411 ? -2.260 16.549 -8.202 1.00 88.31 411 TYR A C 1
ATOM 2906 O O . TYR A 1 411 ? -2.453 15.579 -8.927 1.00 88.31 411 TYR A O 1
ATOM 2914 N N . GLU A 1 412 ? -3.159 17.509 -8.014 1.00 87.62 412 GLU A N 1
ATOM 2915 C CA . GLU A 1 412 ? -4.430 17.575 -8.731 1.00 87.62 412 GLU A CA 1
ATOM 2916 C C . GLU A 1 412 ? -4.181 18.225 -10.099 1.00 87.62 412 GLU A C 1
ATOM 2918 O O . GLU A 1 412 ? -3.828 19.409 -10.168 1.00 87.62 412 GLU A O 1
ATOM 2923 N N . ILE A 1 413 ? -4.370 17.474 -11.189 1.00 84.19 413 ILE A N 1
ATOM 2924 C CA . ILE A 1 413 ? -3.932 17.890 -12.532 1.00 84.19 413 ILE A CA 1
ATOM 2925 C C . ILE A 1 413 ? -4.604 19.198 -12.966 1.00 84.19 413 ILE A C 1
ATOM 2927 O O . ILE A 1 413 ? -3.944 20.129 -13.425 1.00 84.19 413 ILE A O 1
ATOM 2931 N N . ALA A 1 414 ? -5.920 19.307 -12.790 1.00 82.56 414 ALA A N 1
ATOM 2932 C CA . ALA A 1 414 ? -6.674 20.434 -13.333 1.00 82.56 414 ALA A CA 1
ATOM 2933 C C . ALA A 1 414 ? -6.523 21.737 -12.543 1.00 82.56 414 ALA A C 1
ATOM 2935 O O . ALA A 1 414 ? -6.544 22.822 -13.124 1.00 82.56 414 ALA A O 1
ATOM 2936 N N . SER A 1 415 ? -6.418 21.647 -11.214 1.00 84.25 415 SER A N 1
ATOM 2937 C CA . SER A 1 415 ? -6.264 22.826 -10.352 1.00 84.25 415 SER A CA 1
ATOM 2938 C C . SER A 1 415 ? -4.803 23.216 -10.141 1.00 84.25 415 SER A C 1
ATOM 2940 O O . SER A 1 415 ? -4.536 24.304 -9.629 1.00 84.25 415 SER A O 1
ATOM 2942 N N . ALA A 1 416 ? -3.868 22.339 -10.522 1.00 82.69 416 ALA A N 1
ATOM 2943 C CA . ALA A 1 416 ? -2.461 22.418 -10.161 1.00 82.69 416 ALA A CA 1
ATOM 2944 C C . ALA A 1 416 ? -2.252 22.594 -8.644 1.00 82.69 416 ALA A C 1
ATOM 2946 O O . ALA A 1 416 ? -1.307 23.256 -8.217 1.00 82.69 416 ALA A O 1
ATOM 2947 N N . ALA A 1 417 ? -3.149 22.042 -7.822 1.00 84.94 417 ALA A N 1
ATOM 2948 C CA . ALA A 1 417 ? -3.012 22.053 -6.373 1.00 84.94 417 ALA A CA 1
ATOM 2949 C C . ALA A 1 417 ? -2.127 20.887 -5.914 1.00 84.94 417 ALA A C 1
ATOM 2951 O O . ALA A 1 417 ? -2.275 19.760 -6.382 1.00 84.94 417 ALA A O 1
ATOM 2952 N N . GLY A 1 418 ? -1.220 21.165 -4.977 1.00 86.19 418 GLY A N 1
ATOM 2953 C CA . GLY A 1 418 ? -0.340 20.175 -4.360 1.00 86.19 418 GLY A CA 1
ATOM 2954 C C . GLY A 1 418 ? -0.705 19.949 -2.895 1.00 86.19 418 GLY A C 1
ATOM 2955 O O . GLY A 1 418 ? -0.948 20.904 -2.160 1.00 86.19 418 GLY A O 1
ATOM 2956 N N . THR A 1 419 ? -0.731 18.692 -2.459 1.00 89.31 419 THR A N 1
ATOM 2957 C CA . THR A 1 419 ? -0.798 18.302 -1.040 1.00 89.31 419 THR A CA 1
ATOM 2958 C C . THR A 1 419 ? 0.418 17.450 -0.713 1.00 89.31 419 THR A C 1
ATOM 2960 O O . THR A 1 419 ? 0.715 16.517 -1.452 1.00 89.31 419 THR A O 1
ATOM 2963 N N . GLN A 1 420 ? 1.118 17.760 0.377 1.00 89.81 420 GLN A N 1
ATOM 2964 C CA . GLN A 1 420 ? 2.294 17.011 0.813 1.00 89.81 420 GLN A CA 1
ATOM 2965 C C . GLN A 1 420 ? 1.979 16.206 2.075 1.00 89.81 420 GLN A C 1
ATOM 2967 O O . GLN A 1 420 ? 1.383 16.727 3.016 1.00 89.81 420 GLN A O 1
ATOM 2972 N N . PHE A 1 421 ? 2.447 14.963 2.100 1.00 92.75 421 PHE A N 1
ATOM 2973 C CA . PHE A 1 421 ? 2.392 14.048 3.229 1.00 92.75 421 PHE A CA 1
ATOM 2974 C C . PHE A 1 421 ? 3.824 13.695 3.623 1.00 92.75 421 PHE A C 1
ATOM 2976 O O . PHE A 1 421 ? 4.594 13.179 2.811 1.00 92.75 421 PHE A O 1
ATOM 2983 N N . SER A 1 422 ? 4.196 14.000 4.863 1.00 92.81 422 SER A N 1
ATOM 2984 C CA . SER A 1 422 ? 5.525 13.703 5.391 1.00 92.81 422 SER A CA 1
ATOM 2985 C C . SER A 1 422 ? 5.463 13.051 6.768 1.00 92.81 422 SER A C 1
ATOM 2987 O O . SER A 1 422 ? 4.476 13.178 7.502 1.00 92.81 422 SER A O 1
ATOM 2989 N N . ALA A 1 423 ? 6.544 12.366 7.126 1.00 92.50 423 ALA A N 1
ATOM 2990 C CA . ALA A 1 423 ? 6.735 11.777 8.437 1.00 92.50 423 ALA A CA 1
ATOM 2991 C C . ALA A 1 423 ? 6.613 12.838 9.538 1.00 92.50 423 ALA A C 1
ATOM 2993 O O . ALA A 1 423 ? 7.256 13.890 9.491 1.00 92.50 423 ALA A O 1
ATOM 2994 N N . GLY A 1 424 ? 5.758 12.559 10.523 1.00 87.00 424 GLY A N 1
ATOM 2995 C CA . GLY A 1 424 ? 5.480 13.444 11.657 1.00 87.00 424 GLY A CA 1
ATOM 2996 C C . GLY A 1 424 ? 4.476 14.571 11.384 1.00 87.00 424 GLY A C 1
ATOM 2997 O O . GLY A 1 424 ? 4.084 15.250 12.329 1.00 87.00 424 GLY A O 1
ATOM 2998 N N . SER A 1 425 ? 4.042 14.772 10.134 1.00 86.38 425 SER A N 1
ATOM 2999 C CA . SER A 1 425 ? 2.951 15.703 9.785 1.00 86.38 425 SER A CA 1
ATOM 3000 C C . SER A 1 425 ? 1.683 14.997 9.296 1.00 86.38 425 SER A C 1
ATOM 3002 O O . SER A 1 425 ? 0.612 15.597 9.261 1.00 86.38 425 SER A O 1
ATOM 3004 N N . SER A 1 426 ? 1.812 13.725 8.928 1.00 88.31 426 SER A N 1
ATOM 3005 C CA . SER A 1 426 ? 0.767 12.865 8.379 1.00 88.31 426 SER A CA 1
ATOM 3006 C C . SER A 1 426 ? 0.956 11.430 8.886 1.00 88.31 426 SER A C 1
ATOM 3008 O O . SER A 1 426 ? 1.926 11.155 9.595 1.00 88.31 426 SER A O 1
ATOM 3010 N N . GLY A 1 427 ? 0.067 10.508 8.501 1.00 85.94 427 GLY A N 1
ATOM 3011 C CA . GLY A 1 427 ? 0.187 9.080 8.832 1.00 85.94 427 GLY A CA 1
ATOM 3012 C C . GLY A 1 427 ? 1.275 8.321 8.057 1.00 85.94 427 GLY A C 1
ATOM 3013 O O . GLY A 1 427 ? 1.399 7.109 8.210 1.00 85.94 427 GLY A O 1
ATOM 3014 N N . LEU A 1 428 ? 2.069 9.005 7.227 1.00 93.12 428 LEU A N 1
ATOM 3015 C CA . LEU A 1 428 ? 3.187 8.417 6.492 1.00 93.12 428 LEU A CA 1
ATOM 3016 C C . LEU A 1 428 ? 4.382 8.153 7.437 1.00 93.12 428 LEU A C 1
ATOM 3018 O O . LEU A 1 428 ? 4.878 9.101 8.048 1.00 93.12 428 LEU A O 1
ATOM 3022 N N . PRO A 1 429 ? 4.908 6.919 7.549 1.00 93.19 429 PRO A N 1
ATOM 3023 C CA . PRO A 1 429 ? 5.960 6.605 8.522 1.00 93.19 429 PRO A CA 1
ATOM 3024 C C . PRO A 1 429 ? 7.369 7.048 8.093 1.00 93.19 429 PRO A C 1
ATOM 3026 O O . PRO A 1 429 ? 8.235 7.248 8.943 1.00 93.19 429 PRO A O 1
ATOM 3029 N N . SER A 1 430 ? 7.619 7.220 6.789 1.00 94.75 430 SER A N 1
ATOM 3030 C CA . SER A 1 430 ? 8.932 7.584 6.245 1.00 94.75 430 SER A CA 1
ATOM 3031 C C . SER A 1 430 ? 8.818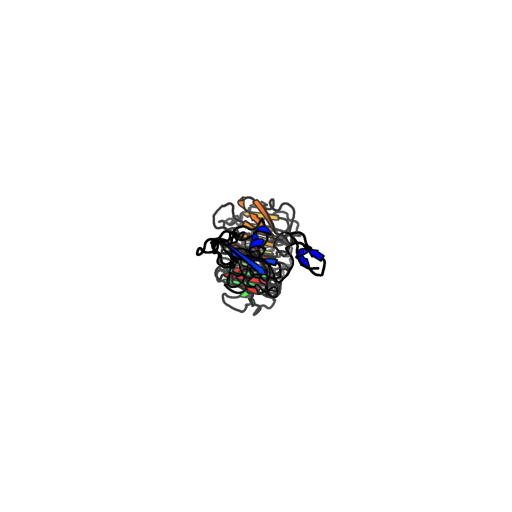 8.545 5.071 1.00 94.75 430 SER A C 1
ATOM 3033 O O . SER A 1 430 ? 7.890 8.463 4.271 1.00 94.75 430 SER A O 1
ATOM 3035 N N . ASN A 1 431 ? 9.801 9.437 4.952 1.00 94.38 431 ASN A N 1
ATOM 3036 C CA . ASN A 1 431 ? 9.900 10.366 3.832 1.00 94.38 431 ASN A CA 1
ATOM 3037 C C . ASN A 1 431 ? 10.667 9.813 2.623 1.00 94.38 431 ASN A C 1
ATOM 3039 O O . ASN A 1 431 ? 10.634 10.449 1.575 1.00 94.38 431 ASN A O 1
ATOM 3043 N N . ASP A 1 432 ? 11.365 8.682 2.765 1.00 94.94 432 ASP A N 1
ATOM 3044 C CA . ASP A 1 432 ? 12.075 8.045 1.651 1.00 94.94 432 ASP A CA 1
ATOM 3045 C C . ASP A 1 432 ? 11.153 7.022 0.974 1.00 94.94 432 ASP A C 1
ATOM 3047 O O . ASP A 1 432 ? 11.020 5.874 1.426 1.00 94.94 432 ASP A O 1
ATOM 3051 N N . ILE A 1 433 ? 10.496 7.477 -0.095 1.00 95.88 433 ILE A N 1
ATOM 3052 C CA . ILE A 1 433 ? 9.544 6.708 -0.894 1.00 95.88 433 ILE A CA 1
ATOM 3053 C C . ILE A 1 433 ? 10.254 6.126 -2.112 1.00 95.88 433 ILE A C 1
ATOM 3055 O O . ILE A 1 433 ? 10.843 6.852 -2.912 1.00 95.88 433 ILE A O 1
ATOM 3059 N N . ARG A 1 434 ? 10.171 4.805 -2.279 1.00 94.88 434 ARG A N 1
ATOM 3060 C CA . ARG A 1 434 ? 10.846 4.067 -3.360 1.00 94.88 434 ARG A CA 1
ATOM 3061 C C . ARG A 1 434 ? 9.909 3.561 -4.438 1.00 94.88 434 ARG A C 1
ATOM 3063 O O . ARG A 1 434 ? 10.297 3.509 -5.596 1.00 94.88 434 ARG A O 1
ATOM 3070 N N . ALA A 1 435 ? 8.693 3.189 -4.060 1.00 96.81 435 ALA A N 1
ATOM 3071 C CA . ALA A 1 435 ? 7.737 2.596 -4.978 1.00 96.81 435 ALA A CA 1
ATOM 3072 C C . ALA A 1 435 ? 6.322 3.058 -4.654 1.00 96.81 435 ALA A C 1
ATOM 3074 O O . ALA A 1 435 ? 5.978 3.258 -3.490 1.00 96.81 435 ALA A O 1
ATOM 3075 N N . LEU A 1 436 ? 5.502 3.180 -5.692 1.00 97.75 436 LEU A N 1
ATOM 3076 C CA . LEU A 1 436 ? 4.077 3.452 -5.586 1.00 97.75 436 LEU A CA 1
ATOM 3077 C C . LEU A 1 436 ? 3.320 2.458 -6.460 1.00 97.75 436 LEU A C 1
ATOM 3079 O O . LEU A 1 436 ? 3.755 2.156 -7.569 1.00 97.75 436 LEU A O 1
ATOM 3083 N N . ALA A 1 437 ? 2.184 1.974 -5.974 1.00 96.62 437 ALA A N 1
ATOM 3084 C CA . ALA A 1 437 ? 1.228 1.225 -6.778 1.00 96.62 437 ALA A CA 1
ATOM 3085 C C . ALA A 1 437 ? -0.193 1.580 -6.342 1.00 96.62 437 ALA A C 1
ATOM 3087 O O . ALA A 1 437 ? -0.489 1.623 -5.150 1.00 96.62 437 ALA A O 1
ATOM 3088 N N . LEU A 1 438 ? -1.072 1.843 -7.303 1.00 94.62 438 LEU A N 1
ATOM 3089 C CA . LEU A 1 438 ? -2.452 2.240 -7.051 1.00 94.62 438 LEU A CA 1
ATOM 3090 C C . LEU A 1 438 ? -3.395 1.081 -7.379 1.00 94.62 438 LEU A C 1
ATOM 3092 O O . LEU A 1 438 ? -3.347 0.550 -8.487 1.00 94.62 438 LEU A O 1
ATOM 3096 N N . ASP A 1 439 ? -4.266 0.715 -6.439 1.00 92.06 439 ASP A N 1
ATOM 3097 C CA . ASP A 1 439 ? -5.477 -0.060 -6.725 1.00 92.06 439 ASP A CA 1
ATOM 3098 C C . ASP A 1 439 ? -6.618 0.935 -7.005 1.00 92.06 439 ASP A C 1
ATOM 3100 O O . ASP A 1 439 ? -7.206 1.471 -6.058 1.00 92.06 439 ASP A O 1
ATOM 3104 N N . PRO A 1 440 ? -6.947 1.208 -8.283 1.00 83.81 440 PRO A N 1
ATOM 3105 C CA . PRO A 1 440 ? -7.973 2.187 -8.625 1.00 83.81 440 PRO A CA 1
ATOM 3106 C C . PRO A 1 440 ? -9.383 1.721 -8.242 1.00 83.81 440 PRO A C 1
ATOM 3108 O O . PRO A 1 440 ? -10.258 2.560 -8.035 1.00 83.81 440 PRO A O 1
ATOM 3111 N N . VAL A 1 441 ? -9.619 0.408 -8.107 1.00 84.38 441 VAL A N 1
ATOM 3112 C CA . VAL A 1 441 ? -10.940 -0.147 -7.767 1.00 84.38 441 VAL A CA 1
ATOM 3113 C C . VAL A 1 441 ? -11.254 0.091 -6.295 1.00 84.38 441 VAL A C 1
ATOM 3115 O O . VAL A 1 441 ? -12.370 0.483 -5.963 1.00 84.38 441 VAL A O 1
ATOM 3118 N N . ARG A 1 442 ? -10.272 -0.136 -5.415 1.00 84.12 442 ARG A N 1
ATOM 3119 C CA . ARG A 1 442 ? -10.417 0.081 -3.965 1.00 84.12 442 ARG A CA 1
ATOM 3120 C C . ARG A 1 442 ? -10.016 1.476 -3.504 1.00 84.12 442 ARG A C 1
ATOM 3122 O O . ARG A 1 442 ? -10.262 1.804 -2.354 1.00 84.12 442 ARG A O 1
ATOM 3129 N N . GLN A 1 443 ? -9.407 2.278 -4.379 1.00 88.81 443 GLN A N 1
ATOM 3130 C CA . GLN A 1 443 ? -8.840 3.585 -4.031 1.00 88.81 443 GLN A CA 1
ATOM 3131 C C . GLN A 1 443 ? -7.774 3.480 -2.925 1.00 88.81 443 GLN A C 1
ATOM 3133 O O . GLN A 1 443 ? -7.672 4.330 -2.041 1.00 88.81 443 GLN A O 1
ATOM 3138 N N . HIS A 1 444 ? -6.951 2.431 -3.000 1.00 92.12 444 HIS A N 1
ATOM 3139 C CA . HIS A 1 444 ? -5.811 2.226 -2.111 1.00 92.12 444 HIS A CA 1
ATOM 3140 C C . HIS A 1 444 ? -4.508 2.554 -2.833 1.00 92.12 444 HIS A C 1
ATOM 3142 O O . HIS A 1 444 ? -4.183 1.943 -3.853 1.00 92.12 444 HIS A O 1
ATOM 3148 N N . LEU A 1 445 ? -3.729 3.474 -2.271 1.00 96.69 445 LEU A N 1
ATOM 3149 C CA . LEU A 1 445 ? -2.358 3.723 -2.694 1.00 96.69 445 LEU A CA 1
ATOM 3150 C C . LEU A 1 445 ? -1.400 2.932 -1.804 1.00 96.69 445 LEU A C 1
ATOM 3152 O O . LEU A 1 445 ? -1.345 3.139 -0.594 1.00 96.69 445 LEU A O 1
ATOM 3156 N N . TYR A 1 446 ? -0.619 2.049 -2.408 1.00 98.00 446 TYR A N 1
ATOM 3157 C CA . TYR A 1 446 ? 0.454 1.314 -1.755 1.00 98.00 446 TYR A CA 1
ATOM 3158 C C . TYR A 1 446 ? 1.781 2.033 -1.965 1.00 98.00 446 TYR A C 1
ATOM 3160 O O . TYR A 1 446 ? 2.118 2.436 -3.078 1.00 98.00 446 TYR A O 1
ATOM 3168 N N . ILE A 1 447 ? 2.530 2.186 -0.882 1.00 98.50 447 ILE A N 1
ATOM 3169 C CA . ILE A 1 447 ? 3.714 3.031 -0.787 1.00 98.50 447 ILE A CA 1
ATOM 3170 C C . ILE A 1 447 ? 4.840 2.188 -0.196 1.00 98.50 447 ILE A C 1
ATOM 3172 O O . ILE A 1 447 ? 4.797 1.790 0.967 1.00 98.50 447 ILE A O 1
ATOM 3176 N N . GLY A 1 448 ? 5.849 1.898 -1.007 1.00 98.19 448 GLY A N 1
ATOM 3177 C CA . GLY A 1 448 ? 7.061 1.216 -0.579 1.00 98.19 448 GLY A CA 1
ATOM 3178 C C . GLY A 1 448 ? 8.077 2.222 -0.058 1.00 98.19 448 GLY A C 1
ATOM 3179 O O . GLY A 1 448 ? 8.380 3.205 -0.739 1.00 98.19 448 GLY A O 1
ATOM 3180 N N . THR A 1 449 ? 8.613 1.977 1.134 1.00 97.31 449 THR A N 1
ATOM 3181 C CA . THR A 1 449 ? 9.587 2.870 1.772 1.00 97.31 449 THR A CA 1
ATOM 3182 C C . THR A 1 449 ? 10.971 2.230 1.871 1.00 97.31 449 THR A C 1
ATOM 3184 O O . THR A 1 449 ? 11.129 1.011 1.798 1.00 97.31 449 THR A O 1
ATOM 3187 N N . ALA A 1 450 ? 11.998 3.055 2.073 1.00 94.81 450 ALA A N 1
ATOM 3188 C CA . ALA A 1 450 ? 13.376 2.588 2.224 1.00 94.81 450 ALA A CA 1
ATOM 3189 C C . ALA A 1 450 ? 13.696 1.888 3.560 1.00 94.81 450 ALA A C 1
ATOM 3191 O O . ALA A 1 450 ? 14.845 1.494 3.755 1.00 94.81 450 ALA A O 1
ATOM 3192 N N . GLY A 1 451 ? 12.740 1.767 4.487 1.00 94.69 451 GLY A N 1
ATOM 3193 C CA . GLY A 1 451 ? 13.006 1.187 5.809 1.00 94.69 451 GLY A CA 1
ATOM 3194 C C . GLY A 1 451 ? 11.858 1.225 6.820 1.00 94.69 451 GLY A C 1
ATOM 3195 O O . GLY A 1 451 ? 12.104 1.004 8.000 1.00 94.69 451 GLY A O 1
ATOM 3196 N N . SER A 1 452 ? 10.633 1.532 6.397 1.00 96.12 452 SER A N 1
ATOM 3197 C CA . SER A 1 452 ? 9.424 1.501 7.238 1.00 96.12 452 SER A CA 1
ATOM 3198 C C . SER A 1 452 ? 8.351 0.578 6.655 1.00 96.12 452 SER A C 1
ATOM 3200 O O . SER A 1 452 ? 7.168 0.741 6.935 1.00 96.12 452 SER A O 1
ATOM 3202 N N . GLY A 1 453 ? 8.762 -0.352 5.792 1.00 97.00 453 GLY A N 1
ATOM 3203 C CA . GLY A 1 453 ? 7.889 -1.329 5.165 1.00 97.00 453 GLY A CA 1
ATOM 3204 C C . GLY A 1 453 ? 6.964 -0.734 4.106 1.00 97.00 453 GLY A C 1
ATOM 3205 O O . GLY A 1 453 ? 7.312 0.217 3.389 1.00 97.00 453 GLY A O 1
ATOM 3206 N N . LEU A 1 454 ? 5.796 -1.358 3.985 1.00 97.69 454 LEU A N 1
ATOM 3207 C CA . LEU A 1 454 ? 4.727 -1.022 3.056 1.00 97.69 454 LEU A CA 1
ATOM 3208 C C . LEU A 1 454 ? 3.670 -0.185 3.778 1.00 97.69 454 LEU A C 1
ATOM 3210 O O . LEU A 1 454 ? 3.084 -0.625 4.758 1.00 97.69 454 LEU A O 1
ATOM 3214 N N . THR A 1 455 ? 3.354 0.995 3.263 1.00 96.19 455 THR A N 1
ATOM 3215 C CA . THR A 1 455 ? 2.225 1.798 3.750 1.00 96.19 455 THR A CA 1
ATOM 3216 C C . THR A 1 455 ? 1.082 1.747 2.744 1.00 96.19 455 THR A C 1
ATOM 3218 O O . THR A 1 455 ? 1.289 1.990 1.560 1.00 96.19 455 THR A O 1
ATOM 3221 N N . ARG A 1 456 ? -0.133 1.444 3.197 1.00 95.12 456 ARG A N 1
ATOM 3222 C CA . ARG A 1 456 ? -1.370 1.630 2.439 1.00 95.12 456 ARG A CA 1
ATOM 3223 C C . ARG A 1 456 ? -2.030 2.929 2.881 1.00 95.12 456 ARG A C 1
ATOM 3225 O O . ARG A 1 456 ? -2.285 3.117 4.066 1.00 95.12 456 ARG A O 1
ATOM 3232 N N . TYR A 1 457 ? -2.364 3.777 1.925 1.00 94.94 457 TYR A N 1
ATOM 3233 C CA . TYR A 1 457 ? -3.205 4.947 2.121 1.00 94.94 457 TYR A CA 1
ATOM 3234 C C . TYR A 1 457 ? -4.566 4.713 1.459 1.00 94.94 457 TYR A C 1
ATOM 3236 O O . TYR A 1 457 ? -4.643 4.501 0.247 1.00 94.94 457 TYR A O 1
ATOM 3244 N N . ASP A 1 458 ? -5.626 4.702 2.263 1.00 91.69 458 ASP A N 1
ATOM 3245 C CA . ASP A 1 458 ? -7.009 4.729 1.793 1.00 91.69 458 ASP A CA 1
ATOM 3246 C C . ASP A 1 458 ? -7.365 6.167 1.415 1.00 91.69 458 ASP A C 1
ATOM 3248 O O . ASP A 1 458 ? -7.500 7.046 2.267 1.00 91.69 458 ASP A O 1
ATOM 3252 N N . ILE A 1 459 ? -7.501 6.397 0.111 1.00 90.44 459 ILE A N 1
ATOM 3253 C CA . ILE A 1 459 ? -7.741 7.724 -0.452 1.00 90.44 459 ILE A CA 1
ATOM 3254 C C . ILE A 1 459 ? -9.164 8.205 -0.140 1.00 90.44 459 ILE A C 1
ATOM 3256 O O . ILE A 1 459 ? -9.388 9.411 -0.038 1.00 90.44 459 ILE A O 1
ATOM 3260 N N . ALA A 1 460 ? -10.134 7.293 -0.029 1.00 85.12 460 ALA A N 1
ATOM 3261 C CA . ALA A 1 460 ? -11.531 7.643 0.216 1.00 85.12 460 ALA A CA 1
ATOM 3262 C C . ALA A 1 460 ? -11.782 7.943 1.700 1.00 85.12 460 ALA A C 1
ATOM 3264 O O . ALA A 1 460 ? -12.500 8.893 2.013 1.00 85.12 460 ALA A O 1
ATOM 3265 N N . GLY A 1 461 ? -11.178 7.148 2.587 1.00 85.25 461 GLY A N 1
ATOM 3266 C CA . GLY A 1 461 ? -11.282 7.288 4.041 1.00 85.25 461 GLY A CA 1
ATOM 3267 C C . GLY A 1 461 ? -10.260 8.231 4.685 1.00 85.25 461 GLY A C 1
ATOM 3268 O O . GLY A 1 461 ? -10.384 8.508 5.873 1.00 85.25 461 GLY A O 1
ATOM 3269 N N . ASP A 1 462 ? -9.262 8.715 3.932 1.00 88.00 462 ASP A N 1
ATOM 3270 C CA . ASP A 1 462 ? -8.101 9.469 4.444 1.00 88.00 462 ASP A CA 1
ATOM 3271 C C . ASP A 1 462 ? -7.375 8.742 5.594 1.00 88.00 462 ASP A C 1
ATOM 3273 O O . ASP A 1 462 ? -6.965 9.332 6.595 1.00 88.00 462 ASP A O 1
ATOM 3277 N N . ALA A 1 463 ? -7.229 7.423 5.453 1.00 88.50 463 ALA A N 1
ATOM 3278 C CA . ALA A 1 463 ? -6.699 6.551 6.493 1.00 88.50 463 ALA A CA 1
ATOM 3279 C C . ALA A 1 463 ? -5.376 5.906 6.071 1.00 88.50 463 ALA A C 1
ATOM 3281 O O . ALA A 1 463 ? -5.180 5.513 4.921 1.00 88.50 463 ALA A O 1
ATOM 3282 N N . TRP A 1 464 ? -4.460 5.767 7.026 1.00 90.88 464 TRP A N 1
ATOM 3283 C CA . TRP A 1 464 ? -3.122 5.221 6.805 1.00 90.88 464 TRP A CA 1
ATOM 3284 C C . TRP A 1 464 ? -2.980 3.890 7.520 1.00 90.88 464 TRP A C 1
ATOM 3286 O O . TRP A 1 464 ? -3.409 3.739 8.661 1.00 90.88 464 TRP A O 1
ATOM 3296 N N . LYS A 1 465 ? -2.331 2.935 6.863 1.00 89.44 465 LYS A N 1
ATOM 3297 C CA . LYS A 1 465 ? -2.023 1.632 7.435 1.00 89.44 465 LYS A CA 1
ATOM 3298 C C . LYS A 1 465 ? -0.598 1.240 7.095 1.00 89.44 465 LYS A C 1
ATOM 3300 O O . LYS A 1 465 ? -0.227 1.246 5.925 1.00 89.44 465 LYS A O 1
ATOM 3305 N N . VAL A 1 466 ? 0.194 0.896 8.101 1.00 92.62 466 VAL A N 1
ATOM 3306 C CA . VAL A 1 466 ? 1.596 0.502 7.931 1.00 92.62 466 VAL A CA 1
ATOM 3307 C C . VAL A 1 466 ? 1.718 -1.002 8.131 1.00 92.62 466 VAL A C 1
ATOM 3309 O O . VAL A 1 466 ? 1.089 -1.561 9.025 1.00 92.62 466 VAL A O 1
ATOM 3312 N N . TYR A 1 467 ? 2.510 -1.629 7.271 1.00 93.50 467 TYR A N 1
ATOM 3313 C CA . TYR A 1 467 ? 2.900 -3.023 7.338 1.00 93.50 467 TYR A CA 1
ATOM 3314 C C . TYR A 1 467 ? 4.422 -3.090 7.343 1.00 93.50 467 TYR A C 1
ATOM 3316 O O . TYR A 1 467 ? 5.059 -2.629 6.394 1.00 93.50 467 TYR A O 1
ATOM 3324 N N . ASP A 1 468 ? 4.995 -3.680 8.379 1.00 95.06 468 ASP A N 1
ATOM 3325 C CA . ASP A 1 468 ? 6.433 -3.876 8.545 1.00 95.06 468 ASP A CA 1
ATOM 3326 C C . ASP A 1 468 ? 6.749 -5.343 8.904 1.00 95.06 468 ASP A C 1
ATOM 3328 O O . ASP A 1 468 ? 5.915 -6.250 8.767 1.00 95.06 468 ASP A O 1
ATOM 3332 N N . THR A 1 469 ? 7.984 -5.617 9.313 1.00 95.38 469 THR A N 1
ATOM 3333 C CA . THR A 1 469 ? 8.444 -6.953 9.698 1.00 95.38 469 THR A CA 1
ATOM 3334 C C . THR A 1 469 ? 7.705 -7.536 10.901 1.00 95.38 469 THR A C 1
ATOM 3336 O O . THR A 1 469 ? 7.619 -8.761 11.015 1.00 95.38 469 THR A O 1
ATOM 3339 N N . SER A 1 470 ? 7.108 -6.707 11.761 1.00 91.44 470 SER A N 1
ATOM 3340 C CA . SER A 1 470 ? 6.225 -7.171 12.837 1.00 91.44 470 SER A CA 1
ATOM 3341 C C . SER A 1 470 ? 4.893 -7.708 12.307 1.00 91.44 470 SER A C 1
ATOM 3343 O O . SER A 1 470 ? 4.350 -8.649 12.883 1.00 91.44 470 SER A O 1
ATOM 3345 N N . ASN A 1 471 ? 4.429 -7.217 11.151 1.00 89.88 471 ASN A N 1
ATOM 3346 C CA . ASN A 1 471 ? 3.227 -7.706 10.463 1.00 89.88 471 ASN A CA 1
ATOM 3347 C C . ASN A 1 471 ? 3.516 -8.874 9.496 1.00 89.88 471 ASN A C 1
ATOM 3349 O O . ASN A 1 471 ? 2.643 -9.293 8.738 1.00 89.88 471 ASN A O 1
ATOM 3353 N N . GLY A 1 472 ? 4.742 -9.411 9.492 1.00 91.31 472 GLY A N 1
ATOM 3354 C CA . GLY A 1 472 ? 5.116 -10.587 8.701 1.00 91.31 472 GLY A CA 1
ATOM 3355 C C . GLY A 1 472 ? 5.757 -10.296 7.342 1.00 91.31 472 GLY A C 1
ATOM 3356 O O . GLY A 1 472 ? 6.028 -11.242 6.596 1.00 91.31 472 GLY A O 1
ATOM 3357 N N . LEU A 1 473 ? 6.054 -9.032 7.009 1.00 95.81 473 LEU A N 1
ATOM 3358 C CA . LEU A 1 473 ? 6.947 -8.748 5.882 1.00 95.81 473 LEU A CA 1
ATOM 3359 C C . LEU A 1 473 ? 8.350 -9.319 6.158 1.00 95.81 473 LEU A C 1
ATOM 3361 O O . LEU A 1 473 ? 8.845 -9.259 7.282 1.00 95.81 473 LEU A O 1
ATOM 3365 N N . PRO A 1 474 ? 9.052 -9.847 5.143 1.00 97.31 474 PRO A N 1
ATOM 3366 C CA . PRO A 1 474 ? 10.402 -10.372 5.327 1.00 97.31 474 PRO A CA 1
ATOM 3367 C C . PRO A 1 474 ? 11.470 -9.267 5.428 1.00 97.31 474 PRO A C 1
ATOM 3369 O O . PRO A 1 474 ? 12.608 -9.552 5.799 1.00 97.31 474 PRO A O 1
ATOM 3372 N N . SER A 1 475 ? 11.139 -8.025 5.060 1.00 97.81 475 SER A N 1
ATOM 3373 C CA . SER A 1 475 ? 12.017 -6.855 5.134 1.00 97.81 475 SER A CA 1
ATOM 3374 C C . SER A 1 475 ? 11.197 -5.563 5.088 1.00 97.81 475 SER A C 1
ATOM 3376 O O . SER A 1 475 ? 10.210 -5.485 4.357 1.00 97.81 475 SER A O 1
ATOM 3378 N N . ASP A 1 476 ? 11.662 -4.541 5.810 1.00 98.00 476 ASP A N 1
ATOM 3379 C CA . ASP A 1 476 ? 11.079 -3.191 5.819 1.00 98.00 476 ASP A CA 1
ATOM 3380 C C . ASP A 1 476 ? 11.575 -2.313 4.661 1.00 98.00 476 ASP A C 1
ATOM 3382 O O . ASP A 1 476 ? 11.174 -1.156 4.530 1.00 98.00 476 ASP A O 1
ATOM 3386 N N . ILE A 1 477 ? 12.472 -2.843 3.827 1.00 97.88 477 ILE A N 1
ATOM 3387 C CA . ILE A 1 477 ? 13.012 -2.153 2.658 1.00 97.88 477 ILE A CA 1
ATOM 3388 C C . ILE A 1 477 ? 12.256 -2.643 1.429 1.00 97.88 477 ILE A C 1
ATOM 3390 O O . ILE A 1 477 ? 12.442 -3.776 0.977 1.00 97.88 477 ILE A O 1
ATOM 3394 N N . ILE A 1 478 ? 11.410 -1.770 0.886 1.00 98.31 478 ILE A N 1
ATOM 3395 C CA . ILE A 1 478 ? 10.578 -2.047 -0.283 1.00 98.31 478 ILE A CA 1
ATOM 3396 C C . ILE A 1 478 ? 11.145 -1.287 -1.480 1.00 98.31 478 ILE A C 1
ATOM 3398 O O . ILE A 1 478 ? 11.244 -0.063 -1.449 1.00 98.31 478 ILE A O 1
ATOM 3402 N N . HIS A 1 479 ? 11.513 -2.000 -2.542 1.00 96.81 479 HIS A N 1
ATOM 3403 C CA . HIS A 1 479 ? 12.096 -1.403 -3.753 1.00 96.81 479 HIS A CA 1
ATOM 3404 C C . HIS A 1 479 ? 11.101 -1.278 -4.899 1.00 96.81 479 HIS A C 1
ATOM 3406 O O . HIS A 1 479 ? 11.204 -0.350 -5.691 1.00 96.81 479 HIS A O 1
ATOM 3412 N N . ALA A 1 480 ? 10.148 -2.204 -4.997 1.00 97.50 480 ALA A N 1
ATOM 3413 C CA . ALA A 1 480 ? 9.222 -2.267 -6.119 1.00 97.50 480 ALA A CA 1
ATOM 3414 C C . ALA A 1 480 ? 7.845 -2.758 -5.675 1.00 97.50 480 ALA A C 1
ATOM 3416 O O . ALA A 1 480 ? 7.731 -3.589 -4.774 1.00 97.50 480 ALA A O 1
ATOM 3417 N N . LEU A 1 481 ? 6.807 -2.268 -6.345 1.00 98.25 481 LEU A N 1
ATOM 3418 C CA . LEU A 1 481 ? 5.424 -2.690 -6.160 1.00 98.25 481 LEU A CA 1
ATOM 3419 C C . LEU A 1 481 ? 4.795 -2.921 -7.533 1.00 98.25 481 LEU A C 1
ATOM 3421 O O . LEU A 1 481 ? 5.020 -2.135 -8.450 1.00 98.25 481 LEU A O 1
ATOM 3425 N N . ALA A 1 482 ? 4.003 -3.980 -7.670 1.00 96.06 482 ALA A N 1
ATOM 3426 C CA . ALA A 1 482 ? 3.219 -4.242 -8.873 1.00 96.06 482 ALA A CA 1
ATOM 3427 C C . ALA A 1 482 ? 1.857 -4.825 -8.489 1.00 96.06 482 ALA A C 1
ATOM 3429 O O . ALA A 1 482 ? 1.786 -5.740 -7.670 1.00 96.06 482 ALA A O 1
ATOM 3430 N N . ILE A 1 483 ? 0.781 -4.310 -9.081 1.00 94.38 483 ILE A N 1
ATOM 3431 C CA . ILE A 1 483 ? -0.582 -4.788 -8.824 1.00 94.38 483 ILE A CA 1
ATOM 3432 C C . ILE A 1 483 ? -1.077 -5.576 -10.028 1.00 94.38 483 ILE A C 1
ATOM 3434 O O . ILE A 1 483 ? -1.138 -5.066 -11.144 1.00 94.38 483 ILE A O 1
ATOM 3438 N N . ASP A 1 484 ? -1.477 -6.814 -9.773 1.00 91.81 484 ASP A N 1
ATOM 3439 C CA . ASP A 1 484 ? -2.272 -7.614 -10.689 1.00 91.81 484 ASP A CA 1
ATOM 3440 C C . ASP A 1 484 ? -3.750 -7.336 -10.411 1.00 91.81 484 ASP A C 1
ATOM 3442 O O . ASP A 1 484 ? -4.371 -7.937 -9.529 1.00 91.81 484 ASP A O 1
ATOM 3446 N N . GLY A 1 485 ? -4.316 -6.391 -11.162 1.00 86.00 485 GLY A N 1
ATOM 3447 C CA . GLY A 1 485 ? -5.723 -6.021 -11.026 1.00 86.00 485 GLY A CA 1
ATOM 3448 C C . GLY A 1 485 ? -6.689 -7.156 -11.385 1.00 86.00 485 GLY A C 1
ATOM 3449 O O . GLY A 1 485 ? -7.785 -7.217 -10.829 1.00 86.00 485 GLY A O 1
ATOM 3450 N N . ALA A 1 486 ? -6.292 -8.083 -12.265 1.00 86.69 486 ALA A N 1
ATOM 3451 C CA . ALA A 1 486 ? -7.146 -9.191 -12.691 1.00 86.69 486 ALA A CA 1
ATOM 3452 C C . ALA A 1 486 ? -7.286 -10.249 -11.589 1.00 86.69 486 ALA A C 1
ATOM 3454 O O . ALA A 1 486 ? -8.385 -10.753 -11.348 1.00 86.69 486 ALA A O 1
ATOM 3455 N N . ASN A 1 487 ? -6.188 -10.548 -10.890 1.00 87.06 487 ASN A N 1
ATOM 3456 C CA . ASN A 1 487 ? -6.167 -11.523 -9.797 1.00 87.06 487 ASN A CA 1
ATOM 3457 C C . ASN A 1 487 ? -6.310 -10.889 -8.405 1.00 87.06 487 ASN A C 1
ATOM 3459 O O . ASN A 1 487 ? -6.405 -11.616 -7.417 1.00 87.06 487 ASN A O 1
ATOM 3463 N N . ARG A 1 488 ? -6.389 -9.552 -8.327 1.00 89.12 488 ARG A N 1
ATOM 3464 C CA . ARG A 1 488 ? -6.432 -8.767 -7.081 1.00 89.12 488 ARG A CA 1
ATOM 3465 C C . ARG A 1 488 ? -5.250 -9.115 -6.181 1.00 89.12 488 ARG A C 1
ATOM 3467 O O . ARG A 1 488 ? -5.424 -9.465 -5.019 1.00 89.12 488 ARG A O 1
ATOM 3474 N N . GLN A 1 489 ? -4.051 -9.050 -6.745 1.00 91.62 489 GLN A N 1
ATOM 3475 C CA . GLN A 1 489 ? -2.823 -9.392 -6.043 1.00 91.62 489 GLN A CA 1
ATOM 3476 C C . GLN A 1 489 ? -1.862 -8.209 -6.053 1.00 91.62 489 GLN A C 1
ATOM 3478 O O . GLN A 1 489 ? -1.673 -7.562 -7.081 1.00 91.62 489 GLN A O 1
ATOM 3483 N N . LEU A 1 490 ? -1.231 -7.948 -4.915 1.00 96.12 490 LEU A N 1
ATOM 3484 C CA . LEU A 1 490 ? -0.098 -7.042 -4.808 1.00 96.12 490 LEU A CA 1
ATOM 3485 C C . LEU A 1 490 ? 1.183 -7.868 -4.691 1.00 96.12 490 LEU A C 1
ATOM 3487 O O . LEU A 1 490 ? 1.312 -8.746 -3.834 1.00 96.12 490 LEU A O 1
ATOM 3491 N N . TRP A 1 491 ? 2.138 -7.552 -5.555 1.00 98.06 491 TRP A N 1
ATOM 3492 C CA . TRP A 1 491 ? 3.500 -8.056 -5.516 1.00 98.06 491 TRP A CA 1
ATOM 3493 C C . TRP A 1 491 ? 4.431 -6.988 -4.961 1.00 98.06 491 TRP A C 1
ATOM 3495 O O . TRP A 1 491 ? 4.377 -5.827 -5.371 1.00 98.06 491 TRP A O 1
ATOM 3505 N N . ILE A 1 492 ? 5.299 -7.395 -4.041 1.00 98.62 492 ILE A N 1
ATOM 3506 C CA . ILE A 1 492 ? 6.188 -6.506 -3.297 1.00 98.62 492 ILE A CA 1
ATOM 3507 C C . ILE A 1 492 ? 7.618 -7.019 -3.450 1.00 98.62 492 ILE A C 1
ATOM 3509 O O . ILE A 1 492 ? 7.931 -8.158 -3.097 1.00 98.62 492 ILE A O 1
ATOM 3513 N N . GLY A 1 493 ? 8.491 -6.182 -4.000 1.00 98.44 493 GLY A N 1
ATOM 3514 C CA . GLY A 1 493 ? 9.916 -6.446 -4.133 1.00 98.44 493 GLY A CA 1
ATOM 3515 C C . GLY A 1 493 ? 10.650 -5.923 -2.910 1.00 98.44 493 GLY A C 1
ATOM 3516 O O . GLY A 1 493 ? 10.614 -4.722 -2.642 1.00 98.44 493 GLY A O 1
ATOM 3517 N N . THR A 1 494 ? 11.301 -6.819 -2.173 1.00 98.44 494 THR A N 1
ATOM 3518 C CA . THR A 1 494 ? 12.000 -6.500 -0.921 1.00 98.44 494 THR A CA 1
ATOM 3519 C C . THR A 1 494 ? 13.474 -6.897 -0.991 1.00 98.44 494 THR A C 1
ATOM 3521 O O . THR A 1 494 ? 13.895 -7.590 -1.918 1.00 98.44 494 THR A O 1
ATOM 3524 N N . ASP A 1 495 ? 14.262 -6.540 0.026 1.00 96.50 495 ASP A N 1
ATOM 3525 C CA . ASP A 1 495 ? 15.635 -7.056 0.170 1.00 96.50 495 ASP A CA 1
ATOM 3526 C C . ASP A 1 495 ? 15.719 -8.552 0.543 1.00 96.50 495 ASP A C 1
ATOM 3528 O O . ASP A 1 495 ? 16.805 -9.136 0.558 1.00 96.50 495 ASP A O 1
ATOM 3532 N N . ALA A 1 496 ? 14.581 -9.187 0.831 1.00 97.38 496 ALA A N 1
ATOM 3533 C CA . ALA A 1 496 ? 14.482 -10.568 1.298 1.00 97.38 496 ALA A CA 1
ATOM 3534 C C . ALA A 1 496 ? 13.550 -11.434 0.425 1.00 97.38 496 ALA A C 1
ATOM 3536 O O . ALA A 1 496 ? 13.009 -12.442 0.883 1.00 97.38 496 ALA A O 1
ATOM 3537 N N . GLY A 1 497 ? 13.401 -11.075 -0.852 1.00 97.06 497 GLY A N 1
ATOM 3538 C CA . GLY A 1 497 ? 12.645 -11.812 -1.862 1.00 97.06 497 GLY A CA 1
ATOM 3539 C C . GLY A 1 497 ? 11.411 -11.064 -2.358 1.00 97.06 497 GLY A C 1
ATOM 3540 O O . GLY A 1 497 ? 11.209 -9.880 -2.076 1.00 97.06 497 GLY A O 1
ATOM 3541 N N . VAL A 1 498 ? 10.581 -11.779 -3.119 1.00 98.25 498 VAL A N 1
ATOM 3542 C CA . VAL A 1 498 ? 9.290 -11.280 -3.607 1.00 98.25 498 VAL A CA 1
ATOM 3543 C C . VAL A 1 498 ? 8.208 -11.701 -2.627 1.00 98.25 498 VAL A C 1
ATOM 3545 O O . VAL A 1 498 ? 8.141 -12.869 -2.254 1.00 98.25 498 VAL A O 1
ATOM 3548 N N . VAL A 1 499 ? 7.328 -10.789 -2.243 1.00 98.25 499 VAL A N 1
ATOM 3549 C CA . VAL A 1 499 ? 6.152 -11.098 -1.427 1.00 98.25 499 VAL A CA 1
ATOM 3550 C C . VAL A 1 499 ? 4.903 -10.969 -2.285 1.00 98.25 499 VAL A C 1
ATOM 3552 O O . VAL A 1 499 ? 4.730 -9.972 -2.981 1.00 98.25 499 VAL A O 1
ATOM 3555 N N . GLY A 1 500 ? 4.037 -11.978 -2.235 1.00 95.62 500 GLY A N 1
ATOM 3556 C CA . GLY A 1 500 ? 2.682 -11.909 -2.775 1.00 95.62 500 GLY A CA 1
ATOM 3557 C C . GLY A 1 500 ? 1.664 -11.727 -1.658 1.00 95.62 500 GLY A C 1
ATOM 3558 O O . GLY A 1 500 ? 1.766 -12.374 -0.613 1.00 95.62 500 GLY A O 1
ATOM 3559 N N . THR A 1 501 ? 0.670 -10.875 -1.885 1.00 93.62 501 THR A N 1
ATOM 3560 C CA . THR A 1 501 ? -0.475 -10.698 -0.986 1.00 93.62 501 THR A CA 1
ATOM 3561 C C . THR A 1 501 ? -1.754 -10.441 -1.777 1.00 93.62 501 THR A C 1
ATOM 3563 O O . THR A 1 501 ? -1.710 -9.864 -2.863 1.00 93.62 501 THR A O 1
ATOM 3566 N N . ASN A 1 502 ? -2.887 -10.906 -1.257 1.00 89.50 502 ASN A N 1
ATOM 3567 C CA . ASN A 1 502 ? -4.191 -10.716 -1.889 1.00 89.50 502 ASN A CA 1
ATOM 3568 C C . ASN A 1 502 ? -4.816 -9.401 -1.407 1.00 89.50 502 ASN A C 1
ATOM 3570 O O . ASN A 1 502 ? -4.712 -9.068 -0.228 1.00 89.50 502 ASN A O 1
ATOM 3574 N N . LEU A 1 503 ? -5.470 -8.688 -2.324 1.00 85.44 503 LEU A N 1
ATOM 3575 C CA . LEU A 1 503 ? -6.160 -7.416 -2.100 1.00 85.44 503 LEU A CA 1
ATOM 3576 C C . LEU A 1 503 ? -7.659 -7.596 -1.884 1.00 85.44 503 LEU A C 1
ATOM 3578 O O . LEU A 1 503 ? -8.263 -8.461 -2.570 1.00 85.44 503 LEU A O 1
#

Radius of gyration: 40.51 Å; chains: 1; bounding box: 91×46×132 Å

Foldseek 3Di:
DAQVPEDPQWGQDPRDTDGPQFDLVDDDFVCLCVVQVQAPQAPGWDQDPSHIWGDDGHPQFADQPRDSRNHRPAGEDDPDFAALDQGPHRRPSDHFDWPGPPFAFFAFAQLPLQEHDDGTIRGSAADPRRHHRHYQFDDRDPVPCHNQADCPHDFALQQANSNNPDPDRHVPDWDKDFADAAFPAQQWFEWEAAPQGKIWTFHQFFLRIWIRHVPHRHIHRDPPDGGAGFNYWYAFNLGKIKTAGQWWDDPPPPDDDTRARMWIGDPDIDGHRPPPDDPDIWGFNEWDYDPVGWIFTQTLAQQAGFTPDPDRDATARQPPDDDPSPWNAWEWDWDPDVVTWIWIFTQWFIWTWDQPPPDSPCSPIDIDTLCVQVPDDRFRFAYKYWQHPPDDDDQATWIWTQTQAQGIWIARVNVSHIDGDAPPVALGPHNGWAEWDADNVQCWIWTQGQAQAIWIQRPVVRDIYGDAVSSPDPGSGWHYWDADNVQQWIWTRRSRHIMIIHD

pLDDT: mean 80.49, std 15.47, range [39.56, 98.62]